Protein AF-A0A7S1CFS9-F1 (afdb_monomer_lite)

Radius of gyration: 26.56 Å; chains: 1; bounding box: 102×69×68 Å

Secondary structure (DSSP, 8-state):
-------------------------HHHHHHHHHHHHS-TTTT-S-GGGGT--B-TTSPBPSGGGSSS-TTTTTTTTEEEEEEE--HHHHTTTHHHHHHHHHHHT-EEEEESS---HHHHHHHTPPPTT-EEEEEEE--SS--S-HHHHHHHHHHHHTT-EEEEE--STTTTHHHHHHHHHH-TTS---EEEEE--SEEEETTHHHHHT--BTTB--EE-TT-GGGTT-SEEE--SEEEEEEHHHHHHTTPEEEEES-SSS-EEEEEEEPPBPGGGS---------------------------PPP----S-B--EEEE---S-SS----TT------HHHHHHHHHHHHHHHHHHHHHHHHHHHHHHHTT------

Structure (mmCIF, N/CA/C/O backbone):
data_AF-A0A7S1CFS9-F1
#
_entry.id   AF-A0A7S1CFS9-F1
#
loop_
_atom_site.group_PDB
_atom_site.id
_atom_site.type_symbol
_atom_site.label_atom_id
_atom_site.label_alt_id
_atom_site.label_comp_id
_atom_site.label_asym_id
_atom_site.label_entity_id
_atom_site.label_seq_id
_atom_site.pdbx_PDB_ins_code
_atom_site.Cartn_x
_atom_site.Cartn_y
_atom_site.Cartn_z
_atom_site.occupancy
_atom_site.B_iso_or_equiv
_atom_site.auth_seq_id
_atom_site.auth_comp_id
_atom_site.auth_asym_id
_atom_site.auth_atom_id
_atom_site.pdbx_PDB_model_num
ATOM 1 N N . MET A 1 1 ? -65.636 -36.294 -32.459 1.00 31.08 1 MET A N 1
ATOM 2 C CA . MET A 1 1 ? -66.051 -37.707 -32.315 1.00 31.08 1 MET A CA 1
ATOM 3 C C . MET A 1 1 ? -65.407 -38.516 -33.427 1.00 31.08 1 MET A C 1
ATOM 5 O O . MET A 1 1 ? -65.384 -37.990 -34.532 1.00 31.08 1 MET A O 1
ATOM 9 N N . PRO A 1 2 ? -65.055 -39.793 -33.218 1.00 65.06 2 PRO A N 1
ATOM 10 C CA . PRO A 1 2 ? -64.368 -40.433 -32.081 1.00 65.06 2 PRO A CA 1
ATOM 11 C C . PRO A 1 2 ? -63.056 -41.116 -32.600 1.00 65.06 2 PRO A C 1
ATOM 13 O O . PRO A 1 2 ? -62.759 -41.015 -33.781 1.00 65.06 2 PRO A O 1
ATOM 16 N N . ALA A 1 3 ? -62.168 -41.743 -31.823 1.00 35.88 3 ALA A N 1
ATOM 17 C CA . ALA A 1 3 ? -62.424 -42.701 -30.756 1.00 35.88 3 ALA A CA 1
ATOM 18 C C . ALA A 1 3 ? -61.269 -42.844 -29.744 1.00 35.88 3 ALA A C 1
ATOM 20 O O . ALA A 1 3 ? -60.090 -42.756 -30.082 1.00 35.88 3 ALA A O 1
ATOM 21 N N . SER A 1 4 ? -61.691 -43.103 -28.501 1.00 41.25 4 SER A N 1
ATOM 22 C CA . SER A 1 4 ? -61.011 -43.861 -27.438 1.00 41.25 4 SER A CA 1
ATOM 23 C C . SER A 1 4 ? -60.674 -45.286 -27.921 1.00 41.25 4 SER A C 1
ATOM 25 O O . SER A 1 4 ? -61.193 -45.709 -28.948 1.00 41.25 4 SER A O 1
ATOM 27 N N . VAL A 1 5 ? -59.775 -46.078 -27.325 1.00 40.44 5 VAL A N 1
ATOM 28 C CA . VAL A 1 5 ? -59.718 -46.743 -25.993 1.00 40.44 5 VAL A CA 1
ATOM 29 C C . VAL A 1 5 ? -58.257 -47.266 -25.868 1.00 40.44 5 VAL A C 1
ATOM 31 O O . VAL A 1 5 ? -57.615 -47.441 -26.895 1.00 40.44 5 VAL A O 1
ATOM 34 N N . GLY A 1 6 ? -57.592 -47.568 -24.752 1.00 31.66 6 GLY A N 1
ATOM 35 C CA . GLY A 1 6 ? -57.924 -47.839 -23.358 1.00 31.66 6 GLY A CA 1
ATOM 36 C C . GLY A 1 6 ? -56.615 -48.072 -22.580 1.00 31.66 6 GLY A C 1
ATOM 37 O O . GLY A 1 6 ? -55.561 -48.286 -23.177 1.00 31.66 6 GLY A O 1
ATOM 38 N N . GLY A 1 7 ? -56.679 -47.964 -21.253 1.00 34.31 7 GLY A N 1
ATOM 39 C CA . GLY A 1 7 ? -55.511 -47.980 -20.372 1.00 34.31 7 GLY A CA 1
ATOM 40 C C . GLY A 1 7 ? -55.038 -49.358 -19.905 1.00 34.31 7 GLY A C 1
ATOM 41 O O . GLY A 1 7 ? -55.668 -50.378 -20.160 1.00 34.31 7 GLY A O 1
ATOM 42 N N . ALA A 1 8 ? -53.956 -49.340 -19.127 1.00 34.38 8 ALA A N 1
ATOM 43 C CA . ALA A 1 8 ? -53.665 -50.319 -18.086 1.00 34.38 8 ALA A CA 1
ATOM 44 C C . ALA A 1 8 ? -52.753 -49.675 -17.029 1.00 34.38 8 ALA A C 1
ATOM 46 O O . ALA A 1 8 ? -51.812 -48.953 -17.352 1.00 34.38 8 ALA A O 1
ATOM 47 N N . ALA A 1 9 ? -53.096 -49.916 -15.767 1.00 36.75 9 ALA A N 1
ATOM 48 C CA . ALA A 1 9 ? -52.434 -49.433 -14.565 1.00 36.75 9 ALA A CA 1
ATOM 49 C C . ALA A 1 9 ? -51.327 -50.396 -14.093 1.00 36.75 9 ALA A C 1
ATOM 51 O O . ALA A 1 9 ? -51.375 -51.589 -14.383 1.00 36.75 9 ALA A O 1
ATOM 52 N N . GLY A 1 10 ? -50.397 -49.882 -13.283 1.00 32.03 10 GLY A N 1
ATOM 53 C CA . GLY A 1 10 ? -49.425 -50.662 -12.502 1.00 32.03 10 GLY A CA 1
ATOM 54 C C . GLY A 1 10 ? -48.043 -50.005 -12.522 1.00 32.03 10 GLY A C 1
ATOM 55 O O . GLY A 1 10 ? -47.543 -49.670 -13.582 1.00 32.03 10 GLY A O 1
ATOM 56 N N . GLY A 1 11 ? -47.344 -49.747 -11.425 1.00 32.03 11 GLY A N 1
ATOM 57 C CA . GLY A 1 11 ? -47.607 -49.923 -10.008 1.00 32.03 11 GLY A CA 1
ATOM 58 C C . GLY A 1 11 ? -46.565 -49.099 -9.242 1.00 32.03 11 GLY A C 1
ATOM 59 O O . GLY A 1 11 ? -45.546 -48.680 -9.791 1.00 32.03 11 GLY A O 1
ATOM 60 N N . ALA A 1 12 ? -46.867 -48.823 -7.980 1.00 36.81 12 ALA A N 1
ATOM 61 C CA . ALA A 1 12 ? -46.042 -48.046 -7.072 1.00 36.81 12 ALA A CA 1
ATOM 62 C C . ALA A 1 12 ? -44.680 -48.714 -6.805 1.00 36.81 12 ALA A C 1
ATOM 64 O O . ALA A 1 12 ? -44.608 -49.898 -6.488 1.00 36.81 12 ALA A O 1
ATOM 65 N N . GLY A 1 13 ? -43.614 -47.916 -6.858 1.00 31.61 13 GLY A N 1
ATOM 66 C CA . GLY A 1 13 ? -42.273 -48.270 -6.403 1.00 31.61 13 GLY A CA 1
ATOM 67 C C . GLY A 1 13 ? -41.599 -47.022 -5.853 1.00 31.61 13 GLY A C 1
ATOM 68 O O . GLY A 1 13 ? -40.927 -46.296 -6.579 1.00 31.61 13 GLY A O 1
ATOM 69 N N . GLY A 1 14 ? -41.859 -46.724 -4.580 1.00 36.34 14 GLY A N 1
ATOM 70 C CA . GLY A 1 14 ? -41.247 -45.610 -3.871 1.00 36.34 14 GLY A CA 1
ATOM 71 C C . GLY A 1 14 ? -39.758 -45.853 -3.642 1.00 36.34 14 GLY A C 1
ATOM 72 O O . GLY A 1 14 ? -39.374 -46.827 -3.002 1.00 36.34 14 GLY A O 1
ATOM 73 N N . ALA A 1 15 ? -38.930 -44.926 -4.113 1.00 33.22 15 ALA A N 1
ATOM 74 C CA . ALA A 1 15 ? -37.558 -44.763 -3.662 1.00 33.22 15 ALA A CA 1
ATOM 75 C C . ALA A 1 15 ? -37.410 -43.330 -3.144 1.00 33.22 15 ALA A C 1
ATOM 77 O O . ALA A 1 15 ? -37.135 -42.393 -3.893 1.00 33.22 15 ALA A O 1
ATOM 78 N N . SER A 1 16 ? -37.631 -43.151 -1.842 1.00 35.09 16 SER A N 1
ATOM 79 C CA . SER A 1 16 ? -37.248 -41.941 -1.121 1.00 35.09 16 SER A CA 1
ATOM 80 C C . SER A 1 16 ? -35.719 -41.882 -1.055 1.00 35.09 16 SER A C 1
ATOM 82 O O . SER A 1 16 ? -35.101 -42.323 -0.085 1.00 35.09 16 SER A O 1
ATOM 84 N N . GLY A 1 17 ? -35.098 -41.374 -2.119 1.00 33.28 17 GLY A N 1
ATOM 85 C CA . GLY A 1 17 ? -33.691 -41.000 -2.119 1.00 33.28 17 GLY A CA 1
ATOM 86 C C . GLY A 1 17 ? -33.496 -39.842 -1.150 1.00 33.28 17 GLY A C 1
ATOM 87 O O . GLY A 1 17 ? -33.799 -38.695 -1.474 1.00 33.28 17 GLY A O 1
ATOM 88 N N . GLY A 1 18 ? -33.031 -40.146 0.062 1.00 35.12 18 GLY A N 1
ATOM 89 C CA . GLY A 1 18 ? -32.649 -39.142 1.043 1.00 35.12 18 GLY A CA 1
ATOM 90 C C . GLY A 1 18 ? -31.629 -38.193 0.425 1.00 35.12 18 GLY A C 1
ATOM 91 O O . GLY A 1 18 ? -30.508 -38.593 0.111 1.00 35.12 18 GLY A O 1
ATOM 92 N N . ALA A 1 19 ? -32.025 -36.932 0.246 1.00 38.12 19 ALA A N 1
ATOM 93 C CA . ALA A 1 19 ? -31.137 -35.848 -0.134 1.00 38.12 19 ALA A CA 1
ATOM 94 C C . ALA A 1 19 ? -30.119 -35.641 0.995 1.00 38.12 19 ALA A C 1
ATOM 96 O O . ALA A 1 19 ? -30.310 -34.840 1.913 1.00 38.12 19 ALA A O 1
ATOM 97 N N . GLY A 1 20 ? -29.034 -36.413 0.951 1.00 35.47 20 GLY A N 1
ATOM 98 C CA . GLY A 1 20 ? -27.868 -36.189 1.779 1.00 35.47 20 GLY A CA 1
ATOM 99 C C . GLY A 1 20 ? -27.368 -34.784 1.486 1.00 35.47 20 GLY A C 1
ATOM 100 O O . GLY A 1 20 ? -26.814 -34.535 0.416 1.00 35.47 20 GLY A O 1
ATOM 101 N N . LYS A 1 21 ? -27.588 -33.856 2.425 1.00 39.84 21 LYS A N 1
ATOM 102 C CA . LYS A 1 21 ? -26.945 -32.541 2.432 1.00 39.84 21 LYS A CA 1
ATOM 103 C C . LYS A 1 21 ? -25.439 -32.787 2.350 1.00 39.84 21 LYS A C 1
ATOM 105 O O . LYS A 1 21 ? -24.805 -33.066 3.369 1.00 39.84 21 LYS A O 1
ATOM 110 N N . LYS A 1 22 ? -24.872 -32.747 1.137 1.00 44.78 22 LYS A N 1
ATOM 111 C CA . LYS A 1 22 ? -23.425 -32.813 0.922 1.00 44.78 22 LYS A CA 1
ATOM 112 C C . LYS A 1 22 ? -22.837 -31.694 1.766 1.00 44.78 22 LYS A C 1
ATOM 114 O O . LYS A 1 22 ? -23.072 -30.520 1.491 1.00 44.78 22 LYS A O 1
ATOM 119 N N . LYS A 1 23 ? -22.126 -32.063 2.835 1.00 40.09 23 LYS A N 1
ATOM 120 C CA . LYS A 1 23 ? -21.345 -31.126 3.640 1.00 40.09 23 LYS A CA 1
ATOM 121 C C . LYS A 1 23 ? -20.318 -30.508 2.698 1.00 40.09 23 LYS A C 1
ATOM 123 O O . LYS A 1 23 ? -19.287 -31.117 2.423 1.00 40.09 23 LYS A O 1
ATOM 128 N N . ILE A 1 24 ? -20.628 -29.326 2.172 1.00 41.00 24 ILE A N 1
ATOM 129 C CA . ILE A 1 24 ? -19.663 -28.487 1.470 1.00 41.00 24 ILE A CA 1
ATOM 130 C C . ILE A 1 24 ? -18.514 -28.298 2.456 1.00 41.00 24 ILE A C 1
ATOM 132 O O . ILE A 1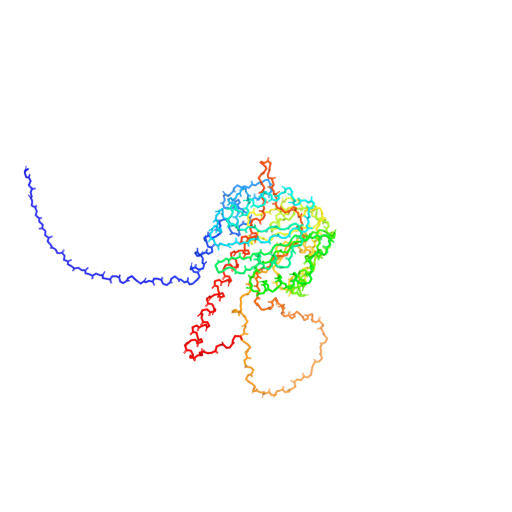 24 ? -18.715 -27.838 3.584 1.00 41.00 24 ILE A O 1
ATOM 136 N N . SER A 1 25 ? -17.321 -28.760 2.081 1.00 46.12 25 SER A N 1
ATOM 137 C CA . SER A 1 25 ? -16.161 -28.636 2.953 1.00 46.12 25 SER A CA 1
ATOM 138 C C . SER A 1 25 ? -15.935 -27.152 3.244 1.00 46.12 25 SER A C 1
ATOM 140 O O . SER A 1 25 ? -16.153 -26.297 2.383 1.00 46.12 25 SER A O 1
ATOM 142 N N . ARG A 1 26 ? -15.471 -26.810 4.451 1.00 42.81 26 ARG A N 1
ATOM 143 C CA . ARG A 1 26 ? -15.162 -25.410 4.796 1.00 42.81 26 ARG A CA 1
ATOM 144 C C . ARG A 1 26 ? -14.180 -24.777 3.797 1.00 42.81 26 ARG A C 1
ATOM 146 O O . ARG A 1 26 ? -14.208 -23.571 3.627 1.00 42.81 26 ARG A O 1
ATOM 153 N N . ARG A 1 27 ? -13.361 -25.579 3.101 1.00 35.62 27 ARG A N 1
ATOM 154 C CA . ARG A 1 27 ? -12.489 -25.148 1.996 1.00 35.62 27 ARG A CA 1
ATOM 155 C C . ARG A 1 27 ? -13.276 -24.740 0.741 1.00 35.62 27 ARG A C 1
ATOM 157 O O . ARG A 1 27 ? -12.962 -23.712 0.160 1.00 35.62 27 ARG A O 1
ATOM 164 N N . ALA A 1 28 ? -14.309 -25.489 0.360 1.00 29.53 28 ALA A N 1
ATOM 165 C CA . ALA A 1 28 ? -15.178 -25.150 -0.770 1.00 29.53 28 ALA A CA 1
ATOM 166 C C . ALA A 1 28 ? -16.065 -23.923 -0.478 1.00 29.53 28 ALA A C 1
ATOM 168 O O . ALA A 1 28 ? -16.241 -23.080 -1.348 1.00 29.53 28 ALA A O 1
ATOM 169 N N . ALA A 1 29 ? -16.537 -23.762 0.764 1.00 33.94 29 ALA A N 1
ATOM 170 C CA . ALA A 1 29 ? -17.237 -22.543 1.183 1.00 33.94 29 ALA A CA 1
ATOM 171 C C . ALA A 1 29 ? -16.304 -21.311 1.202 1.00 33.94 29 ALA A C 1
ATOM 173 O O . ALA A 1 29 ? -16.691 -20.255 0.721 1.00 33.94 29 ALA A O 1
ATOM 174 N N . ARG A 1 30 ? -15.051 -21.463 1.672 1.00 42.00 30 ARG A N 1
ATOM 175 C CA . ARG A 1 30 ? -14.000 -20.421 1.603 1.00 42.00 30 ARG A CA 1
ATOM 176 C C . ARG A 1 30 ? -13.670 -20.012 0.164 1.00 42.00 30 ARG A C 1
ATOM 178 O O . ARG A 1 30 ? -13.462 -18.838 -0.101 1.00 42.00 30 ARG A O 1
ATOM 185 N N . SER A 1 31 ? -13.646 -20.974 -0.758 1.00 36.97 31 SER A N 1
ATOM 186 C CA . SER A 1 31 ? -13.439 -20.706 -2.182 1.00 36.97 31 SER A CA 1
ATOM 187 C C . SER A 1 31 ? -14.590 -19.911 -2.788 1.00 36.97 31 SER A C 1
ATOM 189 O O . SER A 1 31 ? -14.327 -19.084 -3.642 1.00 36.97 31 SER A O 1
ATOM 191 N N . ALA A 1 32 ? -15.838 -20.138 -2.368 1.00 33.25 32 ALA A N 1
ATOM 192 C CA . ALA A 1 32 ? -17.004 -19.476 -2.951 1.00 33.25 32 ALA A CA 1
ATOM 193 C C . ALA A 1 32 ? -17.108 -17.988 -2.565 1.00 33.25 32 ALA A C 1
ATOM 195 O O . ALA A 1 32 ? -17.456 -17.174 -3.411 1.00 33.25 32 ALA A O 1
ATOM 196 N N . THR A 1 33 ? -16.766 -17.620 -1.324 1.00 44.12 33 THR A N 1
ATOM 197 C CA . THR A 1 33 ? -16.801 -16.214 -0.875 1.00 44.12 33 THR A CA 1
ATOM 198 C C . THR A 1 33 ? -15.599 -15.417 -1.388 1.00 44.12 33 THR A C 1
ATOM 200 O O . THR A 1 33 ? -15.775 -14.324 -1.907 1.00 44.12 33 THR A O 1
ATOM 203 N N . ALA A 1 34 ? -14.388 -15.987 -1.354 1.00 42.34 34 ALA A N 1
ATOM 204 C CA . ALA A 1 34 ? -13.215 -15.355 -1.967 1.00 42.34 34 ALA A CA 1
ATOM 205 C C . ALA A 1 34 ? -13.327 -15.283 -3.507 1.00 42.34 34 ALA A C 1
ATOM 207 O O . ALA A 1 34 ? -12.839 -14.339 -4.119 1.00 42.34 34 ALA A O 1
ATOM 208 N N . SER A 1 35 ? -14.019 -16.240 -4.140 1.00 50.19 35 SER A N 1
ATOM 209 C CA . SER A 1 35 ? -14.345 -16.212 -5.576 1.00 50.19 35 SER A CA 1
ATOM 210 C C . SER A 1 35 ? -15.353 -15.125 -5.956 1.00 50.19 35 SER A C 1
ATOM 212 O O . SER A 1 35 ? -15.505 -14.875 -7.147 1.00 50.19 35 SER A O 1
ATOM 214 N N . ALA A 1 36 ? -16.060 -14.511 -5.000 1.00 59.00 36 ALA A N 1
ATOM 215 C CA . ALA A 1 36 ? -16.993 -13.426 -5.304 1.00 59.00 36 ALA A CA 1
ATOM 216 C C . ALA A 1 36 ? -16.276 -12.080 -5.503 1.00 59.00 36 ALA A C 1
ATOM 218 O O . ALA A 1 36 ? -16.759 -11.245 -6.259 1.00 59.00 36 ALA A O 1
ATOM 219 N N . VAL A 1 37 ? -15.125 -11.888 -4.847 1.00 72.00 37 VAL A N 1
ATOM 220 C CA . VAL A 1 37 ? -14.373 -10.620 -4.858 1.00 72.00 37 VAL A CA 1
ATOM 221 C C . VAL A 1 37 ? -13.280 -10.613 -5.927 1.00 72.00 37 VAL A C 1
ATOM 223 O O . VAL A 1 37 ? -12.926 -9.557 -6.442 1.00 72.00 37 VAL A O 1
ATOM 226 N N . PHE A 1 38 ? -12.737 -11.779 -6.283 1.00 82.81 38 PHE A N 1
ATOM 227 C CA . PHE A 1 38 ? -11.636 -11.877 -7.235 1.00 82.81 38 PHE A CA 1
ATOM 228 C C . PHE A 1 38 ? -12.100 -12.204 -8.659 1.00 82.81 38 PHE A C 1
ATOM 230 O O . PHE A 1 38 ? -12.941 -13.077 -8.874 1.00 82.81 38 PHE A O 1
ATOM 237 N N . GLY A 1 39 ? -11.507 -11.523 -9.639 1.00 80.81 39 GLY A N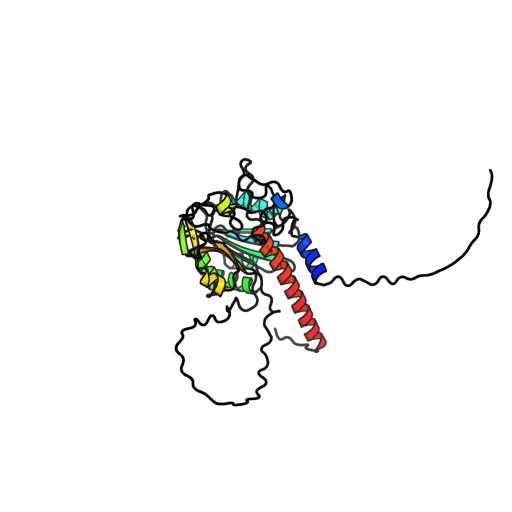 1
ATOM 238 C CA . GLY A 1 39 ? -11.734 -11.754 -11.061 1.00 80.81 39 GLY A CA 1
ATOM 239 C C . GLY A 1 39 ? -11.065 -13.033 -11.576 1.00 80.81 39 GLY A C 1
ATOM 240 O O . GLY A 1 39 ? -10.246 -13.666 -10.911 1.00 80.81 39 GLY A O 1
ATOM 241 N N . ARG A 1 40 ? -11.381 -13.402 -12.821 1.00 84.38 40 ARG A N 1
ATOM 242 C CA . ARG A 1 40 ? -10.823 -14.591 -13.502 1.00 84.38 40 ARG A CA 1
ATOM 243 C C . ARG A 1 40 ? -9.299 -14.561 -13.691 1.00 84.38 40 ARG A C 1
ATOM 245 O O . ARG A 1 40 ? -8.707 -15.609 -13.918 1.00 84.38 40 ARG A O 1
ATOM 252 N N . SER A 1 41 ? -8.685 -13.381 -13.646 1.00 84.00 41 SER A N 1
ATOM 253 C CA . SER A 1 41 ? -7.239 -13.160 -13.771 1.00 84.00 41 SER A CA 1
ATOM 254 C C . SER A 1 41 ? -6.501 -13.238 -12.436 1.00 84.00 41 SER A C 1
ATOM 256 O O . SER A 1 41 ? -5.283 -13.113 -12.420 1.00 84.00 41 SER A O 1
ATOM 258 N N . ALA A 1 42 ? -7.197 -13.426 -11.312 1.00 83.38 42 ALA A N 1
ATOM 259 C CA . ALA A 1 42 ? -6.602 -13.344 -9.985 1.00 83.38 42 ALA A CA 1
ATOM 260 C C . ALA A 1 42 ? -5.393 -14.272 -9.798 1.00 83.38 42 ALA A C 1
ATOM 262 O O . ALA A 1 42 ? -5.513 -15.495 -9.853 1.00 83.38 42 ALA A O 1
ATOM 263 N N . GLY A 1 43 ? -4.234 -13.674 -9.513 1.00 82.56 43 GLY A N 1
ATOM 264 C CA . GLY A 1 43 ? -2.963 -14.383 -9.370 1.00 82.56 43 GLY A CA 1
ATOM 265 C C . GLY A 1 43 ? -2.295 -14.752 -10.693 1.00 82.56 43 GLY A C 1
ATOM 266 O O . GLY A 1 43 ? -1.362 -15.539 -10.671 1.00 82.56 43 GLY A O 1
ATOM 267 N N . ILE A 1 44 ? -2.746 -14.213 -11.827 1.00 87.12 44 ILE A N 1
ATOM 268 C CA . ILE A 1 44 ? -2.143 -14.442 -13.144 1.00 87.12 44 ILE A CA 1
ATOM 269 C C . ILE A 1 44 ? -1.412 -13.172 -13.555 1.00 87.12 44 ILE A C 1
ATOM 271 O O . ILE A 1 44 ? -2.038 -12.160 -13.871 1.00 87.12 44 ILE A O 1
ATOM 275 N N . SER A 1 45 ? -0.082 -13.212 -13.555 1.00 84.06 45 SER A N 1
ATOM 276 C CA . SER A 1 45 ? 0.724 -12.046 -13.937 1.00 84.06 45 SER A CA 1
ATOM 277 C C . SER A 1 45 ? 0.749 -11.839 -15.456 1.00 84.06 45 SER A C 1
ATOM 279 O O . SER A 1 45 ? 0.613 -10.718 -15.941 1.00 84.06 45 SER A O 1
ATOM 281 N N . ASN A 1 46 ? 0.857 -12.928 -16.226 1.00 86.19 46 ASN A N 1
ATOM 282 C CA . ASN A 1 46 ? 0.826 -12.899 -17.690 1.00 86.19 46 ASN A CA 1
ATOM 283 C C . ASN A 1 46 ? -0.593 -13.171 -18.211 1.00 86.19 46 ASN A C 1
ATOM 285 O O . ASN A 1 46 ? -0.934 -14.284 -18.602 1.00 86.19 46 ASN A O 1
ATOM 289 N N . VAL A 1 47 ? -1.447 -12.150 -18.204 1.00 84.88 47 VAL A N 1
ATOM 290 C CA . VAL A 1 47 ? -2.872 -12.322 -18.542 1.00 84.88 47 VAL A CA 1
ATOM 291 C C . VAL A 1 47 ? -3.144 -12.658 -20.015 1.00 84.88 47 VAL A C 1
ATOM 293 O O . VAL A 1 47 ? -4.235 -13.128 -20.345 1.00 84.88 47 VAL A O 1
ATOM 296 N N . ALA A 1 48 ? -2.146 -12.515 -20.893 1.00 87.38 48 ALA A N 1
ATOM 297 C CA . ALA A 1 48 ? -2.216 -13.029 -22.261 1.00 87.38 48 ALA A CA 1
ATOM 298 C C . ALA A 1 48 ? -2.451 -14.553 -22.293 1.00 87.38 48 ALA A C 1
ATOM 300 O O . ALA A 1 48 ? -3.178 -15.040 -23.159 1.00 87.38 48 ALA A O 1
ATOM 301 N N . ASP A 1 49 ? -1.933 -15.295 -21.304 1.00 86.38 49 ASP A N 1
ATOM 302 C CA . ASP A 1 49 ? -2.090 -16.756 -21.206 1.00 86.38 49 ASP A CA 1
ATOM 303 C C . ASP A 1 49 ? -3.552 -17.175 -20.970 1.00 86.38 49 ASP A C 1
ATOM 305 O O . ASP A 1 49 ? -3.936 -18.312 -21.240 1.00 86.38 49 ASP A O 1
ATOM 309 N N . VAL A 1 50 ? -4.392 -16.244 -20.504 1.00 87.56 50 VAL A N 1
ATOM 310 C CA . VAL A 1 50 ? -5.841 -16.433 -20.328 1.00 87.56 50 VAL A CA 1
ATOM 311 C C . VAL A 1 50 ? -6.673 -15.622 -21.320 1.00 87.56 50 VAL A C 1
ATOM 313 O O . VAL A 1 50 ? -7.859 -15.364 -21.076 1.00 87.56 50 VAL A O 1
ATOM 316 N N . GLY A 1 51 ? -6.066 -15.238 -22.447 1.00 89.19 51 GLY A N 1
ATOM 317 C CA . GLY A 1 51 ? -6.734 -14.590 -23.574 1.00 89.19 51 GLY A CA 1
ATOM 318 C C . GLY A 1 51 ? -7.171 -13.151 -23.306 1.00 89.19 51 GLY A C 1
ATOM 319 O O . GLY A 1 51 ? -8.139 -12.700 -23.913 1.00 89.19 51 GLY A O 1
ATOM 320 N N . MET A 1 52 ? -6.520 -12.452 -22.372 1.00 88.50 52 MET A N 1
ATOM 321 C CA . MET A 1 52 ? -6.751 -11.023 -22.162 1.00 88.50 52 MET A CA 1
ATOM 322 C C . MET A 1 52 ? -5.850 -10.185 -23.062 1.00 88.50 52 MET A C 1
ATOM 324 O O . MET A 1 52 ? -4.731 -10.577 -23.392 1.00 88.50 52 MET A O 1
ATOM 328 N N . GLU A 1 53 ? -6.349 -9.011 -23.432 1.00 88.69 53 GLU A N 1
ATOM 329 C CA . GLU A 1 53 ? -5.574 -8.017 -24.162 1.00 88.69 53 GLU A CA 1
ATOM 330 C C . GLU A 1 53 ? -4.445 -7.466 -23.283 1.00 88.69 53 GLU A C 1
ATOM 332 O O . GLU A 1 53 ? -4.610 -7.277 -22.073 1.00 88.69 53 GLU A O 1
ATOM 337 N N . VAL A 1 54 ? -3.289 -7.216 -23.897 1.00 86.38 54 VAL A N 1
ATOM 338 C CA . VAL A 1 54 ? -2.101 -6.683 -23.228 1.00 86.38 54 VAL A CA 1
ATOM 339 C C . VAL A 1 54 ? -1.539 -5.481 -23.979 1.00 86.38 54 VAL A C 1
ATOM 341 O O . VAL A 1 54 ? -1.652 -5.388 -25.200 1.00 86.38 54 VAL A O 1
ATOM 344 N N . ASP A 1 55 ? -0.919 -4.559 -23.247 1.00 82.19 55 ASP A N 1
ATOM 345 C CA . ASP A 1 55 ? -0.225 -3.411 -23.827 1.00 82.19 55 ASP A CA 1
ATOM 346 C C . ASP A 1 55 ? 1.169 -3.785 -24.369 1.00 82.19 55 ASP A C 1
ATOM 348 O O . ASP A 1 55 ? 1.618 -4.931 -24.291 1.00 82.19 55 ASP A O 1
ATOM 352 N N . LYS A 1 56 ? 1.905 -2.794 -24.893 1.00 82.31 56 LYS A N 1
ATOM 353 C CA . LYS A 1 56 ? 3.281 -2.971 -25.401 1.00 82.31 56 LYS A CA 1
ATOM 354 C C . LYS A 1 56 ? 4.278 -3.503 -24.359 1.00 82.31 56 LYS A C 1
ATOM 356 O O . LYS A 1 56 ? 5.341 -3.999 -24.727 1.00 82.31 56 LYS A O 1
ATOM 361 N N . MET A 1 57 ? 3.959 -3.378 -23.071 1.00 77.56 57 MET A N 1
ATOM 362 C CA . MET A 1 57 ? 4.761 -3.894 -21.964 1.00 77.56 57 MET A CA 1
ATOM 363 C C . MET A 1 57 ? 4.312 -5.294 -21.525 1.00 77.56 57 MET A C 1
ATOM 365 O O . MET A 1 57 ? 4.968 -5.906 -20.683 1.00 77.56 57 MET A O 1
ATOM 369 N N . GLY A 1 58 ? 3.246 -5.835 -22.120 1.00 81.75 58 GLY A N 1
ATOM 370 C CA . GLY A 1 58 ? 2.672 -7.131 -21.778 1.00 81.75 58 GLY A CA 1
ATOM 371 C C . GLY A 1 58 ? 1.796 -7.101 -20.524 1.00 81.75 58 GLY A C 1
ATOM 372 O O . GLY A 1 58 ? 1.473 -8.167 -20.003 1.00 81.75 58 GLY A O 1
ATOM 373 N N . ASN A 1 59 ? 1.433 -5.912 -20.030 1.00 84.19 59 ASN A N 1
ATOM 374 C CA . ASN A 1 59 ? 0.509 -5.756 -18.908 1.00 84.19 59 ASN A CA 1
ATOM 375 C C . ASN A 1 59 ? -0.934 -5.791 -19.416 1.00 84.19 59 ASN A C 1
ATOM 377 O O . ASN A 1 59 ? -1.214 -5.291 -20.505 1.00 84.19 59 ASN A O 1
ATOM 381 N N . GLY A 1 60 ? -1.855 -6.335 -18.623 1.00 83.81 60 GLY A N 1
ATOM 382 C CA . GLY A 1 60 ? -3.267 -6.443 -18.994 1.00 83.81 60 GLY A CA 1
ATOM 383 C C . GLY A 1 60 ? -3.940 -5.093 -19.235 1.00 83.81 60 GLY A C 1
ATOM 384 O O . GLY A 1 60 ? -3.731 -4.165 -18.453 1.00 83.81 60 GLY A O 1
ATOM 385 N N . VAL A 1 61 ? -4.728 -4.982 -20.308 1.00 82.38 61 VAL A N 1
ATOM 386 C CA . VAL A 1 61 ? -5.450 -3.758 -20.699 1.00 82.38 61 VAL A CA 1
ATOM 387 C C . VAL A 1 61 ? -6.821 -3.674 -20.027 1.00 82.38 61 VAL A C 1
ATOM 389 O O . VAL A 1 61 ? -7.585 -4.638 -20.021 1.00 82.38 61 VAL A O 1
ATOM 392 N N . GLY A 1 62 ? -7.140 -2.482 -19.509 1.00 76.50 62 GLY A N 1
ATOM 393 C CA . GLY A 1 62 ? -8.420 -2.168 -18.874 1.00 76.50 62 GLY A CA 1
ATOM 394 C C . GLY A 1 62 ? -8.672 -2.920 -17.563 1.00 76.50 62 GLY A C 1
ATOM 395 O O . GLY A 1 62 ? -7.821 -3.651 -17.060 1.00 76.50 62 GLY A O 1
ATOM 396 N N . ASP A 1 63 ? -9.883 -2.764 -17.029 1.00 78.06 63 ASP A N 1
ATOM 397 C CA . ASP A 1 63 ? -10.268 -3.312 -15.719 1.00 78.06 63 ASP A CA 1
ATOM 398 C C . ASP A 1 63 ? -10.466 -4.843 -15.741 1.00 78.06 63 ASP A C 1
ATOM 400 O O . ASP A 1 63 ? -10.568 -5.489 -14.699 1.00 78.06 63 ASP A O 1
ATOM 404 N N . ALA A 1 64 ? -10.514 -5.462 -16.928 1.00 77.56 64 ALA A N 1
ATOM 405 C CA . ALA A 1 64 ? -10.708 -6.906 -17.079 1.00 77.56 64 ALA A CA 1
ATOM 406 C C . ALA A 1 64 ? -9.535 -7.727 -16.522 1.00 77.56 64 ALA A C 1
ATOM 408 O O . ALA A 1 64 ? -9.728 -8.885 -16.146 1.00 77.56 64 ALA A O 1
ATOM 409 N N . ALA A 1 65 ? -8.340 -7.133 -16.480 1.00 80.88 65 ALA A N 1
ATOM 410 C CA . ALA A 1 65 ? -7.141 -7.751 -15.933 1.00 80.88 65 ALA A CA 1
ATOM 411 C C . ALA A 1 65 ? -6.955 -7.495 -14.431 1.00 80.88 65 ALA A C 1
ATOM 413 O O . ALA A 1 65 ? -6.068 -8.112 -13.838 1.00 80.88 65 ALA A O 1
ATOM 414 N N . ASP A 1 66 ? -7.784 -6.650 -13.811 1.00 80.94 66 ASP A N 1
ATOM 415 C CA . ASP A 1 66 ? -7.691 -6.354 -12.384 1.00 80.94 66 ASP A CA 1
ATOM 416 C C . ASP A 1 66 ? -7.938 -7.595 -11.528 1.00 80.94 66 ASP A C 1
ATOM 418 O O . ASP A 1 66 ? -8.722 -8.488 -11.861 1.00 80.94 66 ASP A O 1
ATOM 422 N N . LEU A 1 67 ? -7.312 -7.620 -10.353 1.00 81.69 67 LEU A N 1
ATOM 423 C CA . LEU A 1 67 ? -7.550 -8.669 -9.370 1.00 81.69 67 LEU A CA 1
ATOM 424 C C . LEU A 1 67 ? -9.009 -8.717 -8.905 1.00 81.69 67 LEU A C 1
ATOM 426 O O . LEU A 1 67 ? -9.505 -9.810 -8.638 1.00 81.69 67 LEU A O 1
ATOM 430 N N . ALA A 1 68 ? -9.687 -7.572 -8.800 1.00 83.56 68 ALA A N 1
ATOM 431 C CA . ALA A 1 68 ? -11.118 -7.508 -8.519 1.00 83.56 68 ALA A CA 1
ATOM 432 C C . ALA A 1 68 ? -11.867 -6.763 -9.626 1.00 83.56 68 ALA A C 1
ATOM 434 O O . ALA A 1 68 ? -11.421 -5.692 -10.055 1.00 83.56 68 ALA A O 1
ATOM 435 N N . PRO A 1 69 ? -13.032 -7.281 -10.047 1.00 84.44 69 PRO A N 1
ATOM 436 C CA . PRO A 1 69 ? -13.903 -6.563 -10.959 1.00 84.44 69 PRO A CA 1
ATOM 437 C C . PRO A 1 69 ? -14.492 -5.311 -10.294 1.00 84.44 69 PRO A C 1
ATOM 439 O O . PRO A 1 69 ? -14.453 -5.135 -9.074 1.00 84.44 69 PRO A O 1
ATOM 442 N N . ASP A 1 70 ? -15.063 -4.435 -11.111 1.00 86.19 70 ASP A N 1
ATOM 443 C CA . ASP A 1 70 ? -15.841 -3.298 -10.620 1.00 86.19 70 ASP A CA 1
ATOM 444 C C . ASP A 1 70 ? -17.036 -3.764 -9.779 1.00 86.19 70 ASP A C 1
ATOM 446 O O . ASP A 1 70 ? -17.638 -4.810 -10.031 1.00 86.19 70 ASP A O 1
ATOM 450 N N . GLY A 1 71 ? -17.354 -2.994 -8.739 1.00 86.81 71 GLY A N 1
ATOM 451 C CA . GLY A 1 71 ? -18.401 -3.311 -7.771 1.00 86.81 71 GLY A CA 1
ATOM 452 C C . GLY A 1 71 ? -18.088 -4.460 -6.805 1.00 86.81 71 GLY A C 1
ATOM 453 O O . GLY A 1 71 ? -18.936 -4.759 -5.968 1.00 86.81 71 GLY A O 1
ATOM 454 N N . ALA A 1 72 ? -16.902 -5.080 -6.859 1.00 83.81 72 ALA A N 1
ATOM 455 C CA . ALA A 1 72 ? -16.543 -6.210 -5.992 1.00 83.81 72 ALA A CA 1
ATOM 456 C C . ALA A 1 72 ? -16.677 -5.921 -4.484 1.00 83.81 72 ALA A C 1
ATOM 458 O O . ALA A 1 72 ? -16.924 -6.842 -3.708 1.00 83.81 72 ALA A O 1
ATOM 459 N N . PHE A 1 73 ? -16.542 -4.657 -4.076 1.00 84.12 73 PHE A N 1
ATOM 460 C CA . PHE A 1 73 ? -16.648 -4.210 -2.682 1.00 84.12 73 PHE A CA 1
ATOM 461 C C . PHE A 1 73 ? -17.919 -3.402 -2.398 1.00 84.12 73 PHE A C 1
ATOM 463 O O . PHE A 1 73 ? -18.124 -2.917 -1.284 1.00 84.12 73 PHE A O 1
ATOM 470 N N . ALA A 1 74 ? -18.802 -3.253 -3.388 1.00 86.75 74 ALA A N 1
ATOM 471 C CA . ALA A 1 74 ? -20.010 -2.462 -3.228 1.00 86.75 74 ALA A CA 1
ATOM 472 C C . ALA A 1 74 ? -20.904 -3.059 -2.129 1.00 86.75 74 ALA A C 1
ATOM 474 O O . ALA A 1 74 ? -21.301 -4.223 -2.177 1.00 86.75 74 ALA A O 1
ATOM 475 N N . GLY A 1 75 ? -21.224 -2.245 -1.122 1.00 84.06 75 GLY A N 1
ATOM 476 C CA . GLY A 1 75 ? -22.071 -2.652 0.001 1.00 84.06 75 GLY A CA 1
ATOM 477 C C . GLY A 1 75 ? -21.387 -3.543 1.043 1.00 84.06 75 GLY A C 1
ATOM 478 O O . GLY A 1 75 ? -22.042 -3.905 2.020 1.00 84.06 75 GLY A O 1
ATOM 479 N N . THR A 1 76 ? -20.095 -3.865 0.897 1.00 80.00 76 THR A N 1
ATOM 480 C CA . THR A 1 76 ? -19.348 -4.582 1.951 1.00 80.00 76 THR A CA 1
ATOM 481 C C . THR A 1 76 ? -18.893 -3.646 3.072 1.00 80.00 76 THR A C 1
ATOM 483 O O . THR A 1 76 ? -18.553 -4.091 4.165 1.00 80.00 76 THR A O 1
ATOM 486 N N . GLY A 1 77 ? -18.909 -2.332 2.821 1.00 83.56 77 GLY A N 1
ATOM 487 C CA . GLY A 1 77 ? -18.364 -1.327 3.732 1.00 83.56 77 GLY A CA 1
ATOM 488 C C . GLY A 1 77 ? -16.835 -1.302 3.735 1.00 83.56 77 GLY A C 1
ATOM 489 O O . GLY A 1 77 ? -16.239 -0.795 4.682 1.00 83.56 77 GLY A O 1
ATOM 490 N N . ALA A 1 78 ? -16.167 -1.875 2.728 1.00 85.50 78 ALA A N 1
ATOM 491 C CA . ALA A 1 78 ? -14.718 -1.777 2.619 1.00 85.50 78 ALA A CA 1
ATOM 492 C C . ALA A 1 78 ? -14.282 -0.317 2.417 1.00 85.50 78 ALA A C 1
ATOM 494 O O . ALA A 1 78 ? -14.752 0.368 1.510 1.00 85.50 78 ALA A O 1
ATOM 495 N N . ARG A 1 79 ? -13.356 0.151 3.256 1.00 89.62 79 ARG A N 1
ATOM 496 C CA . ARG A 1 79 ? -12.878 1.531 3.302 1.00 89.62 79 ARG A CA 1
ATOM 497 C C . ARG A 1 79 ? -11.366 1.610 3.158 1.00 89.62 79 ARG A C 1
ATOM 499 O O . ARG A 1 79 ? -10.631 0.877 3.823 1.00 89.62 79 ARG A O 1
ATOM 506 N N . ILE A 1 80 ? -10.914 2.567 2.358 1.00 90.69 80 ILE A N 1
ATOM 507 C CA . ILE A 1 80 ? -9.515 2.972 2.232 1.00 90.69 80 ILE A CA 1
ATOM 508 C C . ILE A 1 80 ? -9.355 4.345 2.885 1.00 90.69 80 ILE A C 1
ATOM 510 O O . ILE A 1 80 ? -10.034 5.305 2.522 1.00 90.69 80 ILE A O 1
ATOM 514 N N . VAL A 1 81 ? -8.450 4.433 3.853 1.00 94.38 81 VAL A N 1
ATOM 515 C CA . VAL A 1 81 ? -8.022 5.679 4.488 1.00 94.38 81 VAL A CA 1
ATOM 516 C C . VAL A 1 81 ? -6.622 5.998 3.982 1.00 94.38 81 VAL A C 1
ATOM 518 O O . VAL A 1 81 ? -5.648 5.384 4.414 1.00 94.38 81 VAL A O 1
ATOM 521 N N . LEU A 1 82 ? -6.536 6.931 3.037 1.00 92.81 82 LEU A N 1
ATOM 522 C CA . LEU A 1 82 ? -5.307 7.346 2.373 1.00 92.81 82 LEU A CA 1
ATOM 523 C C . LEU A 1 82 ? -4.758 8.636 2.985 1.00 92.81 82 LEU A C 1
ATOM 525 O O . LEU A 1 82 ? -5.406 9.681 2.958 1.00 92.81 82 LEU A O 1
ATOM 529 N N . LEU A 1 83 ? -3.527 8.577 3.474 1.00 94.50 83 LEU A N 1
ATOM 530 C CA . LEU A 1 83 ? -2.753 9.732 3.899 1.00 94.50 83 LEU A CA 1
ATOM 531 C C . LEU A 1 83 ? -1.605 9.965 2.912 1.00 94.50 83 LEU A C 1
ATOM 533 O O . LEU A 1 83 ? -0.642 9.200 2.889 1.00 94.50 83 LEU A O 1
ATOM 537 N N . SER A 1 84 ? -1.710 11.027 2.114 1.00 92.12 84 SER A N 1
ATOM 538 C CA . SER A 1 84 ? -0.704 11.422 1.129 1.00 92.12 84 SER A CA 1
ATOM 539 C C . SER A 1 84 ? 0.092 12.632 1.597 1.00 92.12 84 SER A C 1
ATOM 541 O O . SER A 1 84 ? -0.310 13.771 1.382 1.00 92.12 84 SER A O 1
ATOM 543 N N . LEU A 1 85 ? 1.244 12.393 2.219 1.00 92.12 85 LEU A N 1
ATOM 544 C CA . LEU A 1 85 ? 2.153 13.444 2.698 1.00 92.12 85 LEU A CA 1
ATOM 545 C C . LEU A 1 85 ? 3.124 13.931 1.610 1.00 92.12 85 LEU A C 1
ATOM 547 O O . LEU A 1 85 ? 3.903 14.856 1.831 1.00 92.12 85 LEU A O 1
ATOM 551 N N . TYR A 1 86 ? 3.057 13.322 0.427 1.00 84.50 86 TYR A N 1
ATOM 552 C CA . TYR A 1 86 ? 3.735 13.760 -0.785 1.00 84.50 86 TYR A CA 1
ATOM 553 C C . TYR A 1 86 ? 2.775 14.611 -1.634 1.00 84.50 86 TYR A C 1
ATOM 555 O O . TYR A 1 86 ? 2.032 14.095 -2.471 1.00 84.50 86 TYR A O 1
ATOM 563 N N . SER A 1 87 ? 2.712 15.918 -1.366 1.00 67.00 87 SER A N 1
ATOM 564 C CA . SER A 1 87 ? 1.682 16.814 -1.923 1.00 67.00 87 SER A CA 1
ATOM 565 C C . SER A 1 87 ? 1.897 17.229 -3.379 1.00 67.00 87 SER A C 1
ATOM 567 O O . SER A 1 87 ? 0.928 17.519 -4.083 1.00 67.00 87 SER A O 1
ATOM 569 N N . ASP A 1 88 ? 3.146 17.266 -3.838 1.00 65.06 88 ASP A N 1
ATOM 570 C CA . ASP A 1 88 ? 3.501 18.057 -5.023 1.00 65.06 88 ASP A CA 1
ATOM 571 C C . ASP A 1 88 ? 3.128 17.377 -6.347 1.00 65.06 88 ASP A C 1
ATOM 573 O O . ASP A 1 88 ? 2.938 18.058 -7.350 1.00 65.06 88 ASP A O 1
ATOM 577 N N . TYR A 1 89 ? 2.946 16.053 -6.345 1.00 60.88 89 TYR A N 1
ATOM 578 C CA . TYR A 1 89 ? 2.598 15.284 -7.548 1.00 60.88 89 TYR A CA 1
ATOM 579 C C . TYR A 1 89 ? 1.237 14.586 -7.470 1.00 60.88 89 TYR A C 1
ATOM 581 O O . TYR A 1 89 ? 0.661 14.259 -8.500 1.00 60.88 89 TYR A O 1
ATOM 589 N N . MET A 1 90 ? 0.686 14.358 -6.272 1.00 65.38 90 MET A N 1
ATOM 590 C CA . MET A 1 90 ? -0.542 13.563 -6.122 1.00 65.38 90 MET A CA 1
ATOM 591 C C . MET A 1 90 ? -1.843 14.357 -6.245 1.00 65.38 90 MET A C 1
ATOM 593 O O . MET A 1 90 ? -2.917 13.781 -6.425 1.00 65.38 90 MET A O 1
ATOM 597 N N . THR A 1 91 ? -1.776 15.681 -6.140 1.00 64.69 91 THR A N 1
ATOM 598 C CA . THR A 1 91 ? -2.971 16.532 -6.082 1.00 64.69 91 THR A CA 1
ATOM 599 C C . THR A 1 91 ? -3.752 16.573 -7.397 1.00 64.69 91 THR A C 1
ATOM 601 O O . THR A 1 91 ? -4.982 16.617 -7.350 1.00 64.69 91 THR A O 1
ATOM 604 N N . SER A 1 92 ? -3.087 16.496 -8.555 1.00 68.44 92 SER A N 1
ATOM 605 C CA . SER A 1 92 ? -3.754 16.473 -9.867 1.00 68.44 92 SER A CA 1
ATOM 606 C C . SER A 1 92 ? -4.439 15.142 -10.173 1.00 68.44 92 SER A C 1
ATOM 608 O O . SER A 1 92 ? -5.505 15.127 -10.785 1.00 68.44 92 SER A O 1
ATOM 610 N N . ASP A 1 93 ? -3.855 14.033 -9.717 1.00 73.25 93 ASP A N 1
ATOM 611 C CA . ASP A 1 93 ? -4.289 12.683 -10.096 1.00 73.25 93 ASP A CA 1
ATOM 612 C C . ASP A 1 93 ? -5.335 12.116 -9.132 1.00 73.25 93 ASP A C 1
ATOM 614 O O . ASP A 1 93 ? -6.015 11.130 -9.432 1.00 73.25 93 ASP A O 1
ATOM 618 N N . TRP A 1 94 ? -5.518 12.761 -7.977 1.00 81.69 94 TRP A N 1
ATOM 619 C CA . TRP A 1 94 ? -6.446 12.309 -6.950 1.00 81.69 94 TRP A CA 1
ATOM 620 C C . TRP A 1 94 ? -7.883 12.058 -7.445 1.00 81.69 94 TRP A C 1
ATOM 622 O O . TRP A 1 94 ? -8.438 11.015 -7.094 1.00 81.69 94 TRP A O 1
ATOM 632 N N . PRO A 1 95 ? -8.516 12.927 -8.261 1.00 84.25 95 PRO A N 1
ATOM 633 C CA . PRO A 1 95 ? -9.859 12.652 -8.775 1.00 84.25 95 PRO A CA 1
ATOM 634 C C . PRO A 1 95 ? -9.939 11.339 -9.563 1.00 84.25 95 PRO A C 1
ATOM 636 O O . PRO A 1 95 ? -10.927 10.613 -9.454 1.00 84.25 95 PRO A O 1
ATOM 639 N N . VAL A 1 96 ? -8.881 11.008 -10.310 1.00 81.19 96 VAL A N 1
ATOM 640 C CA . VAL A 1 96 ? -8.799 9.764 -11.079 1.00 81.19 96 VAL A CA 1
ATOM 641 C C . VAL A 1 96 ? -8.666 8.575 -10.133 1.00 81.19 96 VAL A C 1
ATOM 643 O O . VAL A 1 96 ? -9.462 7.641 -10.219 1.00 81.19 96 VAL A O 1
ATOM 646 N N . LEU A 1 97 ? -7.729 8.641 -9.182 1.00 78.44 97 LEU A N 1
ATOM 647 C CA . LEU A 1 97 ? -7.512 7.593 -8.177 1.00 78.44 97 LEU A CA 1
ATOM 648 C C . LEU A 1 97 ? -8.768 7.304 -7.353 1.00 78.44 97 LEU A C 1
ATOM 650 O O . LEU A 1 97 ? -9.176 6.150 -7.215 1.00 78.44 97 LEU A O 1
ATOM 654 N N . ARG A 1 98 ? -9.417 8.358 -6.852 1.00 86.19 98 ARG A N 1
ATOM 655 C CA . ARG A 1 98 ? -10.689 8.264 -6.133 1.00 86.19 98 ARG A CA 1
ATOM 656 C C . ARG A 1 98 ? -11.733 7.537 -6.976 1.00 86.19 98 ARG A C 1
ATOM 658 O O . ARG A 1 98 ? -12.312 6.563 -6.504 1.00 86.19 98 ARG A O 1
ATOM 665 N N . GLY A 1 99 ? -11.926 7.966 -8.225 1.00 85.44 99 GLY A N 1
ATOM 666 C CA . GLY A 1 99 ? -12.894 7.349 -9.128 1.00 85.44 99 GLY A CA 1
ATOM 667 C C . GLY A 1 99 ? -12.610 5.866 -9.382 1.00 85.44 99 GLY A C 1
ATOM 668 O O . GLY A 1 99 ? -13.547 5.084 -9.514 1.00 85.44 99 GLY A O 1
ATOM 669 N N . MET A 1 100 ? -11.340 5.447 -9.417 1.00 82.38 100 MET A N 1
ATOM 670 C CA . MET A 1 100 ? -10.978 4.029 -9.541 1.00 82.38 100 MET A CA 1
ATOM 671 C C . MET A 1 100 ? -11.388 3.215 -8.310 1.00 82.38 100 MET A C 1
ATOM 673 O O . MET A 1 100 ? -12.001 2.159 -8.453 1.00 82.38 100 MET A O 1
ATOM 677 N N . PHE A 1 101 ? -11.091 3.702 -7.104 1.00 86.38 101 PHE A N 1
ATOM 678 C CA . PHE A 1 101 ? -11.490 3.021 -5.870 1.00 86.38 101 PHE A CA 1
ATOM 679 C C . PHE A 1 101 ? -13.013 2.950 -5.713 1.00 86.38 101 PHE A C 1
ATOM 681 O O . PHE A 1 101 ? -13.551 1.895 -5.370 1.00 86.38 101 PHE A O 1
ATOM 688 N N . GLU A 1 102 ? -13.711 4.041 -6.025 1.00 88.88 102 GLU A N 1
ATOM 689 C CA . GLU A 1 102 ? -15.173 4.110 -5.953 1.00 88.88 102 GLU A CA 1
ATOM 690 C C . GLU A 1 102 ? -15.833 3.154 -6.960 1.00 88.88 102 GLU A C 1
ATOM 692 O O . GLU A 1 102 ? -16.790 2.469 -6.600 1.00 88.88 102 GLU A O 1
ATOM 697 N N . ARG A 1 103 ? -15.285 2.998 -8.178 1.00 87.50 103 ARG A N 1
ATOM 698 C CA . ARG A 1 103 ? -15.762 1.983 -9.143 1.00 87.50 103 ARG A CA 1
ATOM 699 C C . ARG A 1 103 ? -15.621 0.553 -8.623 1.00 87.50 103 ARG A C 1
ATOM 701 O O . ARG A 1 103 ? -16.502 -0.272 -8.861 1.00 87.50 103 ARG A O 1
ATOM 708 N N . LYS A 1 104 ? -14.562 0.247 -7.866 1.00 85.75 104 LYS A N 1
ATOM 709 C CA . LYS A 1 104 ? -14.421 -1.056 -7.186 1.00 85.75 104 LYS A CA 1
ATOM 710 C C . LYS A 1 104 ? -15.407 -1.230 -6.026 1.00 85.75 104 LYS A C 1
ATOM 712 O O . LYS A 1 104 ? -15.656 -2.362 -5.618 1.00 85.75 104 LYS A O 1
ATOM 717 N N . GLY A 1 105 ? -16.010 -0.145 -5.542 1.00 87.19 105 GLY A N 1
ATOM 718 C CA . GLY A 1 105 ? -16.992 -0.138 -4.460 1.00 87.19 105 GLY A CA 1
ATOM 719 C C . GLY A 1 105 ? -16.413 0.209 -3.088 1.00 87.19 105 GLY A C 1
ATOM 720 O O . GLY A 1 105 ? -17.087 -0.021 -2.088 1.00 87.19 105 GLY A O 1
ATOM 721 N N . PHE A 1 106 ? -15.188 0.742 -3.025 1.00 87.62 106 PHE A N 1
ATOM 722 C CA . PHE A 1 106 ? -14.599 1.197 -1.766 1.00 87.62 106 PHE A CA 1
ATOM 723 C C . PHE A 1 106 ? -15.164 2.550 -1.331 1.00 87.62 106 PHE A C 1
ATOM 725 O O . PHE A 1 106 ? -15.345 3.461 -2.139 1.00 87.62 106 PHE A O 1
ATOM 732 N N . GLU A 1 107 ? -15.328 2.719 -0.023 1.00 91.00 107 GLU A N 1
ATOM 733 C CA . GLU A 1 107 ? -15.396 4.036 0.603 1.00 91.00 107 GLU A CA 1
ATOM 734 C C . GLU A 1 107 ? -13.985 4.618 0.726 1.00 91.00 107 GLU A C 1
ATOM 736 O O . GLU A 1 107 ? -13.051 3.912 1.110 1.00 91.00 107 GLU A O 1
ATOM 741 N N . VAL A 1 108 ? -13.810 5.910 0.445 1.00 91.44 108 VAL A N 1
ATOM 742 C CA . VAL A 1 108 ? -12.472 6.509 0.404 1.00 91.44 108 VAL A CA 1
ATOM 743 C C . VAL A 1 108 ? -12.395 7.783 1.237 1.00 91.44 108 VAL A C 1
ATOM 745 O O . VAL A 1 108 ? -13.092 8.765 0.975 1.00 91.44 108 VAL A O 1
ATOM 748 N N . VAL A 1 109 ? -11.493 7.778 2.217 1.00 94.12 109 VAL A N 1
ATOM 749 C CA . VAL A 1 109 ? -11.088 8.952 3.001 1.00 94.12 109 VAL A CA 1
ATOM 750 C C . VAL A 1 109 ? -9.681 9.336 2.566 1.00 94.12 109 VAL A C 1
ATOM 752 O O . VAL A 1 109 ? -8.812 8.473 2.486 1.00 94.12 109 VAL A O 1
ATOM 755 N N . HIS A 1 110 ? -9.448 10.618 2.283 1.00 93.12 110 HIS A N 1
ATOM 756 C CA . HIS A 1 110 ? -8.141 11.110 1.854 1.00 93.12 110 HIS A CA 1
ATOM 757 C C . HIS A 1 110 ? -7.745 12.380 2.593 1.00 93.12 110 HIS A C 1
ATOM 759 O O . HIS A 1 110 ? -8.533 13.325 2.674 1.00 93.12 110 HIS A O 1
ATOM 765 N N . TRP A 1 111 ? -6.499 12.406 3.057 1.00 94.44 111 TRP A N 1
ATOM 766 C CA . TRP A 1 111 ? -5.846 13.595 3.583 1.00 94.44 111 TRP A CA 1
ATOM 767 C C . TRP A 1 111 ? -4.511 13.825 2.885 1.00 94.44 111 TRP A C 1
ATOM 769 O O . TRP A 1 111 ? -3.733 12.891 2.711 1.00 94.44 111 TRP A O 1
ATOM 779 N N . SER A 1 112 ? -4.230 15.082 2.545 1.00 91.56 112 SER A N 1
ATOM 780 C CA . SER A 1 112 ? -2.951 15.523 1.972 1.00 91.56 112 SER A CA 1
ATOM 781 C C . SER A 1 112 ? -1.994 16.124 3.016 1.00 91.56 112 SER A C 1
ATOM 783 O O . SER A 1 112 ? -0.996 16.755 2.682 1.00 91.56 112 SER A O 1
ATOM 785 N N . SER A 1 113 ? -2.351 16.015 4.293 1.00 93.12 113 SER A N 1
ATOM 786 C CA . SER A 1 113 ? -1.579 16.455 5.452 1.00 93.12 113 SER A CA 1
ATOM 787 C C . SER A 1 113 ? -2.002 15.627 6.663 1.00 93.12 113 SER A C 1
ATOM 789 O O . SER A 1 113 ? -3.052 14.983 6.638 1.00 93.12 113 SER A O 1
ATOM 791 N N . ALA A 1 114 ? -1.189 15.614 7.722 1.00 95.88 114 ALA A N 1
ATOM 792 C CA . ALA A 1 114 ? -1.541 14.900 8.944 1.00 95.88 114 ALA A CA 1
ATOM 793 C C . ALA A 1 114 ? -2.876 15.441 9.508 1.00 95.88 114 ALA A C 1
ATOM 795 O O . ALA A 1 114 ? -2.957 16.635 9.818 1.00 95.88 114 ALA A O 1
ATOM 796 N N . PRO A 1 115 ? -3.927 14.606 9.627 1.00 97.50 115 PRO A N 1
ATOM 797 C CA . PRO A 1 115 ? -5.195 15.029 10.211 1.00 97.50 115 PRO A CA 1
ATOM 798 C C . PRO A 1 115 ? -5.047 15.243 11.724 1.00 97.50 115 PRO A C 1
ATOM 800 O O . PRO A 1 115 ? -4.006 14.958 12.316 1.00 97.50 115 PRO A O 1
ATOM 803 N N . THR A 1 116 ? -6.109 15.713 12.380 1.00 98.31 116 THR A N 1
ATOM 804 C CA . THR A 1 116 ? -6.170 15.637 13.844 1.00 98.31 116 THR A CA 1
ATOM 805 C C . THR A 1 116 ? -6.262 14.177 14.292 1.00 98.31 116 THR A C 1
ATOM 807 O O . THR A 1 116 ? -6.777 13.318 13.569 1.00 98.31 116 THR A O 1
ATOM 810 N N . LEU A 1 117 ? -5.806 13.897 15.516 1.00 98.06 117 LEU A N 1
ATOM 811 C CA . LEU A 1 117 ? -5.844 12.543 16.067 1.00 98.06 117 LEU A CA 1
ATOM 812 C C . LEU A 1 117 ? -7.275 11.987 16.131 1.00 98.06 117 LEU A C 1
ATOM 814 O O . LEU A 1 117 ? -7.478 10.809 15.847 1.00 98.06 117 LEU A O 1
ATOM 818 N N . ASP A 1 118 ? -8.256 12.830 16.456 1.00 98.06 118 ASP A N 1
ATOM 819 C CA . ASP A 1 118 ? -9.668 12.436 16.526 1.00 98.06 118 ASP A CA 1
ATOM 820 C C . ASP A 1 118 ? -10.230 12.114 15.139 1.00 98.06 118 ASP A C 1
ATOM 822 O O . ASP A 1 118 ? -10.832 11.060 14.953 1.00 98.06 118 ASP A O 1
ATOM 826 N N . ALA A 1 119 ? -9.931 12.935 14.126 1.00 98.06 119 ALA A N 1
ATOM 827 C CA . ALA A 1 119 ? -10.347 12.649 12.754 1.00 98.06 119 ALA A CA 1
ATOM 828 C C . ALA A 1 119 ? -9.720 11.347 12.224 1.00 98.06 119 ALA A C 1
ATOM 830 O O . ALA A 1 119 ? -10.387 10.572 11.534 1.00 98.06 119 ALA A O 1
ATOM 831 N N . MET A 1 120 ? -8.455 11.071 12.571 1.00 98.06 120 MET A N 1
ATOM 832 C CA . MET A 1 120 ? -7.820 9.791 12.248 1.00 98.06 120 MET A CA 1
ATOM 833 C C . MET A 1 120 ? -8.511 8.628 12.962 1.00 98.06 120 MET A C 1
ATOM 835 O O . MET A 1 120 ? -8.798 7.608 12.337 1.00 98.06 120 MET A O 1
ATOM 839 N N . ARG A 1 121 ? -8.811 8.777 14.255 1.00 97.19 121 ARG A N 1
ATOM 840 C CA . ARG A 1 121 ? -9.493 7.750 15.051 1.00 97.19 121 ARG A CA 1
ATOM 841 C C . ARG A 1 121 ? -10.857 7.397 14.471 1.00 97.19 121 ARG A C 1
ATOM 843 O O . ARG A 1 121 ? -11.143 6.212 14.316 1.00 97.19 121 ARG A O 1
ATOM 850 N N . ASP A 1 122 ? -11.640 8.401 14.095 1.00 95.94 122 ASP A N 1
ATOM 851 C CA . ASP A 1 122 ? -12.969 8.211 13.515 1.00 95.94 122 ASP A CA 1
ATOM 852 C C . ASP A 1 122 ? -12.902 7.503 12.157 1.00 95.94 122 ASP A C 1
ATOM 854 O O . ASP A 1 122 ? -13.662 6.567 11.900 1.00 95.94 122 ASP A O 1
ATOM 858 N N . ALA A 1 123 ? -11.955 7.880 11.291 1.00 95.31 123 ALA A N 1
ATOM 859 C CA . ALA A 1 123 ? -11.811 7.232 9.987 1.00 95.31 123 ALA A CA 1
ATOM 860 C C . ALA A 1 123 ? -11.359 5.766 10.095 1.00 95.31 123 ALA A C 1
ATOM 862 O O . ALA A 1 123 ? -11.789 4.934 9.290 1.00 95.31 123 ALA A O 1
ATOM 863 N N . LEU A 1 124 ? -10.503 5.459 11.081 1.00 94.88 124 LEU A N 1
ATOM 864 C CA . LEU A 1 124 ? -9.965 4.117 11.332 1.00 94.88 124 LEU A CA 1
ATOM 865 C C . LEU A 1 124 ? -10.868 3.242 12.220 1.00 94.88 124 LEU A C 1
ATOM 867 O O . LEU A 1 124 ? -10.524 2.082 12.482 1.00 94.88 124 LEU A O 1
ATOM 871 N N . ALA A 1 125 ? -11.994 3.773 12.704 1.00 89.75 125 ALA A N 1
ATOM 872 C CA . ALA A 1 125 ? -12.917 3.058 13.576 1.00 89.75 125 ALA A CA 1
ATOM 873 C C . ALA A 1 125 ? -13.493 1.804 12.892 1.00 89.75 125 ALA A C 1
ATOM 875 O O . ALA A 1 125 ? -13.799 1.802 11.699 1.00 89.75 125 ALA A O 1
ATOM 876 N N . ASP A 1 126 ? -13.639 0.716 13.659 1.00 76.19 126 ASP A N 1
ATOM 877 C CA . ASP A 1 126 ? -14.228 -0.523 13.144 1.00 76.19 126 ASP A CA 1
ATOM 878 C C . ASP A 1 126 ? -15.746 -0.356 13.094 1.00 76.19 126 ASP A C 1
ATOM 880 O O . ASP A 1 126 ? -16.380 -0.063 14.109 1.00 76.19 126 ASP A O 1
ATOM 884 N N . VAL A 1 127 ? -16.337 -0.573 11.923 1.00 74.50 127 VAL A N 1
ATOM 885 C CA . VAL A 1 127 ? -17.791 -0.624 11.760 1.00 74.50 127 VAL A CA 1
ATOM 886 C C . VAL A 1 127 ? -18.173 -2.096 11.638 1.00 74.50 127 VAL A C 1
ATOM 888 O O . VAL A 1 127 ? -17.570 -2.808 10.837 1.00 74.50 127 VAL A O 1
ATOM 891 N N . PRO A 1 128 ? -19.131 -2.630 12.414 1.00 73.50 128 PRO A N 1
ATOM 892 C CA . PRO A 1 128 ? -19.600 -4.008 12.264 1.00 73.50 128 PRO A CA 1
ATOM 893 C C . PRO A 1 128 ? -19.914 -4.371 10.802 1.00 73.50 128 PRO A C 1
ATOM 895 O O . PRO A 1 128 ? -20.821 -3.809 10.204 1.00 73.50 128 PRO A O 1
ATOM 898 N N . GLY A 1 129 ? -19.159 -5.310 10.228 1.00 66.19 129 GLY A N 1
ATOM 899 C CA . GLY A 1 129 ? -19.290 -5.750 8.831 1.00 66.19 129 GLY A CA 1
ATOM 900 C C . GLY A 1 129 ? -18.347 -5.103 7.802 1.00 66.19 129 GLY A C 1
ATOM 901 O O . GLY A 1 129 ? -18.121 -5.738 6.786 1.00 66.19 129 GLY A O 1
ATOM 902 N N . SER A 1 130 ? -17.737 -3.942 8.072 1.00 70.69 130 SER A N 1
ATOM 903 C CA . SER A 1 130 ? -16.744 -3.284 7.199 1.00 70.69 130 SER A CA 1
ATOM 904 C C . SER A 1 130 ? -15.331 -3.914 7.155 1.00 70.69 130 SER A C 1
ATOM 906 O O . SER A 1 130 ? -14.971 -4.832 7.894 1.00 70.69 130 SER A O 1
ATOM 908 N N . SER A 1 131 ? -14.453 -3.381 6.314 1.00 81.25 131 SER A N 1
ATOM 909 C CA . SER A 1 131 ? -13.009 -3.620 6.427 1.00 81.25 131 SER A CA 1
ATOM 910 C C . SER A 1 131 ? -12.285 -2.304 6.213 1.00 81.25 131 SER A C 1
ATOM 912 O O . SER A 1 131 ? -12.586 -1.625 5.238 1.00 81.25 131 SER A O 1
ATOM 914 N N . VAL A 1 132 ? -11.343 -1.943 7.080 1.00 88.25 132 VAL A N 1
ATOM 915 C CA . VAL A 1 132 ? -10.572 -0.703 6.933 1.00 88.25 132 VAL A CA 1
ATOM 916 C C . VAL A 1 132 ? -9.145 -1.030 6.521 1.00 88.25 132 VAL A C 1
ATOM 918 O O . VAL A 1 132 ? -8.526 -1.960 7.048 1.00 88.25 132 VAL A O 1
ATOM 921 N N . GLN A 1 133 ? -8.623 -0.239 5.592 1.00 89.31 133 GLN A N 1
ATOM 922 C CA . GLN A 1 133 ? -7.214 -0.217 5.238 1.00 89.31 133 GLN A CA 1
ATOM 923 C C . GLN A 1 133 ? -6.654 1.181 5.406 1.00 89.31 133 GLN A C 1
ATOM 925 O O . GLN A 1 133 ? -7.272 2.152 4.974 1.00 89.31 133 GLN A O 1
ATOM 930 N N . PHE A 1 134 ? -5.460 1.266 5.975 1.00 94.00 134 PHE A N 1
ATOM 931 C CA . PHE A 1 134 ? -4.714 2.507 6.086 1.00 94.00 134 PHE A CA 1
ATOM 932 C C . PHE A 1 134 ? -3.548 2.523 5.103 1.00 94.00 134 PHE A C 1
ATOM 934 O O . PHE A 1 134 ? -2.759 1.580 5.048 1.00 94.00 134 PHE A O 1
ATOM 941 N N . TRP A 1 135 ? -3.462 3.583 4.310 1.00 93.94 135 TRP A N 1
ATOM 942 C CA . TRP A 1 135 ? -2.445 3.774 3.287 1.00 93.94 135 TRP A CA 1
ATOM 943 C C . TRP A 1 135 ? -1.657 5.037 3.609 1.00 93.94 135 TRP A C 1
ATOM 945 O O . TRP A 1 135 ? -2.241 6.109 3.752 1.00 93.94 135 TRP A O 1
ATOM 955 N N . LEU A 1 136 ? -0.337 4.914 3.702 1.00 94.88 136 LEU A N 1
ATOM 956 C CA . LEU A 1 136 ? 0.577 6.031 3.903 1.00 94.88 136 LEU A CA 1
ATOM 957 C C . LEU A 1 136 ? 1.447 6.206 2.660 1.00 94.88 136 LEU A C 1
ATOM 959 O O . LEU A 1 136 ? 2.212 5.305 2.334 1.00 94.88 136 LEU A O 1
ATOM 963 N N . ILE A 1 137 ? 1.385 7.379 2.036 1.00 92.56 137 ILE A N 1
ATOM 964 C CA . ILE A 1 137 ? 2.382 7.863 1.074 1.00 92.56 137 ILE A CA 1
ATOM 965 C C . ILE A 1 137 ? 3.229 8.898 1.812 1.00 92.56 137 ILE A C 1
ATOM 967 O O . ILE A 1 137 ? 2.734 9.964 2.184 1.00 92.56 137 ILE A O 1
ATOM 971 N N . SER A 1 138 ? 4.476 8.541 2.110 1.00 94.75 138 SER A N 1
ATOM 972 C CA . SER A 1 138 ? 5.351 9.317 2.989 1.00 94.75 138 SER A CA 1
ATOM 973 C C . SER A 1 138 ? 5.861 10.617 2.355 1.00 94.75 138 SER A C 1
ATOM 975 O O . SER A 1 138 ? 5.964 10.744 1.142 1.00 94.75 138 SER A O 1
ATOM 977 N N . GLY A 1 139 ? 6.185 11.604 3.187 1.00 93.12 139 GLY A N 1
ATOM 978 C CA . GLY A 1 139 ? 6.825 12.845 2.764 1.00 93.12 139 GLY A CA 1
ATOM 979 C C . GLY A 1 139 ? 8.330 12.852 3.039 1.00 93.12 139 GLY A C 1
ATOM 980 O O . GLY A 1 139 ? 8.915 11.882 3.529 1.00 93.12 139 GLY A O 1
ATOM 981 N N . SER A 1 140 ? 8.956 13.992 2.747 1.00 93.56 140 SER A N 1
ATOM 982 C CA . SER A 1 140 ? 10.372 14.264 3.035 1.00 93.56 140 SER A CA 1
ATOM 983 C C . SER A 1 140 ? 10.659 14.548 4.512 1.00 93.56 140 SER A C 1
ATOM 985 O O . SER A 1 140 ? 11.810 14.513 4.945 1.00 93.56 140 SER A O 1
ATOM 987 N N . THR A 1 141 ? 9.624 14.859 5.287 1.00 93.81 141 THR A N 1
ATOM 988 C CA . THR A 1 141 ? 9.698 15.203 6.706 1.00 93.81 141 THR A CA 1
ATOM 989 C C . THR A 1 141 ? 8.692 14.370 7.482 1.00 93.81 141 THR A C 1
ATOM 991 O O . THR A 1 141 ? 7.669 13.969 6.937 1.00 93.81 141 THR A O 1
ATOM 994 N N . ALA A 1 142 ? 8.992 14.089 8.750 1.00 94.56 142 ALA A N 1
ATOM 995 C CA . ALA A 1 142 ? 8.065 13.384 9.624 1.00 94.56 142 ALA A CA 1
ATOM 996 C C . ALA A 1 142 ? 6.925 14.328 10.031 1.00 94.56 142 ALA A C 1
ATOM 998 O O . ALA A 1 142 ? 7.158 15.313 10.740 1.00 94.56 142 ALA A O 1
ATOM 999 N N . MET A 1 143 ? 5.708 14.037 9.580 1.00 96.12 143 MET A N 1
ATOM 1000 C CA . MET A 1 143 ? 4.510 14.827 9.881 1.00 96.12 143 MET A CA 1
ATOM 1001 C C . MET A 1 143 ? 3.586 14.132 10.887 1.00 96.12 143 MET A C 1
ATOM 1003 O O . MET A 1 143 ? 2.759 14.793 11.520 1.00 96.12 143 MET A O 1
ATOM 1007 N N . LEU A 1 144 ? 3.708 12.813 11.061 1.00 97.94 144 LEU A N 1
ATOM 1008 C CA . LEU A 1 144 ? 2.915 12.065 12.029 1.00 97.94 144 LEU A CA 1
ATOM 1009 C C . LEU A 1 144 ? 3.518 12.165 13.431 1.00 97.94 144 LEU A C 1
ATOM 1011 O O . LEU A 1 144 ? 4.661 11.793 13.687 1.00 97.94 144 LEU A O 1
ATOM 1015 N N . SER A 1 145 ? 2.704 12.621 14.382 1.00 98.31 145 SER A N 1
ATOM 1016 C CA . SER A 1 145 ? 3.065 12.557 15.800 1.00 98.31 145 SER A CA 1
ATOM 1017 C C . SER A 1 145 ? 3.107 11.112 16.313 1.00 98.31 145 SER A C 1
ATOM 1019 O O . SER A 1 145 ? 2.448 10.220 15.777 1.00 98.31 145 SER A O 1
ATOM 1021 N N . VAL A 1 146 ? 3.796 10.900 17.438 1.00 98.38 146 VAL A N 1
ATOM 1022 C CA . VAL A 1 146 ? 3.840 9.603 18.141 1.00 98.38 146 VAL A CA 1
ATOM 1023 C C . VAL A 1 146 ? 2.436 9.048 18.414 1.00 98.38 146 VAL A C 1
ATOM 1025 O O . VAL A 1 146 ? 2.221 7.844 18.308 1.00 98.38 146 VAL A O 1
ATOM 1028 N N . ALA A 1 147 ? 1.463 9.914 18.712 1.00 98.44 147 ALA A N 1
ATOM 1029 C CA . ALA A 1 147 ? 0.086 9.499 18.965 1.00 98.44 147 ALA A CA 1
ATOM 1030 C C . ALA A 1 147 ? -0.611 8.950 17.707 1.00 98.44 147 ALA A C 1
ATOM 1032 O O . ALA A 1 147 ? -1.347 7.970 17.806 1.00 98.44 147 ALA A O 1
ATOM 1033 N N . HIS A 1 148 ? -0.351 9.528 16.529 1.00 98.69 148 HIS A N 1
ATOM 1034 C CA . HIS A 1 148 ? -0.864 8.986 15.268 1.00 98.69 148 HIS A CA 1
ATOM 1035 C C . HIS A 1 148 ? -0.254 7.616 14.968 1.00 98.69 148 HIS A C 1
ATOM 1037 O O . HIS A 1 148 ? -0.977 6.670 14.667 1.00 98.69 148 HIS A O 1
ATOM 1043 N N . LEU A 1 149 ? 1.070 7.493 15.105 1.00 98.62 149 LEU A N 1
ATOM 1044 C CA . LEU A 1 149 ? 1.784 6.236 14.866 1.00 98.62 149 LEU A CA 1
ATOM 1045 C C . LEU A 1 149 ? 1.293 5.122 15.803 1.00 98.62 149 LEU A C 1
ATOM 1047 O O . LEU A 1 149 ? 1.033 4.005 15.357 1.00 98.62 149 LEU A O 1
ATOM 1051 N N . ALA A 1 150 ? 1.109 5.442 17.088 1.00 98.19 150 ALA A N 1
ATOM 1052 C CA . ALA A 1 150 ? 0.586 4.511 18.082 1.00 98.19 150 ALA A CA 1
ATOM 1053 C C . ALA A 1 150 ? -0.839 4.047 17.748 1.00 98.19 150 ALA A C 1
ATOM 1055 O O . ALA A 1 150 ? -1.112 2.849 17.823 1.00 98.19 150 ALA A O 1
ATOM 1056 N N . LEU A 1 151 ? -1.715 4.970 17.328 1.00 98.06 151 LEU A N 1
ATOM 1057 C CA . LEU A 1 151 ? -3.070 4.645 16.884 1.00 98.06 151 LEU A CA 1
ATOM 1058 C C . LEU A 1 151 ? -3.038 3.693 15.681 1.00 98.06 151 LEU A C 1
ATOM 1060 O O . LEU A 1 151 ? -3.671 2.644 15.721 1.00 98.06 151 LEU A O 1
ATOM 1064 N N . ILE A 1 152 ? -2.278 4.003 14.628 1.00 97.62 152 ILE A N 1
ATOM 1065 C CA . ILE A 1 152 ? -2.210 3.142 13.434 1.00 97.62 152 ILE A CA 1
ATOM 1066 C C . ILE A 1 152 ? -1.704 1.739 13.806 1.00 97.62 152 ILE A C 1
ATOM 1068 O O . ILE A 1 152 ? -2.282 0.740 13.371 1.00 97.62 152 ILE A O 1
ATOM 1072 N N . ALA A 1 153 ? -0.673 1.650 14.651 1.00 96.75 153 ALA A N 1
ATOM 1073 C CA . ALA A 1 153 ? -0.127 0.376 15.108 1.00 96.75 153 ALA A CA 1
ATOM 1074 C C . ALA A 1 153 ? -1.114 -0.433 15.961 1.00 96.75 153 ALA A C 1
ATOM 1076 O O . ALA A 1 153 ? -1.207 -1.651 15.804 1.00 96.75 153 ALA A O 1
ATOM 1077 N N . GLU A 1 154 ? -1.879 0.224 16.834 1.00 94.75 154 GLU A N 1
ATOM 1078 C CA . GLU A 1 154 ? -2.975 -0.400 17.580 1.00 94.75 154 GLU A CA 1
ATOM 1079 C C . GLU A 1 154 ? -4.007 -1.011 16.622 1.00 94.75 154 GLU A C 1
ATOM 1081 O O . GLU A 1 154 ? -4.272 -2.214 16.687 1.00 94.75 154 GLU A O 1
ATOM 1086 N N . ARG A 1 155 ? -4.513 -0.225 15.664 1.00 92.81 155 ARG A N 1
ATOM 1087 C CA . ARG A 1 155 ? -5.516 -0.688 14.689 1.00 92.81 155 ARG A CA 1
ATOM 1088 C C . ARG A 1 155 ? -4.979 -1.814 13.797 1.00 92.81 155 ARG A C 1
ATOM 1090 O O . ARG A 1 155 ? -5.704 -2.761 13.487 1.00 92.81 155 ARG A O 1
ATOM 1097 N N . TRP A 1 156 ? -3.701 -1.770 13.423 1.00 92.31 156 TRP A N 1
ATOM 1098 C CA . TRP A 1 156 ? -3.053 -2.851 12.676 1.00 92.31 156 TRP A CA 1
ATOM 1099 C C . TRP A 1 156 ? -2.994 -4.157 13.478 1.00 92.31 156 TRP A C 1
ATOM 1101 O O . TRP A 1 156 ? -3.359 -5.212 12.956 1.00 92.31 156 TRP A O 1
ATOM 1111 N N . ARG A 1 157 ? -2.641 -4.110 14.770 1.00 89.94 157 ARG A N 1
ATOM 1112 C CA . ARG A 1 157 ? -2.687 -5.290 15.663 1.00 89.94 157 ARG A CA 1
ATOM 1113 C C . ARG A 1 157 ? -4.111 -5.823 15.868 1.00 89.94 157 ARG A C 1
ATOM 1115 O O . ARG A 1 157 ? -4.312 -6.995 16.185 1.00 89.94 157 ARG A O 1
ATOM 1122 N N . GLU A 1 158 ? -5.126 -4.999 15.627 1.00 86.44 158 GLU A N 1
ATOM 1123 C CA . GLU A 1 158 ? -6.526 -5.427 15.596 1.00 86.44 158 GLU A CA 1
ATOM 1124 C C . GLU A 1 158 ? -6.970 -6.057 14.263 1.00 86.44 158 GLU A C 1
ATOM 1126 O O . GLU A 1 158 ? -8.090 -6.567 14.166 1.00 86.44 158 GLU A O 1
ATOM 1131 N N . GLY A 1 159 ? -6.103 -6.105 13.253 1.00 83.75 159 GLY A N 1
ATOM 1132 C CA . GLY A 1 159 ? -6.391 -6.748 11.970 1.00 83.75 159 GLY A CA 1
ATOM 1133 C C . GLY A 1 159 ? -6.675 -5.787 10.815 1.00 83.75 159 GLY A C 1
ATOM 1134 O O . GLY A 1 159 ? -6.993 -6.260 9.723 1.00 83.75 159 GLY A O 1
ATOM 1135 N N . MET A 1 160 ? -6.561 -4.472 11.025 1.00 89.25 160 MET A N 1
ATOM 1136 C CA . MET A 1 160 ? -6.633 -3.478 9.948 1.00 89.25 160 MET A CA 1
ATOM 1137 C C . MET A 1 160 ? -5.470 -3.666 8.967 1.00 89.25 160 MET A C 1
ATOM 1139 O O . MET A 1 160 ? -4.335 -3.866 9.395 1.00 89.25 160 MET A O 1
ATOM 1143 N N . GLY A 1 161 ? -5.730 -3.583 7.663 1.00 88.25 161 GLY A N 1
ATOM 1144 C CA . GLY A 1 161 ? -4.673 -3.638 6.651 1.00 88.25 161 GLY A CA 1
ATOM 1145 C C . GLY A 1 161 ? -3.853 -2.353 6.626 1.00 88.25 161 GLY A C 1
ATOM 1146 O O . GLY A 1 161 ? -4.415 -1.267 6.765 1.00 88.25 161 GLY A O 1
ATOM 1147 N N . VAL A 1 162 ? -2.539 -2.466 6.437 1.00 93.12 162 VAL A N 1
ATOM 1148 C CA . VAL A 1 162 ? -1.639 -1.311 6.317 1.00 93.12 162 VAL A CA 1
ATOM 1149 C C . VAL A 1 162 ? -0.814 -1.405 5.036 1.00 93.12 162 VAL A C 1
ATOM 1151 O O . VAL A 1 162 ? -0.226 -2.442 4.734 1.00 93.12 162 VAL A O 1
ATOM 1154 N N . HIS A 1 163 ? -0.748 -0.304 4.296 1.00 92.81 163 HIS A N 1
ATOM 1155 C CA . HIS A 1 163 ? 0.128 -0.134 3.145 1.00 92.81 163 HIS A CA 1
ATOM 1156 C C . HIS A 1 163 ? 1.036 1.074 3.388 1.00 92.81 163 HIS A C 1
ATOM 1158 O O . HIS A 1 163 ? 0.558 2.199 3.521 1.00 92.81 163 HIS A O 1
ATOM 1164 N N . VAL A 1 164 ? 2.342 0.832 3.486 1.00 94.69 164 VAL A N 1
ATOM 1165 C CA . VAL A 1 164 ? 3.355 1.865 3.723 1.00 94.69 164 VAL A CA 1
ATOM 1166 C C . VAL A 1 164 ? 4.135 2.089 2.439 1.00 94.69 164 VAL A C 1
ATOM 1168 O O . VAL A 1 164 ? 4.764 1.161 1.930 1.00 94.69 164 VAL A O 1
ATOM 1171 N N . MET A 1 165 ? 4.119 3.321 1.946 1.00 92.81 165 MET A N 1
ATOM 1172 C CA . MET A 1 165 ? 4.819 3.738 0.741 1.00 92.81 165 MET A CA 1
ATOM 1173 C C . MET A 1 165 ? 5.820 4.845 1.073 1.00 92.81 165 MET A C 1
ATOM 1175 O O . MET A 1 165 ? 5.468 5.856 1.687 1.00 92.81 165 MET A O 1
ATOM 1179 N N . GLY A 1 166 ? 7.059 4.658 0.639 1.00 91.62 166 GLY A N 1
ATOM 1180 C CA . GLY A 1 166 ? 8.083 5.695 0.559 1.00 91.62 166 GLY A CA 1
ATOM 1181 C C . GLY A 1 166 ? 8.695 5.723 -0.838 1.00 91.62 166 GLY A C 1
ATOM 1182 O O . GLY A 1 166 ? 8.332 4.918 -1.693 1.00 91.62 166 GLY A O 1
ATOM 1183 N N . ASP A 1 167 ? 9.636 6.632 -1.054 1.00 89.06 167 ASP A N 1
ATOM 1184 C CA . ASP A 1 167 ? 10.358 6.771 -2.324 1.00 89.06 167 ASP A CA 1
ATOM 1185 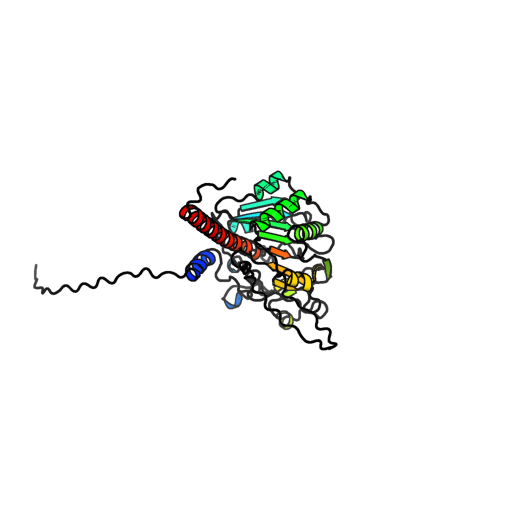C C . ASP A 1 167 ? 11.823 7.109 -2.094 1.00 89.06 167 ASP A C 1
ATOM 1187 O O . ASP A 1 167 ? 12.316 6.931 -0.987 1.00 89.06 167 ASP A O 1
ATOM 1191 N N . ASN A 1 168 ? 12.568 7.530 -3.109 1.00 89.69 168 ASN A N 1
ATOM 1192 C CA . ASN A 1 168 ? 13.956 7.936 -2.955 1.00 89.69 168 ASN A CA 1
ATOM 1193 C C . ASN A 1 168 ? 14.133 8.981 -1.830 1.00 89.69 168 ASN A C 1
ATOM 1195 O O . ASN A 1 168 ? 13.209 9.701 -1.452 1.00 89.69 168 ASN A O 1
ATOM 1199 N N . ALA A 1 169 ? 15.335 9.070 -1.254 1.00 91.88 169 ALA A N 1
ATOM 1200 C CA . ALA A 1 169 ? 15.549 9.989 -0.141 1.00 91.88 169 ALA A CA 1
ATOM 1201 C C . ALA A 1 169 ? 15.276 11.439 -0.581 1.00 91.88 169 ALA A C 1
ATOM 1203 O O . ALA A 1 169 ? 15.693 11.824 -1.678 1.00 91.88 169 ALA A O 1
ATOM 1204 N N . PRO A 1 170 ? 14.646 12.261 0.277 1.00 92.94 170 PRO A N 1
ATOM 1205 C CA . PRO A 1 170 ? 14.280 11.994 1.681 1.00 92.94 170 PRO A CA 1
ATOM 1206 C C . PRO A 1 170 ? 12.856 11.433 1.919 1.00 92.94 170 PRO A C 1
ATOM 1208 O O . PRO A 1 170 ? 12.381 11.453 3.052 1.00 92.94 170 PRO A O 1
ATOM 1211 N N . TYR A 1 171 ? 12.149 10.949 0.897 1.00 93.38 171 TYR A N 1
ATOM 1212 C CA . TYR A 1 171 ? 10.697 10.728 0.921 1.00 93.38 171 TYR A CA 1
ATOM 1213 C C . TYR A 1 171 ? 10.213 9.409 1.562 1.00 93.38 171 TYR A C 1
ATOM 1215 O O . TYR A 1 171 ? 9.358 8.701 1.031 1.00 93.38 171 TYR A O 1
ATOM 1223 N N . PHE A 1 172 ? 10.755 9.060 2.724 1.00 95.50 172 PHE A N 1
ATOM 1224 C CA . PHE A 1 172 ? 10.341 7.890 3.515 1.00 95.50 172 PHE A CA 1
ATOM 1225 C C . PHE A 1 172 ? 10.311 8.176 5.021 1.00 95.50 172 PHE A C 1
ATOM 1227 O O . PHE A 1 172 ? 10.356 7.247 5.832 1.00 95.50 172 PHE A O 1
ATOM 1234 N N . ALA A 1 173 ? 10.274 9.451 5.421 1.00 96.31 173 ALA A N 1
ATOM 1235 C CA . ALA A 1 173 ? 10.416 9.850 6.819 1.00 96.31 173 ALA A CA 1
ATOM 1236 C C . ALA A 1 173 ? 9.330 9.220 7.714 1.00 96.31 173 ALA A C 1
ATOM 1238 O O . ALA A 1 173 ? 9.639 8.473 8.645 1.00 96.31 173 ALA A O 1
ATOM 1239 N N . ASP A 1 174 ? 8.055 9.455 7.392 1.00 97.56 174 ASP A N 1
ATOM 1240 C CA . ASP A 1 174 ? 6.927 8.838 8.101 1.00 97.56 174 ASP A CA 1
ATOM 1241 C C . ASP A 1 174 ? 6.784 7.339 7.817 1.00 97.56 174 ASP A C 1
ATOM 1243 O O . ASP A 1 174 ? 6.308 6.612 8.685 1.00 97.56 174 ASP A O 1
ATOM 1247 N N . ALA A 1 175 ? 7.200 6.851 6.640 1.00 97.38 175 ALA A N 1
ATOM 1248 C CA . ALA A 1 175 ? 7.169 5.419 6.336 1.00 97.38 175 ALA A CA 1
ATOM 1249 C C . ALA A 1 175 ? 8.027 4.638 7.337 1.00 97.38 175 ALA A C 1
ATOM 1251 O O . ALA A 1 175 ? 7.550 3.705 7.981 1.00 97.38 175 ALA A O 1
ATOM 1252 N N . ASN A 1 176 ? 9.265 5.080 7.542 1.00 97.94 176 ASN A N 1
ATOM 1253 C CA . ASN A 1 176 ? 10.182 4.476 8.498 1.00 97.94 176 ASN A CA 1
ATOM 1254 C C . ASN A 1 176 ? 9.734 4.649 9.956 1.00 97.94 176 ASN A C 1
ATOM 1256 O O . ASN A 1 176 ? 9.862 3.716 10.758 1.00 97.94 176 ASN A O 1
ATOM 1260 N N . ALA A 1 177 ? 9.173 5.812 10.301 1.00 98.12 177 ALA A N 1
ATOM 1261 C CA . ALA A 1 177 ? 8.602 6.041 11.627 1.00 98.12 177 ALA A CA 1
ATOM 1262 C C . ALA A 1 177 ? 7.422 5.091 11.903 1.00 98.12 177 ALA A C 1
ATOM 1264 O O . ALA A 1 177 ? 7.337 4.503 12.983 1.00 98.12 177 ALA A O 1
ATOM 1265 N N . LEU A 1 178 ? 6.548 4.886 10.912 1.00 98.31 178 LEU A N 1
ATOM 1266 C CA . LEU A 1 178 ? 5.413 3.978 11.023 1.00 98.31 178 LEU A CA 1
ATOM 1267 C C . LEU A 1 178 ? 5.854 2.520 11.103 1.00 98.31 178 LEU A C 1
ATOM 1269 O O . LEU A 1 178 ? 5.407 1.830 12.013 1.00 98.31 178 LEU A O 1
ATOM 1273 N N . LEU A 1 179 ? 6.752 2.052 10.232 1.00 97.69 179 LEU A N 1
ATOM 1274 C CA . LEU A 1 179 ? 7.257 0.673 10.285 1.00 97.69 179 LEU A CA 1
ATOM 1275 C C . LEU A 1 179 ? 7.845 0.349 11.664 1.00 97.69 179 LEU A C 1
ATOM 1277 O O . LEU A 1 179 ? 7.497 -0.671 12.252 1.00 97.69 179 LEU A O 1
ATOM 1281 N N . THR A 1 180 ? 8.620 1.275 12.234 1.00 97.31 180 THR A N 1
ATOM 1282 C CA . THR A 1 180 ? 9.159 1.144 13.597 1.00 97.31 180 THR A CA 1
ATOM 1283 C C . THR A 1 180 ? 8.052 1.046 14.656 1.00 97.31 180 THR A C 1
ATOM 1285 O O . THR A 1 180 ? 8.157 0.252 15.590 1.00 97.31 180 THR A O 1
ATOM 1288 N N . ALA A 1 181 ? 6.982 1.837 14.526 1.00 97.69 181 ALA A N 1
ATOM 1289 C CA . ALA A 1 181 ? 5.854 1.826 15.460 1.00 97.69 181 ALA A CA 1
ATOM 1290 C C . ALA A 1 181 ? 4.967 0.572 15.336 1.00 97.69 181 ALA A C 1
ATOM 1292 O O . ALA A 1 181 ? 4.391 0.126 16.336 1.00 97.69 181 ALA A O 1
ATOM 1293 N N . LEU A 1 182 ? 4.850 0.006 14.128 1.00 95.81 182 LEU A N 1
ATOM 1294 C CA . LEU A 1 182 ? 4.145 -1.254 13.888 1.00 95.81 182 LEU A CA 1
ATOM 1295 C C . LEU A 1 182 ? 4.865 -2.406 14.606 1.00 95.81 182 LEU A C 1
ATOM 1297 O O . LEU A 1 182 ? 4.254 -3.076 15.444 1.00 95.81 182 LEU A O 1
ATOM 1301 N N . ASP A 1 183 ? 6.154 -2.595 14.310 1.00 94.38 183 ASP A N 1
ATOM 1302 C CA . ASP A 1 183 ? 7.061 -3.541 14.970 1.00 94.38 183 ASP A CA 1
ATOM 1303 C C . ASP A 1 183 ? 8.513 -3.131 14.664 1.00 94.38 183 ASP A C 1
ATOM 1305 O O . ASP A 1 183 ? 8.910 -3.052 13.504 1.00 94.38 183 ASP A O 1
ATOM 1309 N N . GLY A 1 184 ? 9.333 -2.909 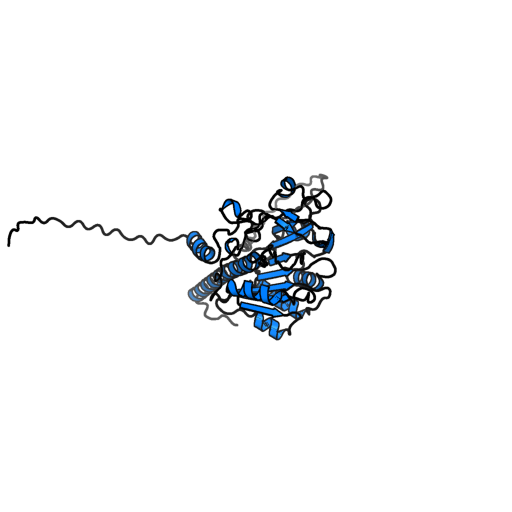15.697 1.00 93.50 184 GLY A N 1
ATOM 1310 C CA . GLY A 1 184 ? 10.727 -2.467 15.551 1.00 93.50 184 GLY A CA 1
ATOM 1311 C C . GLY A 1 184 ? 11.658 -3.448 14.822 1.00 93.50 184 GLY A C 1
ATOM 1312 O O . GLY A 1 184 ? 12.818 -3.115 14.589 1.00 93.50 184 GLY A O 1
ATOM 1313 N N . ARG A 1 185 ? 11.181 -4.650 14.475 1.00 93.06 185 ARG A N 1
ATOM 1314 C CA . ARG A 1 185 ? 11.886 -5.623 13.624 1.00 93.06 185 ARG A CA 1
ATOM 1315 C C . ARG A 1 185 ? 11.612 -5.439 12.131 1.00 93.06 185 ARG A C 1
ATOM 1317 O O . ARG A 1 185 ? 12.286 -6.079 11.328 1.00 93.06 185 ARG A O 1
ATOM 1324 N N . LEU A 1 186 ? 10.607 -4.646 11.755 1.00 95.12 186 LEU A N 1
ATOM 1325 C CA . LEU A 1 186 ? 10.272 -4.414 10.352 1.00 95.12 186 LEU A CA 1
ATOM 1326 C C . LEU A 1 186 ? 11.427 -3.722 9.614 1.00 95.12 186 LEU A C 1
ATOM 1328 O O . LEU A 1 186 ? 12.215 -2.995 10.224 1.00 95.12 186 LEU A O 1
ATOM 1332 N N . PRO A 1 187 ? 11.547 -3.959 8.297 1.00 94.69 187 PRO A N 1
ATOM 1333 C CA . PRO A 1 187 ? 12.627 -3.395 7.505 1.00 94.69 187 PRO A CA 1
ATOM 1334 C C . PRO A 1 187 ? 12.571 -1.865 7.479 1.00 94.69 187 PRO A C 1
ATOM 1336 O O . PRO A 1 187 ? 11.513 -1.253 7.604 1.00 94.69 187 PRO A O 1
ATOM 1339 N N . TYR A 1 188 ? 13.734 -1.260 7.258 1.00 95.12 188 TYR A N 1
ATOM 1340 C CA . TYR A 1 188 ? 13.900 0.182 7.131 1.00 95.12 188 TYR A CA 1
ATOM 1341 C C . TYR A 1 188 ? 14.186 0.548 5.672 1.00 95.12 188 TYR A C 1
ATOM 1343 O O . TYR A 1 188 ? 15.029 -0.086 5.026 1.00 95.12 188 TYR A O 1
ATOM 1351 N N . MET A 1 189 ? 13.501 1.569 5.158 1.00 95.81 189 MET A N 1
ATOM 1352 C CA . MET A 1 189 ? 13.715 2.105 3.816 1.00 95.81 189 MET A CA 1
ATOM 1353 C C . MET A 1 189 ? 14.981 2.963 3.775 1.00 95.81 189 MET A C 1
ATOM 1355 O O . MET A 1 189 ? 15.197 3.821 4.633 1.00 95.81 189 MET A O 1
ATOM 1359 N N . GLN A 1 190 ? 15.799 2.749 2.751 1.00 93.62 190 GLN A N 1
ATOM 1360 C CA . GLN A 1 190 ? 17.049 3.460 2.484 1.00 93.62 190 GLN A CA 1
ATOM 1361 C C . GLN A 1 190 ? 17.017 4.021 1.068 1.00 93.62 190 GLN A C 1
ATOM 1363 O O . GLN A 1 190 ? 16.415 3.430 0.185 1.00 93.62 190 GLN A O 1
ATOM 1368 N N . GLY A 1 191 ? 17.618 5.181 0.834 1.00 84.62 191 GLY A N 1
ATOM 1369 C CA . GLY A 1 191 ? 17.323 5.958 -0.368 1.00 84.62 191 GLY A CA 1
ATOM 1370 C C . GLY A 1 191 ? 18.265 5.790 -1.551 1.00 84.62 191 GLY A C 1
ATOM 1371 O O . GLY A 1 191 ? 19.402 5.345 -1.424 1.00 84.62 191 GLY A O 1
ATOM 1372 N N . ASN A 1 192 ? 17.778 6.322 -2.673 1.00 87.62 192 ASN A N 1
ATOM 1373 C CA . ASN A 1 192 ? 18.513 6.712 -3.876 1.00 87.62 192 ASN A CA 1
ATOM 1374 C C . ASN A 1 192 ? 19.200 5.573 -4.629 1.00 87.62 192 ASN A C 1
ATOM 1376 O O . ASN A 1 192 ? 20.226 5.801 -5.267 1.00 87.62 192 ASN A O 1
ATOM 1380 N N . LEU A 1 193 ? 18.619 4.373 -4.604 1.00 86.50 193 LEU A N 1
ATOM 1381 C CA . LEU A 1 193 ? 19.047 3.312 -5.505 1.00 86.50 193 LEU A CA 1
ATOM 1382 C C . LEU A 1 193 ? 18.723 3.733 -6.945 1.00 86.50 193 LEU A C 1
ATOM 1384 O O . LEU A 1 193 ? 17.547 3.967 -7.241 1.00 86.50 193 LEU A O 1
ATOM 1388 N N . PRO A 1 194 ? 19.719 3.840 -7.841 1.00 82.25 194 PRO A N 1
ATOM 1389 C CA . PRO A 1 194 ? 19.458 4.064 -9.253 1.00 82.25 194 PRO A CA 1
ATOM 1390 C C . PRO A 1 194 ? 18.755 2.832 -9.821 1.00 82.25 194 PRO A C 1
ATOM 1392 O O . PRO A 1 194 ? 19.313 1.736 -9.775 1.00 82.25 194 PRO A O 1
ATOM 1395 N N . ALA A 1 195 ? 17.543 3.012 -10.340 1.00 74.75 195 ALA A N 1
ATOM 1396 C CA . ALA A 1 195 ? 16.789 1.936 -10.970 1.00 74.75 195 ALA A CA 1
ATOM 1397 C C . ALA A 1 195 ? 16.751 2.137 -12.491 1.00 74.75 195 ALA A C 1
ATOM 1399 O O . ALA A 1 195 ? 17.293 1.312 -13.215 1.00 74.75 195 ALA A O 1
ATOM 1400 N N . MET A 1 196 ? 16.188 3.255 -12.971 1.00 69.75 196 MET A N 1
ATOM 1401 C CA . MET A 1 196 ? 16.093 3.668 -14.387 1.00 69.75 196 MET A CA 1
ATOM 1402 C C . MET A 1 196 ? 15.655 2.561 -15.371 1.00 69.75 196 MET A C 1
ATOM 1404 O O . MET A 1 196 ? 15.921 2.662 -16.568 1.00 69.75 196 MET A O 1
ATOM 1408 N N . ASP A 1 197 ? 14.955 1.526 -14.905 1.00 72.81 197 ASP A N 1
ATOM 1409 C CA . ASP A 1 197 ? 14.604 0.360 -15.718 1.00 72.81 197 ASP A CA 1
ATOM 1410 C C . ASP A 1 197 ? 13.320 -0.325 -15.225 1.00 72.81 197 ASP A C 1
ATOM 1412 O O . ASP A 1 197 ? 12.664 0.099 -14.266 1.00 72.81 197 ASP A O 1
ATOM 1416 N N . TYR A 1 198 ? 12.957 -1.405 -15.909 1.00 74.81 198 TYR A N 1
ATOM 1417 C CA . TYR A 1 198 ? 11.817 -2.247 -15.620 1.00 74.81 198 TYR A CA 1
ATOM 1418 C C . TYR A 1 198 ? 12.222 -3.497 -14.840 1.00 74.81 198 TYR A C 1
ATOM 1420 O O . TYR A 1 198 ? 13.149 -4.216 -15.209 1.00 74.81 198 TYR A O 1
ATOM 1428 N N . VAL A 1 199 ? 11.426 -3.842 -13.833 1.00 76.75 199 VAL A N 1
ATOM 1429 C CA . VAL A 1 199 ? 11.370 -5.214 -13.319 1.00 76.75 199 VAL A CA 1
ATOM 1430 C C . VAL A 1 199 ? 10.370 -6.016 -14.132 1.00 76.75 199 VAL A C 1
ATOM 1432 O O . VAL A 1 199 ? 9.359 -5.490 -14.607 1.00 76.75 199 VAL A O 1
ATOM 1435 N N . CYS A 1 200 ? 10.634 -7.308 -14.278 1.00 77.12 200 CYS A N 1
ATOM 1436 C CA . CYS A 1 200 ? 9.759 -8.207 -15.013 1.00 77.12 200 CYS A CA 1
ATOM 1437 C C . CYS A 1 200 ? 9.451 -9.464 -14.200 1.00 77.12 200 CYS A C 1
ATOM 1439 O O . CYS A 1 200 ? 10.237 -9.872 -13.345 1.00 77.12 200 CYS A O 1
ATOM 1441 N N . VAL A 1 201 ? 8.319 -10.095 -14.509 1.00 75.62 201 VAL A N 1
ATOM 1442 C CA . VAL A 1 201 ? 7.952 -11.403 -13.958 1.00 75.62 201 VAL A CA 1
ATOM 1443 C C . VAL A 1 201 ? 8.994 -12.451 -14.355 1.00 75.62 201 VAL A C 1
ATOM 1445 O O . VAL A 1 201 ? 9.254 -12.598 -15.549 1.00 75.62 201 VAL A O 1
ATOM 1448 N N . ASP A 1 202 ? 9.584 -13.134 -13.365 1.00 60.94 202 ASP A N 1
ATOM 1449 C CA . ASP A 1 202 ? 10.532 -14.259 -13.490 1.00 60.94 202 ASP A CA 1
ATOM 1450 C C . ASP A 1 202 ? 11.381 -14.251 -14.778 1.00 60.94 202 ASP A C 1
ATOM 1452 O O . ASP A 1 202 ? 11.060 -14.911 -15.767 1.00 60.94 202 ASP A O 1
ATOM 1456 N N . GLY A 1 203 ? 12.486 -13.499 -14.788 1.00 54.34 203 GLY A N 1
ATOM 1457 C CA . GLY A 1 203 ? 13.502 -13.600 -15.845 1.00 54.34 203 GLY A CA 1
ATOM 1458 C C . GLY A 1 203 ? 13.101 -13.075 -17.232 1.00 54.34 203 GLY A C 1
ATOM 1459 O O . GLY A 1 203 ? 13.947 -13.061 -18.127 1.00 54.34 203 GLY A O 1
ATOM 1460 N N . CYS A 1 204 ? 11.879 -12.556 -17.425 1.00 53.47 204 CYS A N 1
ATOM 1461 C CA . CYS A 1 204 ? 11.455 -11.911 -18.681 1.00 53.47 204 CYS A CA 1
ATOM 1462 C C . CYS A 1 204 ? 12.366 -10.735 -19.108 1.00 53.47 204 CYS A C 1
ATOM 1464 O O . CYS A 1 204 ? 12.360 -10.346 -20.276 1.00 53.47 204 CYS A O 1
ATOM 1466 N N . ALA A 1 205 ? 13.164 -10.172 -18.193 1.00 52.62 205 ALA A N 1
ATOM 1467 C CA . ALA A 1 205 ? 14.163 -9.147 -18.504 1.00 52.62 205 ALA A CA 1
ATOM 1468 C C . ALA A 1 205 ? 15.254 -9.667 -19.464 1.00 52.62 205 ALA A C 1
ATOM 1470 O O . ALA A 1 205 ? 15.725 -8.929 -20.330 1.00 52.62 205 ALA A O 1
ATOM 1471 N N . ARG A 1 206 ? 15.586 -10.965 -19.380 1.00 52.25 206 ARG A N 1
ATOM 1472 C CA . ARG A 1 206 ? 16.564 -11.631 -20.252 1.00 52.25 206 ARG A CA 1
ATOM 1473 C C . ARG A 1 206 ? 16.079 -11.730 -21.701 1.00 52.25 206 ARG A C 1
ATOM 1475 O O . ARG A 1 206 ? 16.881 -11.608 -22.618 1.00 52.25 206 ARG A O 1
ATOM 1482 N N . GLU A 1 207 ? 14.772 -11.902 -21.901 1.00 50.44 207 GLU A N 1
ATOM 1483 C CA . GLU A 1 207 ? 14.135 -11.947 -23.227 1.00 50.44 207 GLU A CA 1
ATOM 1484 C C . GLU A 1 207 ? 13.969 -10.554 -23.852 1.00 50.44 207 GLU A C 1
ATOM 1486 O O . GLU A 1 207 ? 13.926 -10.426 -25.072 1.00 50.44 207 GLU A O 1
ATOM 1491 N N . ALA A 1 208 ? 13.880 -9.505 -23.027 1.00 50.31 208 ALA A N 1
ATOM 1492 C CA . ALA A 1 208 ? 13.665 -8.129 -23.476 1.00 50.31 208 ALA A CA 1
ATOM 1493 C C . ALA A 1 208 ? 14.957 -7.304 -23.628 1.00 50.31 208 ALA A C 1
ATOM 1495 O O . ALA A 1 208 ? 14.895 -6.181 -24.122 1.00 50.31 208 ALA A O 1
ATOM 1496 N N . GLY A 1 209 ? 16.111 -7.827 -23.193 1.00 49.09 209 GLY A N 1
ATOM 1497 C CA . GLY A 1 209 ? 17.387 -7.101 -23.221 1.00 49.09 209 GLY A CA 1
ATOM 1498 C C . GLY A 1 209 ? 17.469 -5.920 -22.242 1.00 49.09 209 GLY A C 1
ATOM 1499 O O . GLY A 1 209 ? 18.286 -5.029 -22.448 1.00 49.09 209 GLY A O 1
ATOM 1500 N N . LEU A 1 210 ? 16.629 -5.899 -21.200 1.00 49.22 210 LEU A N 1
ATOM 1501 C CA . LEU A 1 210 ? 16.568 -4.831 -20.194 1.00 49.22 210 LEU A CA 1
ATOM 1502 C C . LEU A 1 210 ? 17.539 -5.152 -19.042 1.00 49.22 210 LEU A C 1
ATOM 1504 O O . LEU A 1 210 ? 17.482 -6.247 -18.470 1.00 49.22 210 LEU A O 1
ATOM 1508 N N . GLN A 1 211 ? 18.470 -4.239 -18.751 1.00 48.28 211 GLN A N 1
ATOM 1509 C CA . GLN A 1 211 ? 19.493 -4.376 -17.709 1.00 48.28 211 GLN A CA 1
ATOM 1510 C C . GLN A 1 211 ? 19.587 -3.103 -16.856 1.00 48.28 211 GLN A C 1
ATOM 1512 O O . GLN A 1 211 ? 19.971 -2.046 -17.361 1.00 48.28 211 GLN A O 1
ATOM 1517 N N . VAL A 1 212 ? 19.404 -3.248 -15.539 1.00 48.09 212 VAL A N 1
ATOM 1518 C CA . VAL A 1 212 ? 19.755 -2.228 -14.541 1.00 48.09 212 VAL A CA 1
ATOM 1519 C C . VAL A 1 212 ? 21.227 -2.413 -14.202 1.00 48.09 212 VAL A C 1
ATOM 1521 O O . VAL A 1 212 ? 21.577 -3.334 -13.462 1.00 48.09 212 VAL A O 1
ATOM 1524 N N . ASN A 1 213 ? 22.121 -1.576 -14.734 1.00 48.53 213 ASN A N 1
ATOM 1525 C CA . ASN A 1 213 ? 23.557 -1.635 -14.408 1.00 48.53 213 ASN A CA 1
ATOM 1526 C C . ASN A 1 213 ? 24.178 -3.052 -14.539 1.00 48.53 213 ASN A C 1
ATOM 1528 O O . ASN A 1 213 ? 25.061 -3.423 -13.771 1.00 48.53 213 ASN A O 1
ATOM 1532 N N . GLY A 1 214 ? 23.701 -3.870 -15.487 1.00 54.00 214 GLY A N 1
ATOM 1533 C CA . GLY A 1 214 ? 24.162 -5.254 -15.685 1.00 54.00 214 GLY A CA 1
ATOM 1534 C C . GLY A 1 214 ? 23.497 -6.316 -14.795 1.00 54.00 214 GLY A C 1
ATOM 1535 O O . GLY A 1 214 ? 23.858 -7.489 -14.887 1.00 54.00 214 GLY A O 1
ATOM 1536 N N . THR A 1 215 ? 22.511 -5.945 -13.976 1.00 55.66 215 THR A N 1
ATOM 1537 C CA . THR A 1 215 ? 21.700 -6.858 -13.154 1.00 55.66 215 THR A CA 1
ATOM 1538 C C . THR A 1 215 ? 20.224 -6.772 -13.537 1.00 55.66 215 THR A C 1
ATOM 1540 O O . THR A 1 215 ? 19.744 -5.740 -14.005 1.00 55.66 215 THR A O 1
ATOM 1543 N N . HIS A 1 216 ? 19.492 -7.871 -13.377 1.00 67.12 216 HIS A N 1
ATOM 1544 C CA . HIS A 1 216 ? 18.049 -7.892 -13.597 1.00 67.12 216 HIS A CA 1
ATOM 1545 C C . HIS A 1 216 ? 17.355 -7.729 -12.247 1.00 67.12 216 HIS A C 1
ATOM 1547 O O . HIS A 1 216 ? 17.729 -8.385 -11.280 1.00 67.12 216 HIS A O 1
ATOM 1553 N N . GLY A 1 217 ? 16.373 -6.840 -12.149 1.00 74.31 217 GLY A N 1
ATOM 1554 C CA . GLY A 1 217 ? 15.410 -6.894 -11.056 1.00 74.31 217 GLY A CA 1
ATOM 1555 C C . GLY A 1 217 ? 14.326 -7.930 -11.363 1.00 74.31 217 GLY A C 1
ATOM 1556 O O . GLY A 1 217 ? 14.103 -8.277 -12.527 1.00 74.31 217 GLY A O 1
ATOM 1557 N N . PHE A 1 218 ? 13.624 -8.415 -10.341 1.00 82.81 218 PHE A N 1
ATOM 1558 C CA . PHE A 1 218 ? 12.553 -9.396 -10.529 1.00 82.81 218 PHE A CA 1
ATOM 1559 C C . PHE A 1 218 ? 11.248 -8.942 -9.885 1.00 82.81 218 PHE A C 1
ATOM 1561 O O . PHE A 1 218 ? 11.233 -8.263 -8.855 1.00 82.81 218 PHE A O 1
ATOM 1568 N N . LEU A 1 219 ? 10.152 -9.368 -10.504 1.00 81.44 219 LEU A N 1
ATOM 1569 C CA . LEU A 1 219 ? 8.799 -9.308 -9.979 1.00 81.44 219 LEU A CA 1
ATOM 1570 C C . LEU A 1 219 ? 8.310 -10.743 -9.772 1.00 81.44 219 LEU A C 1
ATOM 1572 O O . LEU A 1 219 ? 8.431 -11.580 -10.666 1.00 81.44 219 LEU A O 1
ATOM 1576 N N . ARG A 1 220 ? 7.757 -11.046 -8.600 1.00 83.88 220 ARG A N 1
ATOM 1577 C CA . ARG A 1 220 ? 7.302 -12.399 -8.283 1.00 83.88 220 ARG A CA 1
ATOM 1578 C C . ARG A 1 220 ? 6.141 -12.818 -9.184 1.00 83.88 220 ARG A C 1
ATOM 1580 O O . ARG A 1 220 ? 5.093 -12.162 -9.218 1.00 83.88 220 ARG A O 1
ATOM 1587 N N . LYS A 1 221 ? 6.315 -13.942 -9.874 1.00 84.12 221 LYS A N 1
ATOM 1588 C CA . LYS A 1 221 ? 5.270 -14.556 -10.689 1.00 84.12 221 LYS A CA 1
ATOM 1589 C C . LYS A 1 221 ? 4.142 -15.141 -9.845 1.00 84.12 221 LYS A C 1
ATOM 1591 O O . LYS A 1 221 ? 4.367 -15.654 -8.750 1.00 84.12 221 LYS A O 1
ATOM 1596 N N . ASP A 1 222 ? 2.930 -15.053 -10.386 1.00 77.88 222 ASP A N 1
ATOM 1597 C CA . ASP A 1 222 ? 1.702 -15.680 -9.890 1.00 77.88 222 ASP A CA 1
ATOM 1598 C C . ASP A 1 222 ? 1.344 -15.324 -8.432 1.00 77.88 222 ASP A C 1
ATOM 1600 O O . ASP A 1 222 ? 0.568 -16.007 -7.755 1.00 77.88 222 ASP A O 1
ATOM 1604 N N . HIS A 1 223 ? 1.890 -14.211 -7.933 1.00 83.38 223 HIS A N 1
ATOM 1605 C CA . HIS A 1 223 ? 1.460 -13.614 -6.680 1.00 83.38 223 HIS A CA 1
ATOM 1606 C C . HIS A 1 223 ? 0.233 -12.736 -6.941 1.00 83.38 223 HIS A C 1
ATOM 1608 O O . HIS A 1 223 ? 0.151 -12.026 -7.940 1.00 83.38 223 HIS A O 1
ATOM 1614 N N . ARG A 1 224 ? -0.737 -12.706 -6.019 1.00 82.50 224 ARG A N 1
ATOM 1615 C CA . ARG A 1 224 ? -1.976 -11.932 -6.237 1.00 82.50 224 ARG A CA 1
ATOM 1616 C C . ARG A 1 224 ? -1.713 -10.444 -6.471 1.00 82.50 224 ARG A C 1
ATOM 1618 O O . ARG A 1 224 ? -2.412 -9.832 -7.274 1.00 82.50 224 ARG A O 1
ATOM 1625 N N . ILE A 1 225 ? -0.695 -9.877 -5.814 1.00 80.06 225 ILE A N 1
ATOM 1626 C CA . ILE A 1 225 ? -0.296 -8.464 -5.992 1.00 80.06 225 ILE A CA 1
ATOM 1627 C C . ILE A 1 225 ? 0.108 -8.187 -7.446 1.00 80.06 225 ILE A C 1
ATOM 1629 O O . ILE A 1 225 ? -0.137 -7.093 -7.946 1.00 80.06 225 ILE A O 1
ATOM 1633 N N . THR A 1 226 ? 0.675 -9.177 -8.136 1.00 82.06 226 THR A N 1
ATOM 1634 C CA . THR A 1 226 ? 1.230 -9.035 -9.486 1.00 82.06 226 THR A CA 1
ATOM 1635 C C . THR A 1 226 ? 0.238 -9.433 -10.583 1.00 82.06 226 THR A C 1
ATOM 1637 O O . THR A 1 226 ? 0.623 -9.555 -11.740 1.00 82.06 226 THR A O 1
ATOM 1640 N N . THR A 1 227 ? -1.047 -9.609 -10.249 1.00 85.88 227 THR A N 1
ATOM 1641 C CA . THR A 1 227 ? -2.123 -9.908 -11.211 1.00 85.88 227 THR A CA 1
ATOM 1642 C C . THR A 1 227 ? -2.173 -8.874 -12.340 1.00 85.88 227 THR A C 1
ATOM 1644 O O . THR A 1 227 ? -2.232 -7.678 -12.079 1.00 85.88 227 THR A O 1
ATOM 1647 N N . GLY A 1 228 ? -2.146 -9.304 -13.600 1.00 83.75 228 GLY A N 1
ATOM 1648 C CA . GLY A 1 228 ? -2.190 -8.378 -14.740 1.00 83.75 228 GLY A CA 1
ATOM 1649 C C . GLY A 1 228 ? -0.913 -7.566 -14.970 1.00 83.75 228 GLY A C 1
ATOM 1650 O O . GLY A 1 228 ? -0.861 -6.803 -15.937 1.00 83.75 228 GLY A O 1
ATOM 1651 N N . ILE A 1 229 ? 0.118 -7.731 -14.136 1.00 83.50 229 ILE A N 1
ATOM 1652 C CA . ILE A 1 229 ? 1.389 -7.018 -14.258 1.00 83.50 229 ILE A CA 1
ATOM 1653 C C . ILE A 1 229 ? 2.476 -7.993 -14.686 1.00 83.50 229 ILE A C 1
ATOM 1655 O O . ILE A 1 229 ? 2.868 -8.890 -13.942 1.00 83.50 229 ILE A O 1
ATOM 1659 N N . ARG A 1 230 ? 3.033 -7.746 -15.868 1.00 82.81 230 ARG A N 1
ATOM 1660 C CA . ARG A 1 230 ? 4.187 -8.460 -16.411 1.00 82.81 230 ARG A CA 1
ATOM 1661 C C . ARG A 1 230 ? 5.481 -7.661 -16.294 1.00 82.81 230 ARG A C 1
ATOM 1663 O O . ARG A 1 230 ? 6.532 -8.253 -16.040 1.00 82.81 230 ARG A O 1
ATOM 1670 N N . ARG A 1 231 ? 5.417 -6.342 -16.498 1.00 79.88 231 ARG A N 1
ATOM 1671 C CA . ARG A 1 231 ? 6.565 -5.426 -16.438 1.00 79.88 231 ARG A CA 1
ATOM 1672 C C . ARG A 1 231 ? 6.189 -4.145 -15.707 1.00 79.88 231 ARG A C 1
ATOM 1674 O O . ARG A 1 231 ? 5.153 -3.548 -16.002 1.00 79.88 231 ARG A O 1
ATOM 1681 N N . LEU A 1 232 ? 7.053 -3.700 -14.804 1.00 79.69 232 LEU A N 1
ATOM 1682 C CA . LEU A 1 232 ? 6.857 -2.481 -14.026 1.00 79.69 232 LEU A CA 1
ATOM 1683 C C . LEU A 1 232 ? 8.107 -1.614 -14.098 1.00 79.69 232 LEU A C 1
ATOM 1685 O O . LEU A 1 232 ? 9.196 -2.092 -13.803 1.00 79.69 232 LEU A O 1
ATOM 1689 N N . PHE A 1 233 ? 7.942 -0.348 -14.468 1.00 77.75 233 PHE A N 1
ATOM 1690 C CA . PHE A 1 233 ? 9.025 0.625 -14.402 1.00 77.75 233 PHE A CA 1
ATOM 1691 C C . PHE A 1 233 ? 9.270 1.033 -12.950 1.00 77.75 233 PHE A C 1
ATOM 1693 O O . PHE A 1 233 ? 8.331 1.411 -12.251 1.00 77.75 233 PHE A O 1
ATOM 1700 N N . VAL A 1 234 ? 10.525 0.976 -12.513 1.00 73.00 234 VAL A N 1
ATOM 1701 C CA . VAL A 1 234 ? 10.924 1.224 -11.120 1.00 73.00 234 VAL A CA 1
ATOM 1702 C C . VAL A 1 234 ? 11.409 2.661 -10.929 1.00 73.00 234 VAL A C 1
ATOM 1704 O O . VAL A 1 234 ? 11.934 2.995 -9.886 1.00 73.00 234 VAL A O 1
ATOM 1707 N N . GLY A 1 235 ? 11.181 3.567 -11.883 1.00 74.88 235 GLY A N 1
ATOM 1708 C CA . GLY A 1 235 ? 11.512 4.983 -11.692 1.00 74.88 235 GLY A CA 1
ATOM 1709 C C . GLY A 1 235 ? 12.987 5.268 -11.891 1.00 74.88 235 GLY A C 1
ATOM 1710 O O . GLY A 1 235 ? 13.780 4.375 -12.176 1.00 74.88 235 GLY A O 1
ATOM 1711 N N . ALA A 1 236 ? 13.363 6.538 -11.761 1.00 80.06 236 ALA A N 1
ATOM 1712 C CA . ALA A 1 236 ? 14.757 6.929 -11.916 1.00 80.06 236 ALA A CA 1
ATOM 1713 C C . ALA A 1 236 ? 15.601 6.509 -10.713 1.00 80.06 236 ALA A C 1
ATOM 1715 O O . ALA A 1 236 ? 16.619 5.825 -10.844 1.00 80.06 236 ALA A O 1
ATOM 1716 N N . THR A 1 237 ? 15.127 6.880 -9.534 1.00 85.19 237 THR A N 1
ATOM 1717 C CA . THR A 1 237 ? 15.678 6.484 -8.250 1.00 85.19 237 THR A CA 1
ATOM 1718 C C . THR A 1 237 ? 14.544 6.018 -7.360 1.00 85.19 237 THR A C 1
ATOM 1720 O O . THR A 1 237 ? 13.428 6.514 -7.470 1.00 85.19 237 THR A O 1
ATOM 1723 N N . VAL A 1 238 ? 14.842 5.077 -6.471 1.00 86.56 238 VAL A N 1
ATOM 1724 C CA . VAL A 1 238 ? 13.888 4.571 -5.476 1.00 86.56 238 VAL A CA 1
ATOM 1725 C C . VAL A 1 238 ? 14.549 4.461 -4.119 1.00 86.56 238 VAL A C 1
ATOM 1727 O O . VAL A 1 238 ? 15.783 4.484 -4.009 1.00 86.56 238 VAL A O 1
ATOM 1730 N N . SER A 1 239 ? 13.745 4.334 -3.067 1.00 91.94 239 SER A N 1
ATOM 1731 C CA . SER A 1 239 ? 14.254 3.688 -1.866 1.00 91.94 239 SER A CA 1
ATOM 1732 C C . SER A 1 239 ? 14.258 2.171 -2.033 1.00 91.94 239 SER A C 1
ATOM 1734 O O . SER A 1 239 ? 13.748 1.613 -3.003 1.00 91.94 239 SER A O 1
ATOM 1736 N N . TRP A 1 240 ? 14.885 1.485 -1.094 1.00 92.81 240 TRP A N 1
ATOM 1737 C CA . TRP A 1 240 ? 14.980 0.038 -1.044 1.00 92.81 240 TRP A CA 1
ATOM 1738 C C . TRP A 1 240 ? 15.093 -0.416 0.410 1.00 92.81 240 TRP A C 1
ATOM 1740 O O . TRP A 1 240 ? 15.413 0.368 1.306 1.00 92.81 240 TRP A O 1
ATOM 1750 N N . MET A 1 241 ? 14.835 -1.694 0.647 1.00 94.25 241 MET A N 1
ATOM 1751 C CA . MET A 1 241 ? 15.046 -2.358 1.929 1.00 94.25 241 MET A CA 1
ATOM 1752 C C . MET A 1 241 ? 16.066 -3.474 1.752 1.00 94.25 241 MET A C 1
ATOM 1754 O O . MET A 1 241 ? 16.039 -4.197 0.754 1.00 94.25 241 MET A O 1
ATOM 1758 N N . ALA A 1 242 ? 16.939 -3.653 2.739 1.00 92.94 242 ALA A N 1
ATOM 1759 C CA . ALA A 1 242 ? 17.814 -4.814 2.763 1.00 92.94 242 ALA A CA 1
ATOM 1760 C C . ALA A 1 242 ? 16.979 -6.095 2.910 1.00 92.94 242 ALA A C 1
ATOM 1762 O O . ALA A 1 242 ? 16.093 -6.177 3.765 1.00 92.94 242 ALA A O 1
ATOM 1763 N N . ARG A 1 243 ? 17.282 -7.101 2.085 1.00 91.94 243 ARG A N 1
ATOM 1764 C CA . ARG A 1 243 ? 16.577 -8.389 2.064 1.00 91.94 243 ARG A CA 1
ATOM 1765 C C . ARG A 1 243 ? 16.573 -9.105 3.411 1.00 91.94 243 ARG A C 1
ATOM 1767 O O . ARG A 1 243 ? 15.526 -9.595 3.815 1.00 91.94 243 ARG A O 1
ATOM 1774 N N . GLU A 1 244 ? 17.711 -9.165 4.101 1.00 92.62 244 GLU A N 1
ATOM 1775 C CA . GLU A 1 244 ? 17.820 -9.909 5.362 1.00 92.62 244 GLU A CA 1
ATOM 1776 C C . GLU A 1 244 ? 16.801 -9.417 6.412 1.00 92.62 244 GLU A C 1
ATOM 1778 O O . GLU A 1 244 ? 16.030 -10.246 6.890 1.00 92.62 244 GLU A O 1
ATOM 1783 N N . PRO A 1 245 ? 16.686 -8.107 6.725 1.00 93.19 245 PRO A N 1
ATOM 1784 C CA . PRO A 1 245 ? 15.620 -7.603 7.594 1.00 93.19 245 PRO A CA 1
ATOM 1785 C C . PRO A 1 245 ? 14.195 -7.937 7.128 1.00 93.19 245 PRO A C 1
ATOM 1787 O O . PRO A 1 245 ? 13.348 -8.276 7.954 1.00 93.19 245 PRO A O 1
ATOM 1790 N N . VAL A 1 246 ? 13.923 -7.866 5.819 1.00 93.31 246 VAL A N 1
ATOM 1791 C CA . VAL A 1 246 ? 12.606 -8.206 5.245 1.00 93.31 246 VAL A CA 1
ATOM 1792 C C . VAL A 1 246 ? 12.257 -9.668 5.546 1.00 93.31 246 VAL A C 1
ATOM 1794 O O . VAL A 1 246 ? 11.192 -9.962 6.093 1.00 93.31 246 VAL A O 1
ATOM 1797 N N . GLU A 1 247 ? 13.173 -10.583 5.236 1.00 92.31 247 GLU A N 1
ATOM 1798 C CA . GLU A 1 247 ? 12.981 -12.022 5.431 1.00 92.31 247 GLU A CA 1
ATOM 1799 C C . GLU A 1 247 ? 12.975 -12.399 6.924 1.00 92.31 247 GLU A C 1
ATOM 1801 O O . GLU A 1 247 ? 12.162 -13.223 7.348 1.00 92.31 247 GLU A O 1
ATOM 1806 N N . ALA A 1 248 ? 13.811 -11.757 7.749 1.00 90.38 248 ALA A N 1
ATOM 1807 C CA . ALA A 1 248 ? 13.875 -11.981 9.195 1.00 90.38 248 ALA A CA 1
ATOM 1808 C C . ALA A 1 248 ? 12.575 -11.589 9.912 1.00 90.38 248 ALA A C 1
ATOM 1810 O O . ALA A 1 248 ? 12.152 -12.278 10.843 1.00 90.38 248 ALA A O 1
ATOM 1811 N N . ALA A 1 249 ? 11.909 -10.529 9.448 1.00 90.31 249 ALA A N 1
ATOM 1812 C CA . ALA A 1 249 ? 10.580 -10.147 9.917 1.00 90.31 249 ALA A CA 1
ATOM 1813 C C . ALA A 1 249 ? 9.464 -11.066 9.370 1.00 90.31 249 ALA A C 1
ATOM 1815 O O . ALA A 1 249 ? 8.314 -10.989 9.807 1.00 90.31 249 ALA A O 1
ATOM 1816 N N . GLY A 1 250 ? 9.789 -11.996 8.468 1.00 90.31 250 GLY A N 1
ATOM 1817 C CA . GLY A 1 250 ? 8.843 -12.945 7.886 1.00 90.31 250 GLY A CA 1
ATOM 1818 C C . GLY A 1 250 ? 7.980 -12.344 6.779 1.00 90.31 250 GLY A C 1
ATOM 1819 O O . GLY A 1 250 ? 6.871 -12.835 6.555 1.00 90.31 250 GLY A O 1
ATOM 1820 N N . LEU A 1 251 ? 8.458 -11.285 6.118 1.00 90.88 251 LEU A N 1
ATOM 1821 C CA . LEU A 1 251 ? 7.799 -10.709 4.954 1.00 90.88 251 LEU A CA 1
ATOM 1822 C C . LEU A 1 251 ? 8.231 -11.467 3.698 1.00 90.88 251 LEU A C 1
ATOM 1824 O O . LEU A 1 251 ? 9.389 -11.841 3.512 1.00 90.88 251 LEU A O 1
ATOM 1828 N N . GLU A 1 252 ? 7.277 -11.653 2.804 1.00 90.69 252 GLU A N 1
ATOM 1829 C CA . GLU A 1 252 ? 7.479 -12.182 1.473 1.00 90.69 252 GLU A CA 1
ATOM 1830 C C . GLU A 1 252 ? 8.038 -11.093 0.552 1.00 90.69 252 GLU A C 1
ATOM 1832 O O . GLU A 1 252 ? 7.440 -10.028 0.397 1.00 90.69 252 GLU A O 1
ATOM 1837 N N . VAL A 1 253 ? 9.168 -11.371 -0.098 1.00 90.50 253 VAL A N 1
ATOM 1838 C CA . VAL A 1 253 ? 9.722 -10.502 -1.142 1.00 90.50 253 VAL A CA 1
ATOM 1839 C C . VAL A 1 253 ? 8.889 -10.655 -2.416 1.00 90.50 253 VAL A C 1
ATOM 1841 O O . VAL A 1 253 ? 8.804 -11.746 -2.987 1.00 90.50 253 VAL A O 1
ATOM 1844 N N . ILE A 1 254 ? 8.288 -9.553 -2.864 1.00 87.81 254 ILE A N 1
ATOM 1845 C CA . ILE A 1 254 ? 7.466 -9.496 -4.082 1.00 87.81 254 ILE A CA 1
ATOM 1846 C C . ILE A 1 254 ? 8.251 -8.902 -5.246 1.00 87.81 254 ILE A C 1
ATOM 1848 O O . ILE A 1 254 ? 8.059 -9.315 -6.388 1.00 87.81 254 ILE A O 1
ATOM 1852 N N . MET A 1 255 ? 9.125 -7.936 -4.968 1.00 87.00 255 MET A N 1
ATOM 1853 C CA . MET A 1 255 ? 9.878 -7.226 -5.993 1.00 87.00 255 MET A CA 1
ATOM 1854 C C . MET A 1 255 ? 11.252 -6.812 -5.476 1.00 87.00 255 MET A C 1
ATOM 1856 O O . MET A 1 255 ? 11.358 -6.275 -4.371 1.00 87.00 255 MET A O 1
ATOM 1860 N N . CYS A 1 256 ? 12.277 -6.991 -6.308 1.00 86.94 256 CYS A N 1
ATOM 1861 C CA . CYS A 1 256 ? 13.614 -6.440 -6.096 1.00 86.94 256 CYS A CA 1
ATOM 1862 C C . CYS A 1 256 ? 14.036 -5.593 -7.295 1.00 86.94 256 CYS A C 1
ATOM 1864 O O . CYS A 1 256 ? 13.802 -5.986 -8.438 1.00 86.94 256 CYS A O 1
ATOM 1866 N N . ALA A 1 257 ? 14.703 -4.471 -7.029 1.00 80.00 257 ALA A N 1
ATOM 1867 C CA . ALA A 1 257 ? 15.288 -3.630 -8.073 1.00 80.00 257 ALA A CA 1
ATOM 1868 C C . ALA A 1 257 ? 16.525 -4.285 -8.707 1.00 80.00 257 ALA A C 1
ATOM 1870 O O . ALA A 1 257 ? 16.724 -4.164 -9.911 1.00 80.00 257 ALA A O 1
ATOM 1871 N N . THR A 1 258 ? 17.317 -5.018 -7.917 1.00 74.94 258 THR A N 1
ATOM 1872 C CA . THR A 1 258 ? 18.480 -5.783 -8.389 1.00 74.94 258 THR A CA 1
ATOM 1873 C C . THR A 1 258 ? 18.467 -7.193 -7.792 1.00 74.94 258 THR A C 1
ATOM 1875 O O . THR A 1 258 ? 18.147 -7.387 -6.615 1.00 74.94 258 THR A O 1
ATOM 1878 N N . GLU A 1 259 ? 18.787 -8.208 -8.600 1.00 65.19 259 GLU A N 1
ATOM 1879 C CA . GLU A 1 259 ? 18.916 -9.600 -8.141 1.00 65.19 259 GLU A CA 1
ATOM 1880 C C . GLU A 1 259 ? 20.128 -9.808 -7.218 1.00 65.19 259 GLU A C 1
ATOM 1882 O O . GLU A 1 259 ? 20.061 -10.638 -6.312 1.00 65.19 259 GLU A O 1
ATOM 1887 N N . GLN A 1 260 ? 21.222 -9.063 -7.424 1.00 58.09 260 GLN A N 1
ATOM 1888 C CA . GLN A 1 260 ? 22.501 -9.301 -6.740 1.00 58.09 260 GLN A CA 1
ATOM 1889 C C . GLN A 1 260 ? 22.593 -8.673 -5.343 1.00 58.09 260 GLN A C 1
ATOM 1891 O O . GLN A 1 260 ? 23.160 -9.298 -4.450 1.00 58.09 260 GLN A O 1
ATOM 1896 N N . ASP A 1 261 ? 22.004 -7.493 -5.119 1.00 62.00 261 ASP A N 1
ATOM 1897 C CA . ASP A 1 261 ? 22.234 -6.737 -3.872 1.00 62.00 261 ASP A CA 1
ATOM 1898 C C . ASP A 1 261 ? 21.138 -6.943 -2.821 1.00 62.00 261 ASP A C 1
ATOM 1900 O O . ASP A 1 261 ? 21.200 -6.399 -1.719 1.00 62.00 261 ASP A O 1
ATOM 1904 N N . GLY A 1 262 ? 20.095 -7.715 -3.150 1.00 74.81 262 GLY A N 1
ATOM 1905 C CA . GLY A 1 262 ? 18.963 -7.913 -2.248 1.00 74.81 262 GLY A CA 1
ATOM 1906 C C . GLY A 1 262 ? 18.205 -6.616 -1.952 1.00 74.81 262 GLY A C 1
ATOM 1907 O O . GLY A 1 262 ? 17.611 -6.496 -0.881 1.00 74.81 262 GLY A O 1
ATOM 1908 N N . ALA A 1 263 ? 18.218 -5.659 -2.885 1.00 88.81 263 ALA A N 1
ATOM 1909 C CA . ALA A 1 263 ? 17.471 -4.414 -2.782 1.00 88.81 263 ALA A CA 1
ATOM 1910 C C . ALA A 1 263 ? 15.975 -4.669 -3.007 1.00 88.81 263 ALA A C 1
ATOM 1912 O O . ALA A 1 263 ? 15.478 -4.674 -4.139 1.00 88.81 263 ALA A O 1
ATOM 1913 N N . VAL A 1 264 ? 15.255 -4.938 -1.919 1.00 90.62 264 VAL A N 1
ATOM 1914 C CA . VAL A 1 264 ? 13.813 -5.197 -1.934 1.00 90.62 264 VAL A CA 1
ATOM 1915 C C . VAL A 1 264 ? 13.060 -3.888 -2.122 1.00 90.62 264 VAL A C 1
ATOM 1917 O O . VAL A 1 264 ? 13.282 -2.934 -1.379 1.00 90.62 264 VAL A O 1
ATOM 1920 N N . VAL A 1 265 ? 12.146 -3.875 -3.092 1.00 89.62 265 VAL A N 1
ATOM 1921 C CA . VAL A 1 265 ? 11.277 -2.728 -3.385 1.00 89.62 265 VAL A CA 1
ATOM 1922 C C . VAL A 1 265 ? 9.869 -2.936 -2.848 1.00 89.62 265 VAL A C 1
ATOM 1924 O O . VAL A 1 265 ? 9.269 -2.015 -2.300 1.00 89.62 265 VAL A O 1
ATOM 1927 N N . VAL A 1 266 ? 9.345 -4.159 -2.963 1.00 90.81 266 VAL A N 1
ATOM 1928 C CA . VAL A 1 266 ? 8.021 -4.520 -2.442 1.00 90.81 266 VAL A CA 1
ATOM 1929 C C . VAL A 1 266 ? 8.139 -5.756 -1.569 1.00 90.81 266 VAL A C 1
ATOM 1931 O O . VAL A 1 266 ? 8.641 -6.796 -2.012 1.00 90.81 266 VAL A O 1
ATOM 1934 N N . ALA A 1 267 ? 7.613 -5.651 -0.355 1.00 91.75 267 ALA A N 1
ATOM 1935 C CA . ALA A 1 267 ? 7.477 -6.752 0.583 1.00 91.75 267 ALA A CA 1
ATOM 1936 C C . ALA A 1 267 ? 6.036 -6.858 1.097 1.00 91.75 267 ALA A C 1
ATOM 1938 O O . ALA A 1 267 ? 5.328 -5.855 1.214 1.00 91.75 267 ALA A O 1
ATOM 1939 N N . PHE A 1 268 ? 5.599 -8.076 1.404 1.00 90.69 268 PHE A N 1
ATOM 1940 C CA . PHE A 1 268 ? 4.229 -8.372 1.812 1.00 90.69 268 PHE A CA 1
ATOM 1941 C C . PHE A 1 268 ? 4.186 -9.298 3.029 1.00 90.69 268 PHE A C 1
ATOM 1943 O O . PHE A 1 268 ? 4.946 -10.254 3.114 1.00 90.69 268 PHE A O 1
ATOM 1950 N N . ALA A 1 269 ? 3.256 -9.062 3.949 1.00 88.38 269 ALA A N 1
ATOM 1951 C CA . ALA A 1 269 ? 2.885 -10.019 4.983 1.00 88.38 269 ALA A CA 1
ATOM 1952 C C . ALA A 1 269 ? 1.368 -10.226 4.996 1.00 88.38 269 ALA A C 1
ATOM 1954 O O . ALA A 1 269 ? 0.588 -9.271 5.049 1.00 88.38 269 ALA A O 1
ATOM 1955 N N . GLU A 1 270 ? 0.947 -11.490 4.994 1.00 82.06 270 GLU A N 1
ATOM 1956 C CA . GLU A 1 270 ? -0.458 -11.853 5.168 1.00 82.06 270 GLU A CA 1
ATOM 1957 C C . GLU A 1 270 ? -0.902 -11.642 6.627 1.00 82.06 270 GLU A C 1
ATOM 1959 O O . GLU A 1 270 ? -0.103 -11.697 7.566 1.00 82.06 270 GLU A O 1
ATOM 1964 N N . ALA A 1 271 ? -2.204 -11.428 6.830 1.00 74.38 271 ALA A N 1
ATOM 1965 C CA . ALA A 1 271 ? -2.792 -11.336 8.158 1.00 74.38 271 ALA A CA 1
ATOM 1966 C C . ALA A 1 271 ? -2.556 -12.629 8.956 1.00 74.38 271 ALA A C 1
ATOM 1968 O O . ALA A 1 271 ? -2.960 -13.719 8.532 1.00 74.38 271 ALA A O 1
ATOM 1969 N N . ARG A 1 272 ? -1.980 -12.519 10.157 1.00 70.44 272 ARG A N 1
ATOM 1970 C CA . ARG A 1 272 ? -1.876 -13.655 11.079 1.00 70.44 272 ARG A CA 1
ATOM 1971 C C . ARG A 1 272 ? -3.040 -13.637 12.054 1.00 70.44 272 ARG A C 1
ATOM 1973 O O . ARG A 1 272 ? -3.279 -12.674 12.777 1.00 70.44 272 ARG A O 1
ATOM 1980 N N . THR A 1 273 ? -3.769 -14.749 12.095 1.00 57.19 273 THR A N 1
ATOM 1981 C CA . THR A 1 273 ? -4.754 -15.007 13.151 1.00 57.19 273 THR A CA 1
ATOM 1982 C C . THR A 1 273 ? -4.129 -15.916 14.202 1.00 57.19 273 THR A C 1
ATOM 1984 O O . THR A 1 273 ? -3.298 -16.762 13.884 1.00 57.19 273 THR A O 1
ATOM 1987 N N . ARG A 1 274 ? -4.561 -15.780 15.460 1.00 49.38 274 ARG A N 1
ATOM 1988 C CA . ARG A 1 274 ? -4.021 -16.489 16.639 1.00 49.38 274 ARG A CA 1
ATOM 1989 C C . ARG A 1 274 ? -4.046 -18.028 16.545 1.00 49.38 274 ARG A C 1
ATOM 1991 O O . ARG A 1 274 ? -3.525 -18.695 17.424 1.00 49.38 274 ARG A O 1
ATOM 1998 N N . ALA A 1 275 ? -4.643 -18.597 15.499 1.00 45.44 275 ALA A N 1
ATOM 1999 C CA . ALA A 1 275 ? -4.878 -20.029 15.330 1.00 45.44 275 ALA A CA 1
ATOM 2000 C C . ALA A 1 275 ? -3.617 -20.875 15.045 1.00 45.44 275 ALA A C 1
ATOM 2002 O O . ALA A 1 275 ? -3.750 -22.079 14.851 1.00 45.44 275 ALA A O 1
ATOM 2003 N N . GLY A 1 276 ? -2.424 -20.270 15.002 1.00 42.09 276 GLY A N 1
ATOM 2004 C CA . GLY A 1 276 ? -1.147 -20.965 14.800 1.00 42.09 276 GLY A CA 1
ATOM 2005 C C . GLY A 1 276 ? -0.111 -20.758 15.907 1.00 42.09 276 GLY A C 1
ATOM 2006 O O . GLY A 1 276 ? 0.981 -21.305 15.798 1.00 42.09 276 GLY A O 1
ATOM 2007 N N . ALA A 1 277 ? -0.421 -19.996 16.963 1.00 40.72 277 ALA A N 1
ATOM 2008 C CA . ALA A 1 277 ? 0.416 -20.019 18.156 1.00 40.72 277 ALA A CA 1
ATOM 2009 C C . ALA A 1 277 ? 0.159 -21.369 18.825 1.00 40.72 277 ALA A C 1
ATOM 2011 O O . ALA A 1 277 ? -0.913 -21.567 19.399 1.00 40.72 277 ALA A O 1
ATOM 2012 N N . ALA A 1 278 ? 1.089 -22.314 18.660 1.00 37.72 278 ALA A N 1
ATOM 2013 C CA . ALA A 1 278 ? 1.093 -23.532 19.451 1.00 37.72 278 ALA A CA 1
ATOM 2014 C C . ALA A 1 278 ? 0.854 -23.121 20.906 1.00 37.72 278 ALA A C 1
ATOM 2016 O O . ALA A 1 278 ? 1.535 -22.224 21.414 1.00 37.72 278 ALA A O 1
ATOM 2017 N N . SER A 1 279 ? -0.173 -23.700 21.531 1.00 34.31 279 SER A N 1
ATOM 2018 C CA . SER A 1 279 ? -0.337 -23.606 22.976 1.00 34.31 279 SER A CA 1
ATOM 2019 C C . SER A 1 279 ? 1.032 -23.884 23.592 1.00 34.31 279 SER A C 1
ATOM 2021 O O . SER A 1 279 ? 1.682 -24.819 23.115 1.00 34.31 279 SER A O 1
ATOM 2023 N N . PRO A 1 280 ? 1.509 -23.087 24.564 1.00 38.56 280 PRO A N 1
ATOM 2024 C CA . PRO A 1 280 ? 2.716 -23.461 25.280 1.00 38.56 280 PRO A CA 1
ATOM 2025 C C . PRO A 1 280 ? 2.487 -24.892 25.760 1.00 38.56 280 PRO A C 1
ATOM 2027 O O . PRO A 1 280 ? 1.498 -25.143 26.451 1.00 38.56 280 PRO A O 1
ATOM 2030 N N . GLU A 1 281 ? 3.305 -25.831 25.275 1.00 37.97 281 GLU A N 1
ATOM 2031 C CA . GLU A 1 281 ? 3.359 -27.162 25.859 1.00 37.97 281 GLU A CA 1
ATOM 2032 C C . GLU A 1 281 ? 3.556 -26.918 27.351 1.00 37.97 281 GLU A C 1
ATOM 2034 O O . GLU A 1 281 ? 4.499 -26.232 27.756 1.00 37.97 281 GLU A O 1
ATOM 2039 N N . GLU A 1 282 ? 2.581 -27.353 28.148 1.00 39.84 282 GLU A N 1
ATOM 2040 C CA . GLU A 1 282 ? 2.768 -27.460 29.582 1.00 39.84 282 GLU A CA 1
ATOM 2041 C C . GLU A 1 282 ? 3.987 -28.358 29.758 1.00 39.84 282 GLU A C 1
ATOM 2043 O O . GLU A 1 282 ? 3.931 -29.549 29.467 1.00 39.84 282 GLU A O 1
ATOM 2048 N N . ASP A 1 283 ? 5.101 -27.733 30.135 1.00 37.28 283 ASP A N 1
ATOM 2049 C CA . ASP A 1 283 ? 6.322 -28.376 30.592 1.00 37.28 283 ASP A CA 1
ATOM 2050 C C . ASP A 1 283 ? 5.934 -29.246 31.792 1.00 37.28 283 ASP A C 1
ATOM 2052 O O . ASP A 1 283 ? 5.808 -28.775 32.929 1.00 37.28 283 ASP A O 1
ATOM 2056 N N . ASP A 1 284 ? 5.627 -30.511 31.512 1.00 38.53 284 ASP A N 1
ATOM 2057 C CA . ASP A 1 284 ? 5.298 -31.528 32.491 1.00 38.53 284 ASP A CA 1
ATOM 2058 C C . ASP A 1 284 ? 6.593 -31.961 33.167 1.00 38.53 284 ASP A C 1
ATOM 2060 O O . ASP A 1 284 ? 7.172 -33.011 32.897 1.00 38.53 284 ASP A O 1
ATOM 2064 N N . GLY A 1 285 ? 7.053 -31.094 34.072 1.00 46.34 285 GLY A N 1
ATOM 2065 C CA . GLY A 1 285 ? 8.264 -31.238 34.862 1.00 46.34 285 GLY A CA 1
ATOM 2066 C C . GLY A 1 285 ? 8.502 -32.666 35.351 1.00 46.34 285 GLY A C 1
ATOM 2067 O O . GLY A 1 285 ? 8.123 -33.050 36.455 1.00 46.34 285 GLY A O 1
ATOM 2068 N N . THR A 1 286 ? 9.224 -33.439 34.547 1.00 38.06 286 THR A N 1
ATOM 2069 C CA . THR A 1 286 ? 9.800 -34.726 34.912 1.00 38.06 286 THR A CA 1
ATOM 2070 C C . THR A 1 286 ? 11.251 -34.713 34.474 1.00 38.06 286 THR A C 1
ATOM 2072 O O . THR A 1 286 ? 11.684 -35.285 33.477 1.00 38.06 286 THR A O 1
ATOM 2075 N N . GLY A 1 287 ? 12.038 -33.999 35.278 1.00 41.56 287 GLY A N 1
ATOM 2076 C CA . GLY A 1 287 ? 13.481 -33.957 35.151 1.00 41.56 287 GLY A CA 1
ATOM 2077 C C . GLY A 1 287 ? 14.079 -35.362 35.164 1.00 41.56 287 GLY A C 1
ATOM 2078 O O . GLY A 1 287 ? 13.990 -36.090 36.153 1.00 41.56 287 GLY A O 1
ATOM 2079 N N . LYS A 1 288 ? 14.784 -35.708 34.086 1.00 36.44 288 LYS A N 1
ATOM 2080 C CA . LYS A 1 288 ? 15.755 -36.799 34.085 1.00 36.44 288 LYS A CA 1
ATOM 2081 C C . LYS A 1 288 ? 17.113 -36.247 33.667 1.00 36.44 288 LYS A C 1
ATOM 2083 O O . LYS A 1 288 ? 17.403 -36.055 32.492 1.00 36.44 288 LYS A O 1
ATOM 2088 N N . LYS A 1 289 ? 17.945 -35.969 34.676 1.00 43.34 289 LYS A N 1
ATOM 2089 C CA . LYS A 1 289 ? 19.378 -35.692 34.522 1.00 43.34 289 LYS A CA 1
ATOM 2090 C C . LYS A 1 289 ? 20.042 -36.863 33.798 1.00 43.34 289 LYS A C 1
ATOM 2092 O O . LYS A 1 289 ? 20.071 -37.968 34.337 1.00 43.34 289 LYS A O 1
ATOM 2097 N N . VAL A 1 290 ? 20.664 -36.595 32.655 1.00 37.59 290 VAL A N 1
ATOM 2098 C CA . VAL A 1 290 ? 21.763 -37.413 32.133 1.00 37.59 290 VAL A CA 1
ATOM 2099 C C . VAL A 1 290 ? 22.930 -36.476 31.851 1.00 37.59 290 VAL A C 1
ATOM 2101 O O . VAL A 1 290 ? 22.805 -35.502 31.116 1.00 37.59 290 VAL A O 1
ATOM 2104 N N . ALA A 1 291 ? 24.037 -36.742 32.535 1.00 41.12 291 ALA A N 1
ATOM 2105 C CA . ALA A 1 291 ? 25.315 -36.066 32.381 1.00 41.12 291 ALA A CA 1
ATOM 2106 C C . ALA A 1 291 ? 26.181 -36.776 31.324 1.00 41.12 291 ALA A C 1
ATOM 2108 O O . ALA A 1 291 ? 25.956 -37.958 31.065 1.00 41.12 291 ALA A O 1
ATOM 2109 N N . LYS A 1 292 ? 27.233 -36.060 30.884 1.00 35.56 292 LYS A N 1
ATOM 2110 C CA . LYS A 1 292 ? 28.373 -36.443 30.014 1.00 35.56 292 LYS A CA 1
ATOM 2111 C C . LYS A 1 292 ? 28.128 -36.373 28.497 1.00 35.56 292 LYS A C 1
ATOM 2113 O O . LYS A 1 292 ? 27.064 -36.742 28.036 1.00 35.56 292 LYS A O 1
ATOM 2118 N N . ASP A 1 293 ? 29.049 -35.900 27.653 1.00 35.19 293 ASP A N 1
ATOM 2119 C CA . ASP A 1 293 ? 30.495 -35.664 27.788 1.00 35.19 293 ASP A CA 1
ATOM 2120 C C . ASP A 1 293 ? 30.956 -34.445 26.960 1.00 35.19 293 ASP A C 1
ATOM 2122 O O . ASP A 1 293 ? 30.319 -34.033 25.991 1.00 35.19 293 ASP A O 1
ATOM 2126 N N . ALA A 1 294 ? 32.102 -33.890 27.359 1.00 44.38 294 ALA A N 1
ATOM 2127 C CA . ALA A 1 294 ? 32.840 -32.844 26.666 1.00 44.38 294 ALA A CA 1
ATOM 2128 C C . ALA A 1 294 ? 33.531 -33.386 25.400 1.00 44.38 294 ALA A C 1
ATOM 2130 O O . ALA A 1 294 ? 34.184 -34.427 25.437 1.00 44.38 294 ALA A O 1
ATOM 2131 N N . GLY A 1 295 ? 33.453 -32.635 24.300 1.00 33.97 295 GLY A N 1
ATOM 2132 C CA . GLY A 1 295 ? 34.183 -32.908 23.064 1.00 33.97 295 GLY A CA 1
ATOM 2133 C C . GLY A 1 295 ? 34.429 -31.615 22.297 1.00 33.97 295 GLY A C 1
ATOM 2134 O O . GLY A 1 295 ? 33.495 -30.973 21.827 1.00 33.97 295 GLY A O 1
ATOM 2135 N N . SER A 1 296 ? 35.696 -31.214 22.208 1.00 39.84 296 SER A N 1
ATOM 2136 C CA . SER A 1 296 ? 36.161 -30.035 21.483 1.00 39.84 296 SER A CA 1
ATOM 2137 C C . SER A 1 296 ? 35.953 -30.184 19.974 1.00 39.84 296 SER A C 1
ATOM 2139 O O . SER A 1 296 ? 36.295 -31.222 19.411 1.00 39.84 296 SER A O 1
ATOM 2141 N N . GLY A 1 297 ? 35.516 -29.123 19.298 1.00 34.09 297 GLY A N 1
ATOM 2142 C CA . GLY A 1 297 ? 35.432 -29.105 17.840 1.00 34.09 297 GLY A CA 1
ATOM 2143 C C . GLY A 1 297 ? 35.192 -27.702 17.303 1.00 34.09 297 GLY A C 1
ATOM 2144 O O . GLY A 1 297 ? 34.074 -27.201 17.336 1.00 34.09 297 GLY A O 1
ATOM 2145 N N . LYS A 1 298 ? 36.263 -27.064 16.822 1.00 44.34 298 LYS A N 1
ATOM 2146 C CA . LYS A 1 298 ? 36.231 -25.820 16.044 1.00 44.34 298 LYS A CA 1
ATOM 2147 C C . LYS A 1 298 ? 35.346 -25.995 14.805 1.00 44.34 298 LYS A C 1
ATOM 2149 O O . LYS A 1 298 ? 35.541 -26.932 14.040 1.00 44.34 298 LYS A O 1
ATOM 2154 N N . GLY A 1 299 ? 34.450 -25.041 14.576 1.00 32.12 299 GLY A N 1
ATOM 2155 C CA . GLY A 1 299 ? 33.666 -24.931 13.350 1.00 32.12 299 GLY A CA 1
ATOM 2156 C C . GLY A 1 299 ? 32.532 -23.937 13.544 1.00 32.12 299 GLY A C 1
ATOM 2157 O O . GLY A 1 299 ? 31.456 -24.314 13.994 1.00 32.12 299 GLY A O 1
ATOM 2158 N N . GLY A 1 300 ? 32.785 -22.660 13.246 1.00 35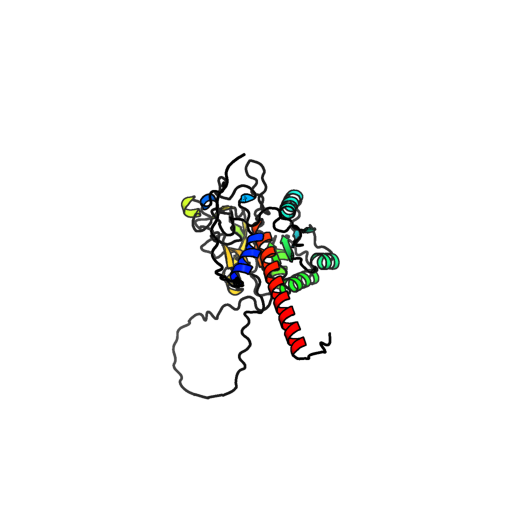.81 300 GLY A N 1
ATOM 2159 C CA . GLY A 1 300 ? 31.762 -21.617 13.250 1.00 35.81 300 GLY A CA 1
ATOM 2160 C C . GLY A 1 300 ? 30.717 -21.894 12.173 1.00 35.81 300 GLY A C 1
ATOM 2161 O O . GLY A 1 300 ? 30.861 -21.456 11.037 1.00 35.81 300 GLY A O 1
ATOM 2162 N N . LYS A 1 301 ? 29.675 -22.645 12.529 1.00 30.73 301 LYS A N 1
ATOM 2163 C CA . LYS A 1 301 ? 28.409 -22.668 11.798 1.00 30.73 301 LYS A CA 1
ATOM 2164 C C . LYS A 1 301 ? 27.623 -21.438 12.229 1.00 30.73 301 LYS A C 1
ATOM 2166 O O . LYS A 1 301 ? 27.339 -21.283 13.415 1.00 30.73 301 LYS A O 1
ATOM 2171 N N . ALA A 1 302 ? 27.278 -20.584 11.269 1.00 34.66 302 ALA A N 1
ATOM 2172 C CA . ALA A 1 302 ? 26.269 -19.556 11.464 1.00 34.66 302 ALA A CA 1
ATOM 2173 C C . ALA A 1 302 ? 25.006 -20.231 12.013 1.00 34.66 302 ALA A C 1
ATOM 2175 O O . ALA A 1 302 ? 24.437 -21.127 11.386 1.00 34.66 302 ALA A O 1
ATOM 2176 N N . VAL A 1 303 ? 24.622 -19.851 13.228 1.00 29.30 303 VAL A N 1
ATOM 2177 C CA . VAL A 1 303 ? 23.382 -20.291 13.857 1.00 29.30 303 VAL A CA 1
ATOM 2178 C C . VAL A 1 303 ? 22.260 -19.535 13.155 1.00 29.30 303 VAL A C 1
ATOM 2180 O O . VAL A 1 303 ? 21.858 -18.459 13.583 1.00 29.30 303 VAL A O 1
ATOM 2183 N N . THR A 1 304 ? 21.765 -20.081 12.047 1.00 34.66 304 THR A N 1
ATOM 2184 C CA . THR A 1 304 ? 20.469 -19.693 11.488 1.00 34.66 304 THR A CA 1
ATOM 2185 C C . THR A 1 304 ? 19.399 -20.273 12.408 1.00 34.66 304 THR A C 1
ATOM 2187 O O . THR A 1 304 ? 18.873 -21.363 12.175 1.00 34.66 304 THR A O 1
ATOM 2190 N N . GLY A 1 305 ? 19.145 -19.588 13.525 1.00 33.00 305 GLY A N 1
ATOM 2191 C CA . GLY A 1 305 ? 17.948 -19.843 14.318 1.00 33.00 305 GLY A CA 1
ATOM 2192 C C . GLY A 1 305 ? 16.703 -19.658 13.439 1.00 33.00 305 GLY A C 1
ATOM 2193 O O . GLY A 1 305 ? 16.761 -18.910 12.460 1.00 33.00 305 GLY A O 1
ATOM 2194 N N . PRO A 1 306 ? 15.584 -20.339 13.737 1.00 40.72 306 PRO A N 1
ATOM 2195 C CA . PRO A 1 306 ? 14.356 -20.165 12.972 1.00 40.72 306 PRO A CA 1
ATOM 2196 C C . PRO A 1 306 ? 13.963 -18.684 12.965 1.00 40.72 306 PRO A C 1
ATOM 2198 O O . PRO A 1 306 ? 13.970 -18.037 14.015 1.00 40.72 306 PRO A O 1
ATOM 2201 N N . ALA A 1 307 ? 13.654 -18.154 11.778 1.00 46.84 307 ALA A N 1
ATOM 2202 C CA . ALA A 1 307 ? 13.207 -16.778 11.604 1.00 46.84 307 ALA A CA 1
ATOM 2203 C C . ALA A 1 307 ? 12.047 -16.492 12.571 1.00 46.84 307 ALA A C 1
ATOM 2205 O O . ALA A 1 307 ? 10.993 -17.132 12.508 1.00 46.84 307 ALA A O 1
ATOM 2206 N N . ARG A 1 308 ? 12.255 -15.550 13.498 1.00 55.94 308 ARG A N 1
ATOM 2207 C CA . ARG A 1 308 ? 11.217 -15.082 14.423 1.00 55.94 308 ARG A CA 1
ATOM 2208 C C . ARG A 1 308 ? 10.316 -14.105 13.674 1.00 55.94 308 ARG A C 1
ATOM 2210 O O . ARG A 1 308 ? 10.470 -12.895 13.815 1.00 55.94 308 ARG A O 1
ATOM 2217 N N . GLY A 1 309 ? 9.427 -14.645 12.840 1.00 60.66 309 GLY A N 1
ATOM 2218 C CA . GLY A 1 309 ? 8.444 -13.842 12.110 1.00 60.66 309 GLY A CA 1
ATOM 2219 C C . GLY A 1 309 ? 7.550 -13.028 13.052 1.00 60.66 309 GLY A C 1
ATOM 2220 O O . GLY A 1 309 ? 7.535 -13.277 14.254 1.00 60.66 309 GLY A O 1
ATOM 2221 N N . LEU A 1 310 ? 6.791 -12.075 12.502 1.00 68.44 310 LEU A N 1
ATOM 2222 C CA . LEU A 1 310 ? 5.845 -11.254 13.271 1.00 68.44 310 LEU A CA 1
ATOM 2223 C C . LEU A 1 310 ? 4.998 -12.115 14.230 1.00 68.44 310 LEU A C 1
ATOM 2225 O O . LEU A 1 310 ? 4.290 -13.043 13.816 1.00 68.44 310 LEU A O 1
ATOM 2229 N N . ASP A 1 311 ? 5.119 -11.817 15.522 1.00 67.38 311 ASP A N 1
ATOM 2230 C CA . ASP A 1 311 ? 4.451 -12.544 16.597 1.00 67.38 311 ASP A CA 1
ATOM 2231 C C . ASP A 1 311 ? 3.080 -11.913 16.872 1.00 67.38 311 ASP A C 1
ATOM 2233 O O . ASP A 1 311 ? 2.938 -10.693 16.923 1.00 67.38 311 ASP A O 1
ATOM 2237 N N . GLY A 1 312 ? 2.058 -12.742 17.100 1.00 71.19 312 GLY A N 1
ATOM 2238 C CA . GLY A 1 312 ? 0.727 -12.280 17.502 1.00 71.19 312 GLY A CA 1
ATOM 2239 C C . GLY A 1 312 ? -0.273 -12.083 16.359 1.00 71.19 312 GLY A C 1
ATOM 2240 O O . GLY A 1 312 ? -0.127 -12.621 15.263 1.00 71.19 312 GLY A O 1
ATOM 2241 N N . VAL A 1 313 ? -1.373 -11.391 16.672 1.00 72.31 313 VAL A N 1
ATOM 2242 C CA . VAL A 1 313 ? -2.426 -11.057 15.703 1.00 72.31 313 VAL A CA 1
ATOM 2243 C C . VAL A 1 313 ? -2.095 -9.710 15.092 1.00 72.31 313 VAL A C 1
ATOM 2245 O O . VAL A 1 313 ? -1.870 -8.745 15.818 1.00 72.31 313 VAL A O 1
ATOM 2248 N N . HIS A 1 314 ? -2.093 -9.653 13.769 1.00 82.00 314 HIS A N 1
ATOM 2249 C CA . HIS A 1 314 ? -1.922 -8.414 13.031 1.00 82.00 314 HIS A CA 1
ATOM 2250 C C . HIS A 1 314 ? -2.648 -8.495 11.690 1.00 82.00 314 HIS A C 1
ATOM 2252 O O . HIS A 1 314 ? -2.898 -9.581 11.150 1.00 82.00 314 HIS A O 1
ATOM 2258 N N . GLY A 1 315 ? -3.004 -7.329 11.164 1.00 86.62 315 GLY A N 1
ATOM 2259 C CA . GLY A 1 315 ? -3.536 -7.190 9.822 1.00 86.62 315 GLY A CA 1
ATOM 2260 C C . GLY A 1 315 ? -2.468 -7.436 8.759 1.00 86.62 315 GLY A C 1
ATOM 2261 O O . GLY A 1 315 ? -1.282 -7.601 9.069 1.00 86.62 315 GLY A O 1
ATOM 2262 N N . PRO A 1 316 ? -2.879 -7.493 7.490 1.00 88.94 316 PRO A N 1
ATOM 2263 C CA . PRO A 1 316 ? -1.938 -7.627 6.395 1.00 88.94 316 PRO A CA 1
ATOM 2264 C C . PRO A 1 316 ? -1.119 -6.334 6.218 1.00 88.94 316 PRO A C 1
ATOM 2266 O O . PRO A 1 316 ? -1.604 -5.239 6.516 1.00 88.94 316 PRO A O 1
ATOM 2269 N N . LEU A 1 317 ? 0.126 -6.469 5.758 1.00 90.56 317 LEU A N 1
ATOM 2270 C CA . LEU A 1 317 ? 1.075 -5.365 5.577 1.00 90.56 317 LEU A CA 1
ATOM 2271 C C . LEU A 1 317 ? 1.689 -5.416 4.176 1.00 90.56 317 LEU A C 1
ATOM 2273 O O . LEU A 1 317 ? 2.171 -6.464 3.750 1.00 90.56 317 LEU A O 1
ATOM 2277 N N . ILE A 1 318 ? 1.716 -4.279 3.486 1.00 91.25 318 ILE A N 1
ATOM 2278 C CA . ILE A 1 318 ? 2.534 -4.067 2.286 1.00 91.25 318 ILE A CA 1
ATOM 2279 C C . ILE A 1 318 ? 3.523 -2.946 2.583 1.00 91.25 318 ILE A C 1
ATOM 2281 O O . ILE A 1 318 ? 3.132 -1.894 3.091 1.00 91.25 318 ILE A O 1
ATOM 2285 N N . VAL A 1 319 ? 4.789 -3.172 2.246 1.00 91.38 319 VAL A N 1
ATOM 2286 C CA . VAL A 1 319 ? 5.844 -2.160 2.312 1.00 91.38 319 VAL A CA 1
ATOM 2287 C C . VAL A 1 319 ? 6.382 -1.937 0.908 1.00 91.38 319 VAL A C 1
ATOM 2289 O O . VAL A 1 319 ? 6.794 -2.896 0.253 1.00 91.38 319 VAL A O 1
ATOM 2292 N N . HIS A 1 320 ? 6.356 -0.688 0.454 1.00 90.56 320 HIS A N 1
ATOM 2293 C CA . HIS A 1 320 ? 6.728 -0.299 -0.899 1.00 90.56 320 HIS A CA 1
ATOM 2294 C C . HIS A 1 320 ? 7.659 0.917 -0.890 1.00 90.56 320 HIS A C 1
ATOM 2296 O O . HIS A 1 320 ? 7.374 1.911 -0.229 1.00 90.56 320 HIS A O 1
ATOM 2302 N N . THR A 1 321 ? 8.771 0.841 -1.613 1.00 83.81 321 THR A N 1
ATOM 2303 C CA . THR A 1 321 ? 9.868 1.821 -1.529 1.00 83.81 321 THR A CA 1
ATOM 2304 C C . THR A 1 321 ? 10.022 2.693 -2.780 1.00 83.81 321 THR A C 1
ATOM 2306 O O . THR A 1 321 ? 11.075 3.284 -3.011 1.00 83.81 321 THR A O 1
ATOM 2309 N N . ALA 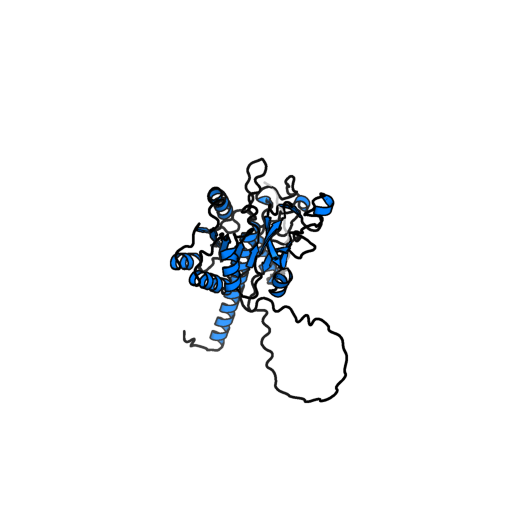A 1 322 ? 8.995 2.761 -3.623 1.00 75.12 322 ALA A N 1
ATOM 2310 C CA . ALA A 1 322 ? 9.020 3.555 -4.839 1.00 75.12 322 ALA A CA 1
ATOM 2311 C C . ALA A 1 322 ? 7.700 4.325 -5.016 1.00 75.12 322 ALA A C 1
ATOM 2313 O O . ALA A 1 322 ? 6.630 3.710 -5.076 1.00 75.12 322 ALA A O 1
ATOM 2314 N N . PHE A 1 323 ? 7.754 5.658 -5.175 1.00 63.91 323 PHE A N 1
ATOM 2315 C CA . PHE A 1 323 ? 6.615 6.437 -5.707 1.00 63.91 323 PHE A CA 1
ATOM 2316 C C . PHE A 1 323 ? 6.671 6.459 -7.221 1.00 63.91 323 PHE A C 1
ATOM 2318 O O . PHE A 1 323 ? 6.556 7.517 -7.834 1.00 63.91 323 PHE A O 1
ATOM 2325 N N . THR A 1 324 ? 6.887 5.316 -7.856 1.00 50.69 324 THR A N 1
ATOM 2326 C CA . THR A 1 324 ? 7.004 5.227 -9.312 1.00 50.69 324 THR A CA 1
ATOM 2327 C C . THR A 1 324 ? 5.675 5.511 -9.976 1.00 50.69 324 THR A C 1
ATOM 2329 O O . THR A 1 324 ? 5.005 4.598 -10.452 1.00 50.69 324 THR A O 1
ATOM 2332 N N . SER A 1 325 ? 5.263 6.781 -9.938 1.00 38.56 325 SER A N 1
ATOM 2333 C CA . SER A 1 325 ? 3.877 7.225 -9.851 1.00 38.56 325 SER A CA 1
ATOM 2334 C C . SER A 1 325 ? 3.098 6.439 -8.782 1.00 38.56 325 SER A C 1
ATOM 2336 O O . SER A 1 325 ? 3.264 5.236 -8.601 1.00 38.56 325 SER A O 1
ATOM 2338 N N . ALA A 1 326 ? 2.138 7.048 -8.099 1.00 37.06 326 ALA A N 1
ATOM 2339 C CA . ALA A 1 326 ? 0.995 6.245 -7.699 1.00 37.06 326 ALA A CA 1
ATOM 2340 C C . ALA A 1 326 ? 0.267 5.863 -8.998 1.00 37.06 326 ALA A C 1
ATOM 2342 O O . ALA A 1 326 ? -0.672 6.514 -9.421 1.00 37.06 326 ALA A O 1
ATOM 2343 N N . TYR A 1 327 ? 0.822 4.857 -9.667 1.00 51.44 327 TYR A N 1
ATOM 2344 C CA . TYR A 1 327 ? 0.170 3.890 -10.510 1.00 51.44 327 TYR A CA 1
ATOM 2345 C C . TYR A 1 327 ? -0.891 4.477 -11.440 1.00 51.44 327 TYR A C 1
ATOM 2347 O O . TYR A 1 327 ? -2.092 4.469 -11.175 1.00 51.44 327 TYR A O 1
ATOM 2355 N N . VAL A 1 328 ? -0.398 4.963 -12.568 1.00 38.81 328 VAL A N 1
ATOM 2356 C CA . VAL A 1 328 ? -1.178 5.395 -13.713 1.00 38.81 328 VAL A CA 1
ATOM 2357 C C . VAL A 1 328 ? -0.371 4.977 -14.935 1.00 38.81 328 VAL A C 1
ATOM 2359 O O . VAL A 1 328 ? 0.366 5.778 -15.498 1.00 38.81 328 VAL A O 1
ATOM 2362 N N . ASN A 1 329 ? -0.443 3.712 -15.360 1.00 35.88 329 ASN A N 1
ATOM 2363 C CA . ASN A 1 329 ? -0.015 3.420 -16.732 1.00 35.88 329 ASN A CA 1
ATOM 2364 C C . ASN A 1 329 ? -1.115 3.946 -17.652 1.00 35.88 329 ASN A C 1
ATOM 2366 O O . ASN A 1 329 ? -1.979 3.173 -18.051 1.00 35.88 329 ASN A O 1
ATOM 2370 N N . ALA A 1 330 ? -1.131 5.261 -17.892 1.00 34.81 330 ALA A N 1
ATOM 2371 C CA . ALA A 1 330 ? -1.862 5.826 -19.010 1.00 34.81 330 ALA A CA 1
ATOM 2372 C C . ALA A 1 330 ? -1.306 5.154 -20.263 1.00 34.81 330 ALA A C 1
ATOM 2374 O O . ALA A 1 330 ? -0.186 5.426 -20.701 1.00 34.81 330 ALA A O 1
ATOM 2375 N N . ASP A 1 331 ? -2.079 4.230 -20.825 1.00 41.69 331 ASP A N 1
ATOM 2376 C CA . ASP A 1 331 ? -1.847 3.847 -22.206 1.00 41.69 331 ASP A CA 1
ATOM 2377 C C . ASP A 1 331 ? -1.944 5.095 -23.100 1.00 41.69 331 ASP A C 1
ATOM 2379 O O . ASP A 1 331 ? -2.345 6.185 -22.685 1.00 41.69 331 ASP A O 1
ATOM 2383 N N . THR A 1 332 ? -1.585 4.960 -24.372 1.00 36.00 332 THR A N 1
ATOM 2384 C CA . THR A 1 332 ? -1.726 6.053 -25.344 1.00 36.00 332 THR A CA 1
ATOM 2385 C C . THR A 1 332 ? -3.174 6.544 -25.511 1.00 36.00 332 THR A C 1
ATOM 2387 O O . THR A 1 332 ? -3.383 7.536 -26.204 1.00 36.00 332 THR A O 1
ATOM 2390 N N . ALA A 1 333 ? -4.160 5.876 -24.897 1.00 37.12 333 ALA A N 1
ATOM 2391 C CA . ALA A 1 333 ? -5.559 6.288 -24.843 1.00 37.12 333 ALA A CA 1
ATOM 2392 C C . ALA A 1 333 ? -5.928 7.054 -23.550 1.00 37.12 333 ALA A C 1
ATOM 2394 O O . ALA A 1 333 ? -7.073 7.481 -23.411 1.00 37.12 333 ALA A O 1
ATOM 2395 N N . GLY A 1 334 ? -4.980 7.283 -22.631 1.00 35.09 334 GLY A N 1
ATOM 2396 C CA . GLY A 1 334 ? -5.199 8.037 -21.392 1.00 35.09 334 GLY A CA 1
ATOM 2397 C C . GLY A 1 334 ? -5.848 7.229 -20.266 1.00 35.09 334 GLY A C 1
ATOM 2398 O O . GLY A 1 334 ? -6.342 7.817 -19.303 1.00 35.09 334 GLY A O 1
ATOM 2399 N N . THR A 1 335 ? -5.865 5.895 -20.358 1.00 41.69 335 THR A N 1
ATOM 2400 C CA . THR A 1 335 ? -6.495 5.046 -19.337 1.00 41.69 335 THR A CA 1
ATOM 2401 C C . THR A 1 335 ? -5.563 4.848 -18.157 1.00 41.69 335 THR A C 1
ATOM 2403 O O . THR A 1 335 ? -4.595 4.100 -18.233 1.00 41.69 335 THR A O 1
ATOM 2406 N N . THR A 1 336 ? -5.865 5.494 -17.040 1.00 39.16 336 THR A N 1
ATOM 2407 C CA . THR A 1 336 ? -5.051 5.411 -15.835 1.00 39.16 336 THR A CA 1
ATOM 2408 C C . THR A 1 336 ? -5.155 4.059 -15.130 1.00 39.16 336 THR A C 1
ATOM 2410 O O . THR A 1 336 ? -6.228 3.694 -14.660 1.00 39.16 336 THR A O 1
ATOM 2413 N N . ARG A 1 337 ? -4.034 3.326 -15.011 1.00 49.91 337 ARG A N 1
ATOM 2414 C CA . ARG A 1 337 ? -3.965 2.052 -14.267 1.00 49.91 337 ARG A CA 1
ATOM 2415 C C . ARG A 1 337 ? -3.273 2.189 -12.922 1.00 49.91 337 ARG A C 1
ATOM 2417 O O . ARG A 1 337 ? -2.043 2.208 -12.869 1.00 49.91 337 ARG A O 1
ATOM 2424 N N . CYS A 1 338 ? -4.067 2.181 -11.859 1.00 46.97 338 CYS A N 1
ATOM 2425 C CA . CYS A 1 338 ? -3.584 1.916 -10.516 1.00 46.97 338 CYS A CA 1
ATOM 2426 C C . CYS A 1 338 ? -3.260 0.442 -10.320 1.00 46.97 338 CYS A C 1
ATOM 2428 O O . CYS A 1 338 ? -3.925 -0.405 -10.903 1.00 46.97 338 CYS A O 1
ATOM 2430 N N . PHE A 1 339 ? -2.295 0.114 -9.456 1.00 50.75 339 PHE A N 1
ATOM 2431 C CA . PHE A 1 339 ? -2.183 -1.222 -8.861 1.00 50.75 339 PHE A CA 1
ATOM 2432 C C . PHE A 1 339 ? -3.385 -1.432 -7.923 1.00 50.75 339 PHE A C 1
ATOM 2434 O O . PHE A 1 339 ? -3.280 -1.480 -6.697 1.00 50.75 339 PHE A O 1
ATOM 2441 N N . THR A 1 340 ? -4.557 -1.554 -8.538 1.00 49.88 340 THR A N 1
ATOM 2442 C CA . THR A 1 340 ? -5.865 -1.931 -7.996 1.00 49.88 340 THR A CA 1
ATOM 2443 C C . THR A 1 340 ? -5.754 -3.177 -7.118 1.00 49.88 340 THR A C 1
ATOM 2445 O O . THR A 1 340 ? -6.431 -3.290 -6.100 1.00 49.88 340 THR A O 1
ATOM 2448 N N . ASN A 1 341 ? -4.818 -4.073 -7.426 1.00 53.16 341 ASN A N 1
ATOM 2449 C CA . ASN A 1 341 ? -4.644 -5.343 -6.730 1.00 53.16 341 ASN A CA 1
ATOM 2450 C C . ASN A 1 341 ? -4.280 -5.213 -5.247 1.00 53.16 341 ASN A C 1
ATOM 2452 O O . ASN A 1 341 ? -4.710 -6.041 -4.449 1.00 53.16 341 ASN A O 1
ATOM 2456 N N . GLN A 1 342 ? -3.496 -4.209 -4.845 1.00 57.50 342 GLN A N 1
ATOM 2457 C CA . GLN A 1 342 ? -3.003 -4.134 -3.463 1.00 57.50 342 GLN A CA 1
ATOM 2458 C C . GLN A 1 342 ? -4.132 -3.795 -2.477 1.00 57.50 342 GLN A C 1
ATOM 2460 O O . GLN A 1 342 ? -4.272 -4.469 -1.456 1.00 57.50 342 GLN A O 1
ATOM 2465 N N . ALA A 1 343 ? -5.004 -2.843 -2.834 1.00 50.78 343 ALA A N 1
ATOM 2466 C CA . ALA A 1 343 ? -6.213 -2.520 -2.063 1.00 50.78 343 ALA A CA 1
ATOM 2467 C C . ALA A 1 343 ? -7.154 -3.717 -1.962 1.00 50.78 343 ALA A C 1
ATOM 2469 O O . ALA A 1 343 ? -7.704 -4.029 -0.909 1.00 50.78 343 ALA A O 1
ATOM 2470 N N . VAL A 1 344 ? -7.308 -4.425 -3.072 1.00 54.03 344 VAL A N 1
ATOM 2471 C CA . VAL A 1 344 ? -8.192 -5.579 -3.197 1.00 54.03 344 VAL A CA 1
ATOM 2472 C C . VAL A 1 344 ? -7.722 -6.746 -2.319 1.00 54.03 344 VAL A C 1
ATOM 2474 O O . VAL A 1 344 ? -8.538 -7.411 -1.681 1.00 54.03 344 VAL A O 1
ATOM 2477 N N . ILE A 1 345 ? -6.408 -6.969 -2.228 1.00 56.56 345 ILE A N 1
ATOM 2478 C CA . ILE A 1 345 ? -5.810 -8.034 -1.407 1.00 56.56 345 ILE A CA 1
ATOM 2479 C C . ILE A 1 345 ? -5.999 -7.751 0.066 1.00 56.56 345 ILE A C 1
ATOM 2481 O O . ILE A 1 345 ? -6.489 -8.612 0.791 1.00 56.56 345 ILE A O 1
ATOM 2485 N N . LEU A 1 346 ? -5.631 -6.553 0.511 1.00 54.97 346 LEU A N 1
ATOM 2486 C CA . LEU A 1 346 ? -5.757 -6.189 1.915 1.00 54.97 346 LEU A CA 1
ATOM 2487 C C . LEU A 1 346 ? -7.233 -6.195 2.344 1.00 54.97 346 LEU A C 1
ATOM 2489 O O . LEU A 1 346 ? -7.534 -6.696 3.421 1.00 54.97 346 LEU A O 1
ATOM 2493 N N . GLY A 1 347 ? -8.158 -5.749 1.487 1.00 54.16 347 GLY A N 1
ATOM 2494 C CA . GLY A 1 347 ? -9.599 -5.753 1.765 1.00 54.16 347 GLY A CA 1
ATOM 2495 C C . GLY A 1 347 ? -10.153 -7.164 1.931 1.00 54.16 347 GLY A C 1
ATOM 2496 O O . GLY A 1 347 ? -10.709 -7.494 2.978 1.00 54.16 347 GLY A O 1
ATOM 2497 N N . ALA A 1 348 ? -9.905 -8.035 0.951 1.00 53.09 348 ALA A N 1
ATOM 2498 C CA . ALA A 1 348 ? -10.348 -9.427 1.003 1.00 53.09 348 ALA A CA 1
ATOM 2499 C C . ALA A 1 348 ? -9.711 -10.208 2.170 1.00 53.09 348 ALA A C 1
ATOM 2501 O O . ALA A 1 348 ? -10.374 -11.017 2.820 1.00 53.09 348 ALA A O 1
ATOM 2502 N N . LEU A 1 349 ? -8.433 -9.958 2.478 1.00 55.16 349 LEU A N 1
ATOM 2503 C CA . LEU A 1 349 ? -7.749 -10.596 3.607 1.00 55.16 349 LEU A CA 1
ATOM 2504 C C . LEU A 1 349 ? -8.246 -10.077 4.959 1.00 55.16 349 LEU A C 1
ATOM 2506 O O . LEU A 1 349 ? -8.344 -10.861 5.906 1.00 55.16 349 LEU A O 1
ATOM 2510 N N . CYS A 1 350 ? -8.589 -8.790 5.059 1.00 56.00 350 CYS A N 1
ATOM 2511 C CA . CYS A 1 350 ? -9.211 -8.215 6.248 1.00 56.00 350 CYS A CA 1
ATOM 2512 C C . CYS A 1 350 ? -10.611 -8.790 6.480 1.00 56.00 350 CYS A C 1
ATOM 2514 O O . CYS A 1 350 ? -10.914 -9.159 7.615 1.00 56.00 350 CYS A O 1
ATOM 2516 N N . GLU A 1 351 ? -11.441 -8.942 5.443 1.00 58.16 351 GLU A N 1
ATOM 2517 C CA . GLU A 1 351 ? -12.753 -9.595 5.565 1.00 58.16 351 GLU A CA 1
ATOM 2518 C C . GLU A 1 351 ? -12.620 -11.048 6.045 1.00 58.16 351 GLU A C 1
ATOM 2520 O O . GLU A 1 351 ? -13.288 -11.463 6.999 1.00 58.16 351 GLU A O 1
ATOM 2525 N N . ASP A 1 352 ? -11.692 -11.809 5.462 1.00 57.34 352 ASP A N 1
ATOM 2526 C CA . ASP A 1 352 ? -11.431 -13.196 5.851 1.00 57.34 352 ASP A CA 1
ATOM 2527 C C . ASP A 1 352 ? -10.893 -13.310 7.287 1.00 57.34 352 ASP A C 1
ATOM 2529 O O . ASP A 1 352 ? -11.315 -14.185 8.058 1.00 57.34 352 ASP A O 1
ATOM 2533 N N . ALA A 1 353 ? -9.956 -12.439 7.671 1.00 53.28 353 ALA A N 1
ATOM 2534 C CA . ALA A 1 353 ? -9.412 -12.381 9.026 1.00 53.28 353 ALA A CA 1
ATOM 2535 C C . ALA A 1 353 ? -10.495 -11.981 10.038 1.00 53.28 353 ALA A C 1
ATOM 2537 O O . ALA A 1 353 ? -10.611 -12.603 11.100 1.00 53.28 353 ALA A O 1
ATOM 2538 N N . ARG A 1 354 ? -11.346 -11.012 9.687 1.00 59.41 354 ARG A N 1
ATOM 2539 C CA . ARG A 1 354 ? -12.470 -10.562 10.507 1.00 59.41 354 ARG A CA 1
ATOM 2540 C C . ARG A 1 354 ? -13.510 -11.658 10.691 1.00 59.41 354 ARG A C 1
ATOM 2542 O O . ARG A 1 354 ? -13.913 -11.928 11.823 1.00 59.41 354 ARG A O 1
ATOM 2549 N N . ALA A 1 355 ? -13.911 -12.332 9.616 1.00 62.78 355 ALA A N 1
ATOM 2550 C CA . ALA A 1 355 ? -14.853 -13.444 9.674 1.00 62.78 355 ALA A CA 1
ATOM 2551 C C . ALA A 1 355 ? -14.319 -14.576 10.568 1.00 62.78 355 ALA A C 1
ATOM 2553 O O . ALA A 1 355 ? -15.055 -15.121 11.398 1.00 62.78 355 ALA A O 1
ATOM 2554 N N . LYS A 1 356 ? -13.017 -14.886 10.470 1.00 60.94 356 LYS A N 1
ATOM 2555 C CA . LYS A 1 356 ? -12.342 -15.858 11.348 1.00 60.94 356 LYS A CA 1
ATOM 2556 C C . LYS A 1 356 ? -12.316 -15.390 12.808 1.00 60.94 356 LYS A C 1
ATOM 2558 O O . LYS A 1 356 ? -12.603 -16.198 13.692 1.00 60.94 356 LYS A O 1
ATOM 2563 N N . ARG A 1 357 ? -12.042 -14.107 13.074 1.00 56.81 357 ARG A N 1
ATOM 2564 C CA . ARG A 1 357 ? -12.027 -13.522 14.428 1.00 56.81 357 ARG A CA 1
ATOM 2565 C C . ARG A 1 357 ? -13.417 -13.528 15.064 1.00 56.81 357 ARG A C 1
ATOM 2567 O O . ARG A 1 357 ? -13.566 -14.022 16.174 1.00 56.81 357 ARG A O 1
ATOM 2574 N N . LEU A 1 358 ? -14.446 -13.098 14.334 1.00 60.41 358 LEU A N 1
ATOM 2575 C CA . LEU A 1 358 ? -15.848 -13.158 14.765 1.00 60.41 358 LEU A CA 1
ATOM 2576 C C . LEU A 1 358 ? -16.293 -14.595 15.045 1.00 60.41 358 LEU A C 1
ATOM 2578 O O . LEU A 1 358 ? -16.952 -14.854 16.053 1.00 60.41 358 LEU A O 1
ATOM 2582 N N . ALA A 1 359 ? -15.922 -15.546 14.187 1.00 66.00 359 ALA A N 1
ATOM 2583 C CA . ALA A 1 359 ? -16.220 -16.957 14.410 1.00 66.00 359 ALA A CA 1
ATOM 2584 C C . ALA A 1 359 ? -15.514 -17.507 15.662 1.00 66.00 359 ALA A C 1
ATOM 2586 O O . ALA A 1 359 ? -16.142 -18.240 16.430 1.00 66.00 359 ALA A O 1
ATOM 2587 N N . ALA A 1 360 ? -14.253 -17.129 15.895 1.00 55.56 360 ALA A N 1
ATOM 2588 C CA . ALA A 1 360 ? -13.493 -17.503 17.087 1.00 55.56 360 ALA A CA 1
ATOM 2589 C C . ALA A 1 360 ? -14.084 -16.881 18.363 1.00 55.56 360 ALA A C 1
ATOM 2591 O O . ALA A 1 360 ? -14.327 -17.602 19.327 1.00 55.56 360 ALA A O 1
ATOM 2592 N N . CYS A 1 361 ? -14.428 -15.589 18.353 1.00 56.09 361 CYS A N 1
ATOM 2593 C CA . CYS A 1 361 ? -15.107 -14.918 19.464 1.00 56.09 361 CYS A CA 1
ATOM 2594 C C . CYS A 1 361 ? -16.470 -15.556 19.764 1.00 56.09 361 CYS A C 1
ATOM 2596 O O . CYS A 1 361 ? -16.775 -15.830 20.919 1.00 56.09 361 CYS A O 1
ATOM 2598 N N . ARG A 1 362 ? -17.273 -15.882 18.740 1.00 69.19 362 ARG A N 1
ATOM 2599 C CA . ARG A 1 362 ? -18.550 -16.603 18.916 1.00 69.19 362 ARG A CA 1
ATOM 2600 C C . ARG A 1 362 ? -18.358 -18.024 19.450 1.00 69.19 362 ARG A C 1
ATOM 2602 O O . ARG A 1 362 ? -19.229 -18.539 20.146 1.00 69.19 362 ARG A O 1
ATOM 2609 N N . ALA A 1 363 ? -17.271 -18.703 19.090 1.00 65.06 363 ALA A N 1
ATOM 2610 C CA . ALA A 1 363 ? -16.943 -20.015 19.644 1.00 65.06 363 ALA A CA 1
ATOM 2611 C C . ALA A 1 363 ? -16.525 -19.908 21.118 1.00 65.06 363 ALA A C 1
ATOM 2613 O O . ALA A 1 363 ? -17.043 -20.658 21.940 1.00 65.06 363 ALA A O 1
ATOM 2614 N N . MET A 1 364 ? -15.681 -18.929 21.449 1.00 58.97 364 MET A N 1
ATOM 2615 C CA . MET A 1 364 ? -15.256 -18.627 22.816 1.00 58.97 364 MET A CA 1
ATOM 2616 C C . MET A 1 364 ? -16.446 -18.246 23.703 1.00 58.97 364 MET A C 1
ATOM 2618 O O . MET A 1 364 ? -16.637 -18.854 24.745 1.00 58.97 364 MET A O 1
ATOM 2622 N N . LEU A 1 365 ? -17.317 -17.339 23.247 1.00 63.25 365 LEU A N 1
ATOM 2623 C CA . LEU A 1 365 ? -18.539 -16.952 23.963 1.00 63.25 365 LEU A CA 1
ATOM 2624 C C . LEU A 1 365 ? -19.468 -18.143 24.209 1.00 63.25 365 LEU A C 1
ATOM 2626 O O . LEU A 1 365 ? -19.970 -18.308 25.315 1.00 63.25 365 LEU A O 1
ATOM 2630 N N . ARG A 1 366 ? -19.669 -19.017 23.212 1.00 76.44 366 ARG A N 1
ATOM 2631 C CA . ARG A 1 366 ? -20.450 -20.252 23.404 1.00 76.44 366 ARG A CA 1
ATOM 2632 C C . ARG A 1 366 ? -19.812 -21.186 24.427 1.00 76.44 366 ARG A C 1
ATOM 2634 O O . ARG A 1 366 ? -20.543 -21.826 25.172 1.00 76.44 366 ARG A O 1
ATOM 2641 N N . HIS A 1 367 ? -18.485 -21.259 24.468 1.00 71.06 367 HIS A N 1
ATOM 2642 C CA . HIS A 1 367 ? -17.771 -22.059 25.456 1.00 71.06 367 HIS A CA 1
ATOM 2643 C C . HIS A 1 367 ? -17.910 -21.473 26.869 1.00 71.06 367 HIS A C 1
ATOM 2645 O O . HIS A 1 367 ? -18.259 -22.208 27.784 1.00 71.06 367 HIS A O 1
ATOM 2651 N N . CYS A 1 368 ? -17.757 -20.154 27.036 1.00 65.88 368 CYS A N 1
ATOM 2652 C CA . CYS A 1 368 ? -17.980 -19.467 28.313 1.00 65.88 368 CYS A CA 1
ATOM 2653 C C . CYS A 1 368 ? -19.423 -19.638 28.818 1.00 65.88 368 CYS A C 1
ATOM 2655 O O . CYS A 1 368 ? -19.630 -19.948 29.989 1.00 65.88 368 CYS A O 1
ATOM 2657 N N . LEU A 1 369 ? -20.415 -19.510 27.926 1.00 75.38 369 LEU A N 1
ATOM 2658 C CA . LEU A 1 369 ? -21.828 -19.725 28.253 1.00 75.38 369 LEU A CA 1
ATOM 2659 C C . LEU A 1 369 ? -22.121 -21.185 28.630 1.00 75.38 369 LEU A C 1
ATOM 2661 O O . LEU A 1 369 ? -22.845 -21.432 29.590 1.00 75.38 369 LEU A O 1
ATOM 2665 N N . ALA A 1 370 ? -21.545 -22.156 27.914 1.00 77.38 370 ALA A N 1
ATOM 2666 C CA . ALA A 1 370 ? -21.699 -23.578 28.232 1.00 77.38 370 ALA A CA 1
ATOM 2667 C C . ALA A 1 370 ? -21.002 -23.975 29.545 1.00 77.38 370 ALA A C 1
ATOM 2669 O O . ALA A 1 370 ? -21.461 -24.885 30.227 1.00 77.38 370 ALA A O 1
ATOM 2670 N N . ALA A 1 371 ? -19.921 -23.283 29.909 1.00 81.25 371 ALA A N 1
ATOM 2671 C CA . ALA A 1 371 ? -19.195 -23.487 31.158 1.00 81.25 371 ALA A CA 1
ATOM 2672 C C . ALA A 1 371 ? -19.851 -22.794 32.371 1.00 81.25 371 ALA A C 1
ATOM 2674 O O . ALA A 1 371 ? -19.298 -22.843 33.466 1.00 81.25 371 ALA A O 1
ATOM 2675 N N . GLY A 1 372 ? -21.004 -22.135 32.199 1.00 76.62 372 GLY A N 1
ATOM 2676 C CA . GLY A 1 372 ? -21.685 -21.428 33.287 1.00 76.62 372 GLY A CA 1
ATOM 2677 C C . GLY A 1 372 ? -20.923 -20.203 33.803 1.00 76.62 372 GLY A C 1
ATOM 2678 O O . GLY A 1 372 ? -21.197 -19.737 34.906 1.00 76.62 372 GLY A O 1
ATOM 2679 N N . VAL A 1 373 ? -19.969 -19.667 33.031 1.00 67.12 373 VAL A N 1
ATOM 2680 C CA . VAL A 1 373 ? -19.216 -18.463 33.405 1.00 67.12 373 VAL A CA 1
ATOM 2681 C C . VAL A 1 373 ? -20.113 -17.249 33.170 1.00 67.12 373 VAL A C 1
ATOM 2683 O O . VAL A 1 373 ? -20.177 -16.705 32.070 1.00 67.12 373 VAL A O 1
ATOM 2686 N N . THR A 1 374 ? -20.851 -16.845 34.203 1.00 58.25 374 THR A N 1
ATOM 2687 C CA . THR A 1 374 ? -21.822 -15.737 34.143 1.00 58.25 374 THR A CA 1
ATOM 2688 C C . THR A 1 374 ? -21.222 -14.354 34.395 1.00 58.25 374 THR A C 1
ATOM 2690 O O . THR A 1 374 ? -21.934 -13.361 34.284 1.00 58.25 374 THR A O 1
ATOM 2693 N N . THR A 1 375 ? -19.929 -14.247 34.705 1.00 43.84 375 THR A N 1
ATOM 2694 C CA . THR A 1 375 ? -19.286 -12.964 35.025 1.00 43.84 375 THR A CA 1
ATOM 2695 C C . THR A 1 375 ? -17.980 -12.792 34.258 1.00 43.84 375 THR A C 1
ATOM 2697 O O . THR A 1 375 ? -16.954 -13.352 34.636 1.00 43.84 375 THR A O 1
ATOM 2700 N N . MET A 1 376 ? -18.011 -11.985 33.195 1.00 43.66 376 MET A N 1
ATOM 2701 C CA . MET A 1 376 ? -16.830 -11.249 32.746 1.00 43.66 376 MET A CA 1
ATOM 2702 C C . MET A 1 376 ? -16.910 -9.861 33.376 1.00 43.66 376 MET A C 1
ATOM 2704 O O . MET A 1 376 ? -17.744 -9.049 32.982 1.00 43.66 376 MET A O 1
ATOM 2708 N N . THR A 1 377 ? -16.094 -9.613 34.398 1.00 44.72 377 THR A N 1
ATOM 2709 C CA . THR A 1 377 ? -15.798 -8.248 34.842 1.00 44.72 377 THR A CA 1
ATOM 2710 C C . THR A 1 377 ? -15.089 -7.529 33.699 1.00 44.72 377 THR A C 1
ATOM 2712 O O . THR A 1 377 ? -14.092 -8.037 33.186 1.00 44.72 377 THR A O 1
ATOM 2715 N N . THR A 1 378 ? -15.696 -6.419 33.281 1.00 48.00 378 THR A N 1
ATOM 2716 C CA . THR A 1 378 ? -15.304 -5.523 32.182 1.00 48.00 378 THR A CA 1
ATOM 2717 C C . THR A 1 378 ? -13.899 -4.977 32.305 1.00 48.00 378 THR A C 1
ATOM 2719 O O . THR A 1 378 ? -13.535 -4.619 33.450 1.00 48.00 378 THR A O 1
#

Organism: NCBI:txid1486930

pLDDT: mean 71.34, std 21.72, range [29.3, 98.69]

Foldseek 3Di:
DDDDDDDDDDDDDDDPPPPDPPPCPVVNVVCVLLVLFFAPLFLALQCVVVVADADPQSFGDDQNQARGHFCSCAPQQEEEEEEACPQPPCPVCVVVVVVVCVRNRYHYHYDNADDPLVVLCVRLDDDVRYAYEYEYFFAQEARDDPSSLLSVLVSQLVAHHYEQEAWAPPGCHNSQVNQCSNPVLAWHWYHWDFQQWKAFAPCVCVVVVTDDVNFHKHAHHSHSLSRSHGIDRQDGIWIFTAQVSLVLQVWDQGIASGPPRNGGFKTKDFWDDPPPPPDPPPPPDDDDDDDDDDDDDDDDDDPPDPRPHDDHGGHMYMYGTHPSPQFFPLDVVGGGGHSSRVSSRSRSRSSVSVVVVVVVVVVVVVVCVVVVVPDDDD

Sequence (378 aa):
MPASVGGAAGGAGGASGGAGKKKISRRAARSATASAVFGRSAGISNVADVGMEVDKMGNGVGDAADLAPDGAFAGTGARIVLLSLYSDYMTSDWPVLRGMFERKGFEVVHWSSAPTLDAMRDALADVPGSSVQFWLISGSTAMLSVAHLALIAERWREGMGVHVMGDNAPYFADANALLTALDGRLPYMQGNLPAMDYVCVDGCAREAGLQVNGTHGFLRKDHRITTGIRRLFVGATVSWMAREPVEAAGLEVIMCATEQDGAVVVAFAEARTRAGAASPEEDDGTGKKVAKDAGSGKGGKAVTGPARGLDGVHGPLIVHTAFTSAYVNADTAGTTRCFTNQAVILGALCEDARAKRLAACRAMLRHCLAAGVTTMTT